Protein AF-0000000075628968 (afdb_homodimer)

Foldseek 3Di:
DPCVVVAPVLLLLLQLLLLLLQQLLQQLCVLQVLQLLLLQLLLLLLLLQLQLLLVCLVPVDDSLVSSLVSSLVLLVVLVVVVVVPDDSNVSSVCSNVVSNVSNVVSNVSNVVVVDDPCLQAAAALSPQDSVLSVVSNVSSVVNLVCCLVCVQLSSVCSVPVPVSVVVVHPNVVSSSVSSSSSSCSNNVSSSHGHSQLSSQSNHQLSLQPVVPDDGSSVSSVSSSNLRSVLSNQLVVVCVVPVDRSSVSSNVVSVVSSVVCCVPVCVVPPD/DPCVVVAPVLLLLLQLLLLLLQQLLQQLCVLQVLQLLLLQLLLLLLLLQLQLLLVCLVPVDDSLVSSLVSSLVLLVVLVVVVVVPDDSNVSSVCSNVVSNVSNVVSNVSNVVVVDDPCLQAAAALSPQDSVLSVVSNVSSVVNLVCCLVCVQLSSVCSVPVPVSVVVVHPNVVSSSVSSSSSSCSNNVSSSHGHSQLSSQSNHQLSLQPVVPDDGSSVSSVSSSNLRSVLSVQLVVVCVVPVDRSSVSSNVVSVVSSVVCCVPVCVVPPD

pLDDT: mean 90.34, std 11.79, range [31.44, 98.62]

Organism: Aeropyrum pernix (strain ATCC 700893 / DSM 11879 / JCM 9820 / NBRC 100138 / K1) (NCBI:txid272557)

Radius of gyration: 22.06 Å; Cα contacts (8 Å, |Δi|>4): 1067; chains: 2; bounding box: 71×61×60 Å

Solvent-accessible surface area (backbone atoms only — not comparable to full-atom values): 24602 Å² total; per-residue (Å²): 133,64,76,60,81,73,44,61,65,34,40,48,33,26,32,28,11,45,11,18,31,31,1,18,46,12,33,52,30,60,45,50,69,38,50,45,38,59,63,18,38,36,31,33,14,44,16,15,44,24,39,12,44,39,48,17,72,73,68,70,48,70,30,66,63,47,9,42,52,46,17,42,50,53,49,47,50,38,50,49,41,34,73,68,64,43,52,59,60,56,36,18,31,43,45,26,10,41,20,32,15,45,18,50,43,17,40,57,55,17,48,76,71,66,50,59,64,60,41,50,44,55,26,39,38,82,72,43,46,61,68,53,9,50,50,35,28,49,47,9,51,49,45,39,54,49,33,60,73,43,21,59,64,51,40,42,40,40,74,37,50,67,59,35,47,72,71,65,45,64,60,66,60,53,52,50,49,51,49,48,51,52,29,48,59,32,36,70,35,21,63,37,45,7,38,44,34,47,39,20,33,38,37,37,28,17,70,50,33,50,86,76,42,76,59,49,44,53,22,23,53,51,6,12,49,50,18,16,50,24,29,44,47,3,45,51,49,11,72,74,69,69,46,52,35,51,25,38,17,22,50,50,49,48,51,51,35,53,53,47,45,67,68,65,36,65,76,55,76,106,134,63,76,59,82,72,43,59,66,34,39,48,34,26,32,28,11,46,12,18,30,29,1,18,47,11,34,50,31,61,45,50,70,37,50,44,39,60,64,19,39,37,31,33,16,44,17,16,44,23,40,12,44,37,47,15,70,73,69,71,47,71,28,66,62,48,9,44,53,44,17,42,49,54,50,48,50,39,50,50,41,36,73,69,65,42,53,59,60,57,37,18,32,44,44,25,11,42,19,32,16,45,18,49,42,17,41,57,56,17,47,76,70,66,49,59,63,60,42,50,44,55,26,40,40,82,72,42,46,61,70,54,8,50,50,36,29,50,48,8,51,48,47,39,51,50,34,60,74,43,23,59,63,52,38,43,38,41,74,37,50,67,60,35,47,73,73,65,47,63,59,66,60,54,51,51,50,51,49,48,51,52,30,48,58,30,36,71,36,22,62,37,46,7,39,44,33,45,40,21,34,40,37,36,28,17,70,51,32,50,86,75,42,76,58,47,43,54,23,23,52,49,6,12,49,50,17,17,48,24,28,44,47,4,47,52,49,11,71,73,68,70,46,53,34,49,24,38,17,21,50,49,49,50,53,50,35,52,52,47,46,67,68,65,37,64,75,56,76,105

Nearest PDB structures (foldseek):
  7kyp-assembly4_N  TM=8.563E-01  e=9.483E-09  Streptococcus pneumoniae D39
  7kyo-assembly1_C-2  TM=8.556E-01  e=2.477E-08  Streptococcus pneumoniae D39
  2nq2-assembly1_B  TM=7.540E-01  e=2.580E-04  Haemophilus influenzae
  2nq2-assembly1_A  TM=7.396E-01  e=2.167E-04  Haemophilus influenzae
  7lb8-assembly1_B  TM=7.090E-01  e=2.117E-02  Escherichia coli K-12

Structure (mmCIF, N/CA/C/O backbone):
data_AF-0000000075628968-model_v1
#
loop_
_entity.id
_entity.type
_entity.pdbx_description
1 polymer 'ABC transporter, permease protein'
#
loop_
_atom_site.group_PDB
_atom_site.id
_atom_site.type_symbol
_atom_site.label_atom_id
_atom_site.label_alt_id
_atom_site.label_comp_id
_atom_site.label_asym_id
_atom_site.label_entity_id
_atom_site.label_seq_id
_atom_site.pdbx_PDB_ins_code
_atom_site.Cartn_x
_atom_site.Cartn_y
_atom_site.Cartn_z
_atom_site.occupancy
_atom_site.B_iso_or_equiv
_atom_site.auth_seq_id
_atom_site.auth_comp_id
_atom_site.auth_asym_id
_atom_site.auth_atom_id
_atom_site.pdbx_PDB_model_num
ATO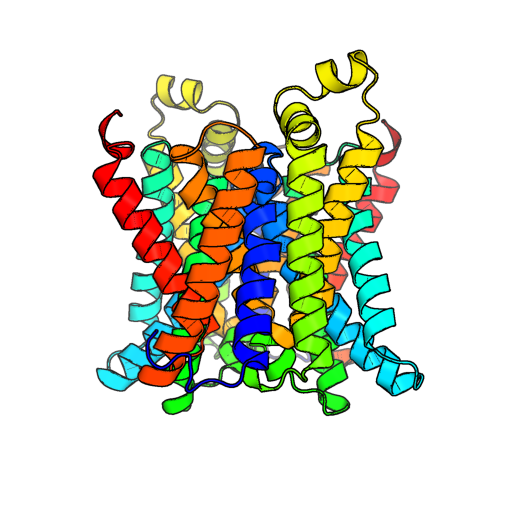M 1 N N . MET A 1 1 ? -35.938 -7.34 -2.707 1 32.19 1 MET A N 1
ATOM 2 C CA . MET A 1 1 ? -35.656 -8.555 -1.94 1 32.19 1 MET A CA 1
ATOM 3 C C . MET A 1 1 ? -34.938 -9.586 -2.795 1 32.19 1 MET A C 1
ATOM 5 O O . MET A 1 1 ? -35.125 -10.789 -2.6 1 32.19 1 MET A O 1
ATOM 9 N N . LEU A 1 2 ? -34.312 -9.125 -3.852 1 40.53 2 LEU A N 1
ATOM 10 C CA . LEU A 1 2 ? -33.75 -9.75 -5.043 1 40.53 2 LEU A CA 1
ATOM 11 C C . LEU A 1 2 ? -32.906 -10.969 -4.676 1 40.53 2 LEU A C 1
ATOM 13 O O . LEU A 1 2 ? -32.562 -11.156 -3.508 1 40.53 2 LEU A O 1
ATOM 17 N N . GLY A 1 3 ? -32.062 -11.641 -5.648 1 43.66 3 GLY A N 1
ATOM 18 C CA . GLY A 1 3 ? -31.25 -12.844 -5.734 1 43.66 3 GLY A CA 1
ATOM 19 C C . GLY A 1 3 ? -30.297 -13.008 -4.574 1 43.66 3 GLY A C 1
ATOM 20 O O . GLY A 1 3 ? -29.375 -13.828 -4.629 1 43.66 3 GLY A O 1
ATOM 21 N N . LEU A 1 4 ? -30.375 -12.062 -3.689 1 54.19 4 LEU A N 1
ATOM 22 C CA . LEU A 1 4 ? -29.578 -12.305 -2.496 1 54.19 4 LEU A CA 1
ATOM 23 C C . LEU A 1 4 ? -30.062 -13.547 -1.759 1 54.19 4 LEU A C 1
ATOM 25 O O . LEU A 1 4 ? -29.281 -14.219 -1.08 1 54.19 4 LEU A O 1
ATOM 29 N N . ALA A 1 5 ? -31.438 -13.781 -1.836 1 55.94 5 ALA A N 1
ATOM 30 C CA . ALA A 1 5 ? -32.031 -14.992 -1.263 1 55.94 5 ALA A CA 1
ATOM 31 C C . ALA A 1 5 ? -31.391 -16.25 -1.866 1 55.94 5 ALA A C 1
ATOM 33 O O . ALA A 1 5 ? -31.469 -17.328 -1.281 1 55.94 5 ALA A O 1
ATOM 34 N N . LEU A 1 6 ? -30.688 -15.953 -2.977 1 62.72 6 LEU A N 1
ATOM 35 C CA . LEU A 1 6 ? -30.094 -17.094 -3.68 1 62.72 6 LEU A CA 1
ATOM 36 C C . LEU A 1 6 ? -28.672 -17.359 -3.18 1 62.72 6 LEU A C 1
ATOM 38 O O . LEU A 1 6 ? -28.125 -18.438 -3.408 1 62.72 6 LEU A O 1
ATOM 42 N N . TYR A 1 7 ? -28.219 -16.359 -2.285 1 82.81 7 TYR A N 1
ATOM 43 C CA . TYR A 1 7 ? -26.875 -16.641 -1.784 1 82.81 7 TYR A CA 1
ATOM 44 C C . TYR A 1 7 ? -26.922 -17.141 -0.344 1 82.81 7 TYR A C 1
ATOM 46 O O . TYR A 1 7 ? -27.75 -16.688 0.446 1 82.81 7 TYR A O 1
ATOM 54 N N . PRO A 1 8 ? -26.234 -18.141 -0.031 1 89 8 PRO A N 1
ATOM 55 C CA . PRO A 1 8 ? -26.125 -18.562 1.368 1 89 8 PRO A CA 1
ATOM 56 C C . PRO A 1 8 ? -25.891 -17.391 2.318 1 89 8 PRO A C 1
ATOM 58 O O . PRO A 1 8 ? -25.156 -16.453 1.975 1 89 8 PRO A O 1
ATOM 61 N N . SER A 1 9 ? -26.578 -17.375 3.402 1 90.75 9 SER A N 1
ATOM 62 C CA . SER A 1 9 ? -26.516 -16.281 4.371 1 90.75 9 SER A CA 1
ATOM 63 C C . SER A 1 9 ? -25.078 -16.047 4.844 1 90.75 9 SER A C 1
ATOM 65 O O . SER A 1 9 ? -24.703 -14.906 5.125 1 90.75 9 SER A O 1
ATOM 67 N N . GLU A 1 10 ? -24.297 -17.078 4.969 1 93.06 10 GLU A N 1
ATOM 68 C CA . GLU A 1 10 ? -22.922 -16.984 5.449 1 93.06 10 GLU A CA 1
ATOM 69 C C . GLU A 1 10 ? -22.078 -16.109 4.516 1 93.06 10 GLU A C 1
ATOM 71 O O . GLU A 1 10 ? -21.203 -15.391 4.969 1 93.06 10 GLU A O 1
ATOM 76 N N . TRP A 1 11 ? -22.391 -16.188 3.252 1 93 11 TRP A N 1
ATOM 77 C CA . TRP A 1 11 ? -21.672 -15.352 2.293 1 93 11 TRP A CA 1
ATOM 78 C C . TRP A 1 11 ? -21.984 -13.875 2.506 1 93 11 TRP A C 1
ATOM 80 O O . TRP A 1 11 ? -21.078 -13.039 2.518 1 93 11 TRP A O 1
ATOM 90 N N . VAL A 1 12 ? -23.219 -13.641 2.746 1 94.19 12 VAL A N 1
ATOM 91 C CA . VAL A 1 12 ? -23.688 -12.273 2.93 1 94.19 12 VAL A CA 1
ATOM 92 C C . VAL A 1 12 ? -23.125 -11.711 4.234 1 94.19 12 VAL A C 1
ATOM 94 O O . VAL A 1 12 ? -22.641 -10.578 4.273 1 94.19 12 VAL A O 1
ATOM 97 N N . PHE A 1 13 ? -23.156 -12.5 5.266 1 95.25 13 PHE A N 1
ATOM 98 C CA . PHE A 1 13 ? -22.625 -12.07 6.555 1 95.25 13 PHE A CA 1
ATOM 99 C C . PHE A 1 13 ? -21.141 -11.766 6.461 1 95.25 13 PHE A C 1
ATOM 101 O O . PHE A 1 13 ? -20.656 -10.797 7.051 1 95.25 13 PHE A O 1
ATOM 108 N N . ALA A 1 14 ? -20.453 -12.578 5.73 1 94.62 14 ALA A N 1
ATOM 109 C CA . ALA A 1 14 ? -19 -12.414 5.598 1 94.62 14 ALA A CA 1
ATOM 110 C C . ALA A 1 14 ? -18.672 -11.094 4.914 1 94.62 14 ALA A C 1
ATOM 112 O O . ALA A 1 14 ? -17.891 -10.289 5.441 1 94.62 14 ALA A O 1
ATOM 113 N N . VAL A 1 15 ? -19.344 -10.805 3.787 1 94.56 15 VAL A N 1
ATOM 114 C CA . VAL A 1 15 ? -18.969 -9.625 3.012 1 94.56 15 VAL A CA 1
ATOM 115 C C . VAL A 1 15 ? -19.578 -8.375 3.654 1 94.56 15 VAL A C 1
ATOM 117 O O . VAL A 1 15 ? -18.938 -7.316 3.676 1 94.56 15 VAL A O 1
ATOM 120 N N . ALA A 1 16 ? -20.766 -8.484 4.176 1 96.44 16 ALA A N 1
ATOM 121 C CA . ALA A 1 16 ? -21.391 -7.352 4.852 1 96.44 16 ALA A CA 1
ATOM 122 C C . ALA A 1 16 ? -20.656 -6.992 6.133 1 96.44 16 ALA A C 1
ATOM 124 O O . ALA A 1 16 ? -20.469 -5.812 6.441 1 96.44 16 ALA A O 1
ATOM 125 N N . GLY A 1 17 ? -20.297 -8.031 6.852 1 97.19 17 GLY A N 1
ATOM 126 C CA . GLY A 1 17 ? -19.547 -7.812 8.078 1 97.19 17 GLY A CA 1
ATOM 127 C C . GLY A 1 17 ? -18.188 -7.191 7.836 1 97.19 17 GLY A C 1
ATOM 128 O O . GLY A 1 17 ? -17.766 -6.281 8.562 1 97.19 17 GLY A O 1
ATOM 129 N N . ALA A 1 18 ? -17.5 -7.699 6.828 1 96.19 18 ALA A N 1
ATOM 130 C CA . ALA A 1 18 ? -16.219 -7.125 6.469 1 96.19 18 ALA A CA 1
ATOM 131 C C . ALA A 1 18 ? -16.359 -5.66 6.066 1 96.19 18 ALA A C 1
ATOM 133 O O . ALA A 1 18 ? -15.586 -4.809 6.512 1 96.19 18 ALA A O 1
ATOM 134 N N . GLY A 1 19 ? -17.359 -5.391 5.223 1 97.19 19 GLY A N 1
ATOM 135 C CA . GLY A 1 19 ? -17.641 -4.016 4.828 1 97.19 19 GLY A CA 1
ATOM 136 C C . GLY A 1 19 ? -17.922 -3.104 6.008 1 97.19 19 GLY A C 1
ATOM 137 O O . GLY A 1 19 ? -17.469 -1.955 6.031 1 97.19 19 GLY A O 1
ATOM 138 N N . LEU A 1 20 ? -18.609 -3.664 6.922 1 98.06 20 LEU A N 1
ATOM 139 C CA . LEU A 1 20 ? -18.953 -2.904 8.117 1 98.06 20 LEU A CA 1
ATOM 140 C C . LEU A 1 20 ? -17.703 -2.611 8.945 1 98.06 20 LEU A C 1
ATOM 142 O O . LEU A 1 20 ? -17.516 -1.487 9.414 1 98.06 20 LEU A O 1
ATOM 146 N N . ALA A 1 21 ? -16.891 -3.574 9.125 1 98 21 ALA A N 1
ATOM 147 C CA . ALA A 1 21 ? -15.688 -3.43 9.93 1 98 21 ALA A CA 1
ATOM 148 C C . ALA A 1 21 ? -14.734 -2.412 9.312 1 98 21 ALA A C 1
ATOM 150 O O . ALA A 1 21 ? -14.352 -1.435 9.961 1 98 21 ALA A O 1
ATOM 151 N N . TYR A 1 22 ? -14.422 -2.6 8.062 1 98.06 22 TYR A N 1
ATOM 152 C CA . TYR A 1 22 ? -13.461 -1.731 7.383 1 98.06 22 TYR A CA 1
ATOM 153 C C . TYR A 1 22 ? -14.062 -0.359 7.113 1 98.06 22 TYR A C 1
ATOM 155 O O . TYR A 1 22 ? -13.414 0.667 7.336 1 98.06 22 TYR A O 1
ATOM 163 N N . GLY A 1 23 ? -15.297 -0.374 6.656 1 98.31 23 GLY A N 1
ATOM 164 C CA . GLY A 1 23 ? -15.945 0.864 6.258 1 98.31 23 GLY A CA 1
ATOM 165 C C . GLY A 1 23 ? -16.172 1.821 7.418 1 98.31 23 GLY A C 1
ATOM 166 O O . GLY A 1 23 ? -16.094 3.039 7.242 1 98.31 23 GLY A O 1
ATOM 167 N N . SER A 1 24 ? -16.453 1.29 8.57 1 98.56 24 SER A N 1
ATOM 168 C CA . SER A 1 24 ? -16.656 2.152 9.727 1 98.56 24 SER A CA 1
ATOM 169 C C . SER A 1 24 ? -15.344 2.748 10.211 1 98.56 24 SER A C 1
ATOM 171 O O . SER A 1 24 ? -15.32 3.859 10.742 1 98.56 24 SER A O 1
ATOM 173 N N . LEU A 1 25 ? -14.32 2.004 10.031 1 98.25 25 LEU A N 1
ATOM 174 C CA . LEU A 1 25 ? -12.992 2.412 10.469 1 98.25 25 LEU A CA 1
ATOM 175 C C . LEU A 1 25 ? -12.398 3.457 9.531 1 98.25 25 LEU A C 1
ATOM 177 O O . LEU A 1 25 ? -11.641 4.324 9.953 1 98.25 25 LEU A O 1
ATOM 181 N N . SER A 1 26 ? -12.781 3.436 8.312 1 98.44 26 SER A N 1
ATOM 182 C CA . SER A 1 26 ? -12.18 4.18 7.215 1 98.44 26 SER A CA 1
ATOM 183 C C . SER A 1 26 ? -12.219 5.684 7.477 1 98.44 26 SER A C 1
ATOM 185 O O . SER A 1 26 ? -11.195 6.359 7.398 1 98.44 26 SER A O 1
ATOM 187 N N . PRO A 1 27 ? -13.336 6.305 7.871 1 97.69 27 PRO A N 1
ATOM 188 C CA . PRO A 1 27 ? -13.352 7.754 8.102 1 97.69 27 PRO A CA 1
ATOM 189 C C . PRO A 1 27 ? -12.422 8.18 9.234 1 97.69 27 PRO A C 1
ATOM 191 O O . PRO A 1 27 ? -11.828 9.258 9.18 1 97.69 27 PRO A O 1
ATOM 194 N N . THR A 1 28 ? -12.336 7.355 10.211 1 97.69 28 THR A N 1
ATOM 195 C CA . THR A 1 28 ? -11.477 7.66 11.352 1 97.69 28 THR A CA 1
ATOM 196 C C . THR A 1 28 ? -10.008 7.672 10.938 1 97.69 28 THR A C 1
ATOM 198 O O . THR A 1 28 ? -9.219 8.477 11.445 1 97.69 28 THR A O 1
ATOM 201 N N . LEU A 1 29 ? -9.656 6.844 10.031 1 97.44 29 LEU A N 1
ATOM 202 C CA . LEU A 1 29 ? -8.281 6.785 9.555 1 97.44 29 LEU A CA 1
ATOM 203 C C . LEU A 1 29 ? -7.902 8.062 8.82 1 97.44 29 LEU A C 1
ATOM 205 O O . LEU A 1 29 ? -6.758 8.516 8.898 1 97.44 29 LEU A O 1
ATOM 209 N N . TYR A 1 30 ? -8.867 8.633 8.117 1 96.44 30 TYR A N 1
ATOM 210 C CA . TYR A 1 30 ? -8.672 9.922 7.457 1 96.44 30 TYR A CA 1
ATOM 211 C C . TYR A 1 30 ? -8.477 11.031 8.484 1 96.44 30 TYR A C 1
ATOM 213 O O . TYR A 1 30 ? -7.543 11.828 8.367 1 96.44 30 TYR A O 1
ATOM 221 N N . SER A 1 31 ? -9.281 11.055 9.523 1 94.75 31 SER A N 1
ATOM 222 C CA . SER A 1 31 ? -9.242 12.117 10.531 1 94.75 31 SER A CA 1
ATOM 223 C C . SER A 1 31 ? -7.965 12.047 11.359 1 94.75 31 SER A C 1
ATOM 225 O O . SER A 1 31 ? -7.473 13.07 11.828 1 94.75 31 SER A O 1
ATOM 227 N N . ARG A 1 32 ? -7.445 10.812 11.43 1 95.81 32 ARG A N 1
ATOM 228 C CA . ARG A 1 32 ? -6.258 10.609 12.25 1 95.81 32 ARG A CA 1
ATOM 229 C C . ARG A 1 32 ? -4.988 10.68 11.406 1 95.81 32 ARG A C 1
ATOM 231 O O . ARG A 1 32 ? -3.879 10.547 11.93 1 95.81 32 ARG A O 1
ATOM 238 N N . ARG A 1 33 ? -5.141 10.844 10.102 1 94.06 33 ARG A N 1
ATOM 239 C CA . ARG A 1 33 ? -4.016 10.945 9.172 1 94.06 33 ARG A CA 1
ATOM 240 C C . ARG A 1 33 ? -3.15 9.695 9.227 1 94.06 33 ARG A C 1
ATOM 242 O O . ARG A 1 33 ? -1.924 9.781 9.297 1 94.06 33 ARG A O 1
ATOM 249 N N . LEU A 1 34 ? -3.799 8.578 9.266 1 96.31 34 LEU A N 1
ATOM 250 C CA . LEU A 1 34 ? -3.133 7.281 9.328 1 96.31 34 LEU A CA 1
ATOM 251 C C . LEU A 1 34 ? -3.418 6.465 8.07 1 96.31 34 LEU A C 1
ATOM 253 O O . LEU A 1 34 ? -3.459 5.23 8.125 1 96.31 34 LEU A O 1
ATOM 257 N N . LEU A 1 35 ? -3.625 7.121 6.938 1 96.94 35 LEU A N 1
ATOM 258 C CA . LEU A 1 35 ? -4.031 6.449 5.711 1 96.94 35 LEU A CA 1
ATOM 259 C C . LEU A 1 35 ? -2.926 5.535 5.199 1 96.94 35 LEU A C 1
ATOM 261 O O . LEU A 1 35 ? -3.189 4.402 4.781 1 96.94 35 LEU A O 1
ATOM 265 N N . PHE A 1 36 ? -1.727 6.086 5.254 1 97.69 36 PHE A N 1
ATOM 266 C CA . PHE A 1 36 ? -0.654 5.242 4.742 1 97.69 36 PHE A CA 1
ATOM 267 C C . PHE A 1 36 ? -0.427 4.043 5.652 1 97.69 36 PHE A C 1
ATOM 269 O O . PHE A 1 36 ? -0.148 2.939 5.18 1 97.69 36 PHE A O 1
ATOM 276 N N . LEU A 1 37 ? -0.553 4.219 6.93 1 97 37 LEU A N 1
ATOM 277 C CA . LEU A 1 37 ? -0.463 3.084 7.844 1 97 37 LEU A CA 1
ATOM 278 C C . LEU A 1 37 ? -1.552 2.059 7.543 1 97 37 LEU A C 1
ATOM 280 O O . LEU A 1 37 ? -1.29 0.853 7.539 1 97 37 LEU A O 1
ATOM 284 N N . ALA A 1 38 ? -2.742 2.566 7.328 1 97.06 38 ALA A N 1
ATOM 285 C CA . ALA A 1 38 ? -3.85 1.689 6.949 1 97.06 38 ALA A CA 1
ATOM 286 C C . ALA A 1 38 ? -3.555 0.969 5.637 1 97.06 38 ALA A C 1
ATOM 288 O O . ALA A 1 38 ? -3.902 -0.203 5.473 1 97.06 38 ALA A O 1
ATOM 289 N N . GLY A 1 39 ? -2.92 1.655 4.695 1 96.81 39 GLY A N 1
ATOM 290 C CA . GLY A 1 39 ? -2.537 1.064 3.422 1 96.81 39 GLY A CA 1
ATOM 291 C C . GLY A 1 39 ? -1.438 0.027 3.553 1 96.81 39 GLY A C 1
ATOM 292 O O . GLY A 1 39 ? -1.311 -0.86 2.707 1 96.81 39 GLY A O 1
ATOM 293 N N . ALA A 1 40 ? -0.681 0.138 4.609 1 96.94 40 ALA A N 1
ATOM 294 C CA . ALA A 1 40 ? 0.424 -0.789 4.844 1 96.94 40 ALA A CA 1
ATOM 295 C C . ALA A 1 40 ? -0.04 -2.004 5.645 1 96.94 40 ALA A C 1
ATOM 297 O O . ALA A 1 40 ? 0.612 -3.051 5.625 1 96.94 40 ALA A O 1
ATOM 298 N N . ALA A 1 41 ? -1.115 -1.885 6.324 1 97.31 41 ALA A N 1
ATOM 299 C CA . ALA A 1 41 ? -1.581 -2.891 7.277 1 97.31 41 ALA A CA 1
ATOM 300 C C . ALA A 1 41 ? -1.864 -4.219 6.574 1 97.31 41 ALA A C 1
ATOM 302 O O . ALA A 1 41 ? -1.581 -5.285 7.121 1 97.31 41 ALA A O 1
ATOM 303 N N . PRO A 1 42 ? -2.404 -4.191 5.371 1 95.75 42 PRO A N 1
ATOM 304 C CA . PRO A 1 42 ? -2.607 -5.473 4.688 1 95.75 42 PRO A CA 1
ATOM 305 C C . PRO A 1 42 ? -1.3 -6.223 4.445 1 95.75 42 PRO A C 1
ATOM 307 O O . PRO A 1 42 ? -1.279 -7.457 4.473 1 95.75 42 PRO A O 1
ATOM 310 N N . HIS A 1 43 ? -0.234 -5.547 4.199 1 94.94 43 HIS A N 1
ATOM 311 C CA . HIS A 1 43 ? 1.062 -6.199 4.059 1 94.94 43 HIS A CA 1
ATOM 312 C C . HIS A 1 43 ? 1.489 -6.871 5.359 1 94.94 43 HIS A C 1
ATOM 314 O O . HIS A 1 43 ? 2.023 -7.98 5.34 1 94.94 43 HIS A O 1
ATOM 320 N N . SER A 1 44 ? 1.262 -6.195 6.434 1 96.62 44 SER A N 1
ATOM 321 C CA . SER A 1 44 ? 1.556 -6.785 7.738 1 96.62 44 SER A CA 1
ATOM 322 C C . SER A 1 44 ? 0.686 -8.008 8 1 96.62 44 SER A C 1
ATOM 324 O O . SER A 1 44 ? 1.143 -8.984 8.602 1 96.62 44 SER A O 1
ATOM 326 N N . ALA A 1 45 ? -0.496 -7.902 7.605 1 95.75 45 ALA A N 1
ATOM 327 C CA . ALA A 1 45 ? -1.41 -9.031 7.77 1 95.75 45 ALA A CA 1
ATOM 328 C C . ALA A 1 45 ? -0.95 -10.234 6.953 1 95.75 45 ALA A C 1
ATOM 330 O O . ALA A 1 45 ? -0.988 -11.367 7.438 1 95.75 45 ALA A O 1
ATOM 331 N N . LEU A 1 46 ? -0.575 -9.984 5.738 1 92.75 46 LEU A N 1
ATOM 332 C CA . LEU A 1 46 ? -0.093 -11.062 4.883 1 92.75 46 LEU A CA 1
ATOM 333 C C . LEU A 1 46 ? 1.165 -11.695 5.469 1 92.75 46 LEU A C 1
ATOM 335 O O . LEU A 1 46 ? 1.303 -12.922 5.469 1 92.75 46 LEU A O 1
ATOM 339 N N . ALA A 1 47 ? 2.053 -10.867 5.914 1 95 47 ALA A N 1
ATOM 340 C CA . ALA A 1 47 ? 3.262 -11.375 6.559 1 95 47 ALA A CA 1
ATOM 341 C C . ALA A 1 47 ? 2.916 -12.234 7.773 1 95 47 ALA A C 1
ATOM 343 O O . ALA A 1 47 ? 3.439 -13.336 7.934 1 95 47 ALA A O 1
ATOM 344 N N . ALA A 1 48 ? 2.041 -11.719 8.578 1 95.94 48 ALA A N 1
ATOM 345 C CA . ALA A 1 48 ? 1.645 -12.414 9.797 1 95.94 48 ALA A CA 1
ATOM 346 C C . ALA A 1 48 ? 0.944 -13.734 9.477 1 95.94 48 ALA A C 1
ATOM 348 O O . ALA A 1 48 ? 1.235 -14.766 10.086 1 95.94 48 ALA A O 1
ATOM 349 N N . ALA A 1 49 ? 0.072 -13.719 8.523 1 92.12 49 ALA A N 1
ATOM 350 C CA . ALA A 1 49 ? -0.699 -14.906 8.164 1 92.12 49 ALA A CA 1
ATOM 351 C C . ALA A 1 49 ? 0.198 -15.969 7.547 1 92.12 49 ALA A C 1
ATOM 353 O O . ALA A 1 49 ? 0.063 -17.156 7.852 1 92.12 49 ALA A O 1
ATOM 354 N N . SER A 1 50 ? 1.056 -15.555 6.617 1 90.94 50 SER A N 1
ATOM 355 C CA . SER A 1 50 ? 1.936 -16.531 5.965 1 90.94 50 SER A CA 1
ATOM 356 C C . SER A 1 50 ? 2.928 -17.125 6.957 1 90.94 50 SER A C 1
ATOM 358 O O . SER A 1 50 ? 3.143 -18.344 6.969 1 90.94 50 SER A O 1
ATOM 360 N N . LEU A 1 51 ? 3.486 -16.312 7.797 1 92.25 51 LEU A N 1
ATOM 361 C CA . LEU A 1 51 ? 4.422 -16.812 8.797 1 92.25 51 LEU A CA 1
ATOM 362 C C . LEU A 1 51 ? 3.697 -17.625 9.867 1 92.25 51 LEU A C 1
ATOM 364 O O . LEU A 1 51 ? 4.258 -18.578 10.414 1 92.25 51 LEU A O 1
ATOM 368 N N . GLY A 1 52 ? 2.529 -17.172 10.203 1 91.19 52 GLY A N 1
ATOM 369 C CA . GLY A 1 52 ? 1.717 -17.969 11.109 1 91.19 52 GLY A CA 1
ATOM 370 C C . GLY A 1 52 ? 1.422 -19.359 10.578 1 91.19 52 GLY A C 1
ATOM 371 O O . GLY A 1 52 ? 1.446 -20.328 11.328 1 91.19 52 GLY A O 1
ATOM 372 N N . ALA A 1 53 ? 1.113 -19.469 9.297 1 87.31 53 ALA A N 1
ATOM 373 C CA . ALA A 1 53 ? 0.874 -20.766 8.664 1 87.31 53 ALA A CA 1
ATOM 374 C C . ALA A 1 53 ? 2.115 -21.641 8.742 1 87.31 53 ALA A C 1
ATOM 376 O O . ALA A 1 53 ? 2.012 -22.844 8.992 1 87.31 53 ALA A O 1
ATOM 377 N N . VAL A 1 54 ? 3.254 -21.016 8.508 1 88.31 54 VAL A N 1
ATOM 378 C CA . VAL A 1 54 ? 4.516 -21.75 8.586 1 88.31 54 VAL A CA 1
ATOM 379 C C . VAL A 1 54 ? 4.73 -22.25 10.016 1 88.31 54 VAL A C 1
ATOM 381 O O . VAL A 1 54 ? 5.09 -23.406 10.219 1 88.31 54 VAL A O 1
ATOM 384 N N . ALA A 1 55 ? 4.496 -21.375 10.945 1 89.56 55 ALA A N 1
ATOM 385 C CA . ALA A 1 55 ? 4.684 -21.734 12.344 1 89.56 55 ALA A CA 1
ATOM 386 C C . ALA A 1 55 ? 3.721 -22.844 12.758 1 89.56 55 ALA A C 1
ATOM 388 O O . ALA A 1 55 ? 4.094 -23.75 13.508 1 89.56 55 ALA A O 1
ATOM 389 N N . ALA A 1 56 ? 2.557 -22.766 12.312 1 87 56 ALA A N 1
ATOM 390 C CA . ALA A 1 56 ? 1.56 -23.781 12.617 1 87 56 ALA A CA 1
ATOM 391 C C . ALA A 1 56 ? 1.989 -25.141 12.07 1 87 56 ALA A C 1
ATOM 393 O O . ALA A 1 56 ? 1.806 -26.172 12.734 1 87 56 ALA A O 1
ATOM 394 N N . ALA A 1 57 ? 2.449 -25.109 10.898 1 85.06 57 ALA A N 1
ATOM 395 C CA . ALA A 1 57 ? 2.898 -26.359 10.281 1 85.06 57 ALA A CA 1
ATOM 396 C C . ALA A 1 57 ? 4.066 -26.969 11.047 1 85.06 57 ALA A C 1
ATOM 398 O O . ALA A 1 57 ? 4.184 -28.188 11.148 1 85.06 57 ALA A O 1
ATOM 399 N N . LEU A 1 58 ? 4.848 -26.141 11.578 1 86.44 58 LEU A N 1
ATOM 400 C CA . LEU A 1 58 ? 6.047 -26.609 12.266 1 86.44 58 LEU A CA 1
ATOM 401 C C . LEU A 1 58 ? 5.73 -27.016 13.703 1 86.44 58 LEU A C 1
ATOM 403 O O . LEU A 1 58 ? 6.363 -27.922 14.25 1 86.44 58 LEU A O 1
ATOM 407 N N . THR A 1 59 ? 4.789 -26.359 14.305 1 88 59 THR A N 1
ATOM 408 C CA . THR A 1 59 ? 4.574 -26.562 15.734 1 88 59 THR A CA 1
ATOM 409 C C . THR A 1 59 ? 3.285 -27.344 15.984 1 88 59 THR A C 1
ATOM 411 O O . THR A 1 59 ? 3.068 -27.859 17.094 1 88 59 THR A O 1
ATOM 414 N N . GLY A 1 60 ? 2.387 -27.344 15.062 1 83.12 60 GLY A N 1
ATOM 415 C CA . GLY A 1 60 ? 1.098 -28 15.242 1 83.12 60 GLY A CA 1
ATOM 416 C C . GLY A 1 60 ? 0.075 -27.125 15.93 1 83.12 60 GLY A C 1
ATOM 417 O O . GLY A 1 60 ? -1.058 -27.547 16.172 1 83.12 60 GLY A O 1
ATOM 418 N N . VAL A 1 61 ? 0.473 -25.953 16.328 1 80.81 61 VAL A N 1
ATOM 419 C CA . VAL A 1 61 ? -0.432 -25.016 16.984 1 80.81 61 VAL A CA 1
ATOM 420 C C . VAL A 1 61 ? -1.256 -24.281 15.93 1 80.81 61 VAL A C 1
ATOM 422 O O . VAL A 1 61 ? -0.811 -24.109 14.789 1 80.81 61 VAL A O 1
ATOM 425 N N . GLY A 1 62 ? -2.463 -23.891 16.266 1 80.25 62 GLY A N 1
ATOM 426 C CA . GLY A 1 62 ? -3.33 -23.188 15.344 1 80.25 62 GLY A CA 1
ATOM 427 C C . GLY A 1 62 ? -2.693 -21.922 14.781 1 80.25 62 GLY A C 1
ATOM 428 O O . GLY A 1 62 ? -2.182 -21.094 15.523 1 80.25 62 GLY A O 1
ATOM 429 N N . GLY A 1 63 ? -2.615 -21.781 13.57 1 84.56 63 GLY A N 1
ATOM 430 C CA . GLY A 1 63 ? -1.948 -20.734 12.812 1 84.56 63 GLY A CA 1
ATOM 431 C C . GLY A 1 63 ? -2.594 -19.359 12.977 1 84.56 63 GLY A C 1
ATOM 432 O O . GLY A 1 63 ? -1.913 -18.344 12.922 1 84.56 63 GLY A O 1
ATOM 433 N N . ALA A 1 64 ? -3.891 -19.406 13.383 1 85.38 64 ALA A N 1
ATOM 434 C CA . ALA A 1 64 ? -4.637 -18.156 13.445 1 85.38 64 ALA A CA 1
ATOM 435 C C . ALA A 1 64 ? -4.164 -17.297 14.617 1 85.38 64 ALA A C 1
ATOM 437 O O . ALA A 1 64 ? -3.996 -16.094 14.477 1 85.38 64 ALA A O 1
ATOM 438 N N . TRP A 1 65 ? -3.881 -17.922 15.742 1 89.62 65 TRP A N 1
ATOM 439 C CA . TRP A 1 65 ? -3.461 -17.188 16.922 1 89.62 65 TRP A CA 1
ATOM 440 C C . TRP A 1 65 ? -2.037 -16.656 16.766 1 89.62 65 TRP A C 1
ATOM 442 O O . TRP A 1 65 ? -1.721 -15.562 17.219 1 89.62 65 TRP A O 1
ATOM 452 N N . ILE A 1 66 ? -1.26 -17.422 16.125 1 93.06 66 ILE A N 1
ATOM 453 C CA . ILE A 1 66 ? 0.111 -16.984 15.875 1 93.06 66 ILE A CA 1
ATOM 454 C C . ILE A 1 66 ? 0.112 -15.805 14.906 1 93.06 66 ILE A C 1
ATOM 456 O O . ILE A 1 66 ? 0.825 -14.82 15.117 1 93.06 66 ILE A O 1
ATOM 460 N N . SER A 1 67 ? -0.698 -15.914 13.891 1 94.81 67 SER A N 1
ATOM 461 C CA . SER A 1 67 ? -0.823 -14.82 12.93 1 94.81 67 SER A CA 1
ATOM 462 C C . SER A 1 67 ? -1.281 -13.531 13.609 1 94.81 67 SER A C 1
ATOM 464 O O . SER A 1 67 ? -0.736 -12.461 13.352 1 94.81 67 SER A O 1
ATOM 466 N N . LEU A 1 68 ? -2.264 -13.719 14.477 1 95.69 68 LEU A N 1
ATOM 467 C CA . LEU A 1 68 ? -2.811 -12.547 15.156 1 95.69 68 LEU A CA 1
ATOM 468 C C . LEU A 1 68 ? -1.77 -11.914 16.062 1 95.69 68 LEU A C 1
ATOM 470 O O . LEU A 1 68 ? -1.625 -10.688 16.094 1 95.69 68 LEU A O 1
ATOM 474 N N . ALA A 1 69 ? -1.073 -12.703 16.781 1 96.44 69 ALA A N 1
ATOM 475 C CA . ALA A 1 69 ? -0.028 -12.195 17.672 1 96.44 69 ALA A CA 1
ATOM 476 C C . ALA A 1 69 ? 1.062 -11.477 16.875 1 96.44 69 ALA A C 1
ATOM 478 O O . ALA A 1 69 ? 1.519 -10.398 17.266 1 96.44 69 ALA A O 1
ATOM 479 N N . LEU A 1 70 ? 1.445 -12.062 15.82 1 96.75 70 LEU A N 1
ATOM 480 C CA . LEU A 1 70 ? 2.479 -11.469 14.977 1 96.75 70 LEU A CA 1
ATOM 481 C C . LEU A 1 70 ? 1.989 -10.172 14.352 1 96.75 70 LEU A C 1
ATOM 483 O O . LEU A 1 70 ? 2.721 -9.18 14.312 1 96.75 70 LEU A O 1
ATOM 487 N N . GLY A 1 71 ? 0.764 -10.188 13.82 1 97.81 71 GLY A N 1
ATOM 488 C CA . GLY A 1 71 ? 0.187 -8.984 13.242 1 97.81 71 GLY A CA 1
ATOM 489 C C . GLY A 1 71 ? 0.089 -7.836 14.227 1 97.81 71 GLY A C 1
ATOM 490 O O . GLY A 1 71 ? 0.437 -6.699 13.898 1 97.81 71 GLY A O 1
ATOM 491 N N . LEU A 1 72 ? -0.377 -8.141 15.445 1 98 72 LEU A N 1
ATOM 492 C CA . LEU A 1 72 ? -0.451 -7.129 16.5 1 98 72 LEU A CA 1
ATOM 493 C C . LEU A 1 72 ? 0.936 -6.59 16.828 1 98 72 LEU A C 1
ATOM 495 O O . LEU A 1 72 ? 1.116 -5.379 16.984 1 98 72 LEU A O 1
ATOM 499 N N . THR A 1 73 ? 1.887 -7.465 16.922 1 98 73 THR A N 1
ATOM 500 C CA . THR A 1 73 ? 3.252 -7.059 17.234 1 98 73 THR A CA 1
ATOM 501 C C . THR A 1 73 ? 3.789 -6.102 16.172 1 98 73 THR A C 1
ATOM 503 O O . THR A 1 73 ? 4.387 -5.074 16.5 1 98 73 THR A O 1
ATOM 506 N N . LEU A 1 74 ? 3.562 -6.387 14.938 1 98.12 74 LEU A N 1
ATOM 507 C CA . LEU A 1 74 ? 4.062 -5.562 13.836 1 98.12 74 LEU A CA 1
ATOM 508 C C . LEU A 1 74 ? 3.402 -4.191 13.844 1 98.12 74 LEU A C 1
ATOM 510 O O . LEU A 1 74 ? 4.086 -3.168 13.727 1 98.12 74 LEU A O 1
ATOM 514 N N . ILE A 1 75 ? 2.092 -4.156 14.023 1 98.19 75 ILE A N 1
ATOM 515 C CA . ILE A 1 75 ? 1.365 -2.889 14.023 1 98.19 75 ILE A CA 1
ATOM 516 C C . ILE A 1 75 ? 1.741 -2.078 15.258 1 98.19 75 ILE A C 1
ATOM 518 O O . ILE A 1 75 ? 1.926 -0.86 15.18 1 98.19 75 ILE A O 1
ATOM 522 N N . TYR A 1 76 ? 1.872 -2.742 16.391 1 98.12 76 TYR A N 1
ATOM 523 C CA . TYR A 1 76 ? 2.262 -2.051 17.609 1 98.12 76 TYR A CA 1
ATOM 524 C C . TYR A 1 76 ? 3.686 -1.517 17.5 1 98.12 76 TYR A C 1
ATOM 526 O O . TYR A 1 76 ? 4 -0.458 18.062 1 98.12 76 TYR A O 1
ATOM 534 N N . ALA A 1 77 ? 4.547 -2.242 16.875 1 97.19 77 ALA A N 1
ATOM 535 C CA . ALA A 1 77 ? 5.906 -1.754 16.656 1 97.19 77 ALA A CA 1
ATOM 536 C C . ALA A 1 77 ? 5.902 -0.466 15.836 1 97.19 77 ALA A C 1
ATOM 538 O O . ALA A 1 77 ? 6.625 0.481 16.156 1 97.19 77 ALA A O 1
ATOM 539 N N . ALA A 1 78 ? 5.102 -0.443 14.773 1 96.94 78 ALA A N 1
ATOM 540 C CA . ALA A 1 78 ? 4.949 0.78 13.992 1 96.94 78 ALA A CA 1
ATOM 541 C C . ALA A 1 78 ? 4.391 1.913 14.844 1 96.94 78 ALA A C 1
ATOM 543 O O . ALA A 1 78 ? 4.906 3.033 14.82 1 96.94 78 ALA A O 1
ATOM 544 N N . GLY A 1 79 ? 3.346 1.584 15.633 1 96.06 79 GLY A N 1
ATOM 545 C CA . GLY A 1 79 ? 2.768 2.572 16.531 1 96.06 79 GLY A CA 1
ATOM 546 C C . GLY A 1 79 ? 3.75 3.09 17.562 1 96.06 79 GLY A C 1
ATOM 547 O O . GLY A 1 79 ? 3.779 4.289 17.859 1 96.06 79 GLY A O 1
ATOM 548 N N . TYR A 1 80 ? 4.523 2.193 18.062 1 95 80 TYR A N 1
ATOM 549 C CA . TYR A 1 80 ? 5.527 2.572 19.047 1 95 80 TYR A CA 1
ATOM 550 C C . TYR A 1 80 ? 6.574 3.494 18.438 1 95 80 TYR A C 1
ATOM 552 O O . TYR A 1 80 ? 7.027 4.445 19.078 1 95 80 TYR A O 1
ATOM 560 N N . SER A 1 81 ? 6.949 3.225 17.25 1 94.19 81 SER A N 1
ATOM 561 C CA . SER A 1 81 ? 7.906 4.094 16.562 1 94.19 81 SER A CA 1
ATOM 562 C C . SER A 1 81 ? 7.336 5.496 16.375 1 9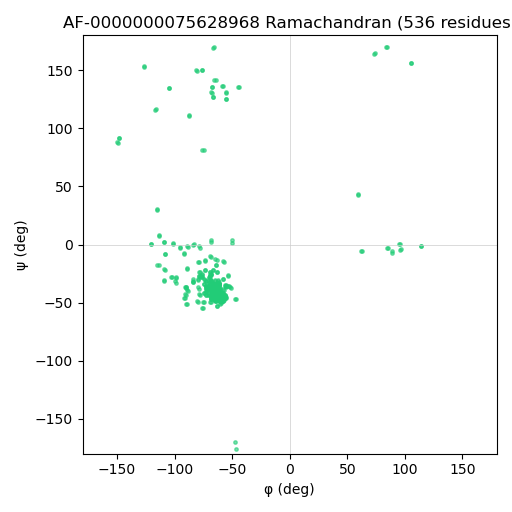4.19 81 SER A C 1
ATOM 564 O O . SER A 1 81 ? 8.055 6.488 16.516 1 94.19 81 SER A O 1
ATOM 566 N N . ILE A 1 82 ? 6.07 5.543 16.062 1 93.88 82 ILE A N 1
ATOM 567 C CA . ILE A 1 82 ? 5.398 6.832 15.93 1 93.88 82 ILE A CA 1
ATOM 568 C C . ILE A 1 82 ? 5.395 7.559 17.266 1 93.88 82 ILE A C 1
ATOM 570 O O . ILE A 1 82 ? 5.68 8.758 17.344 1 93.88 82 ILE A O 1
ATOM 574 N N . TYR A 1 83 ? 5.078 6.77 18.297 1 91.12 83 TYR A N 1
ATOM 575 C CA . TYR A 1 83 ? 5.086 7.32 19.656 1 91.12 83 TYR A CA 1
ATOM 576 C C . TYR A 1 83 ? 6.457 7.891 20 1 91.12 83 TYR A C 1
ATOM 578 O O . TYR A 1 83 ? 6.551 8.898 20.703 1 91.12 83 TYR A O 1
ATOM 586 N N . ARG A 1 84 ? 7.465 7.355 19.438 1 90.56 84 ARG A N 1
ATOM 587 C CA . ARG A 1 84 ? 8.836 7.777 19.734 1 90.56 84 ARG A CA 1
ATOM 588 C C . ARG A 1 84 ? 9.258 8.914 18.812 1 90.56 84 ARG A C 1
ATOM 590 O O . ARG A 1 84 ? 10.422 9.328 18.812 1 90.56 84 ARG A O 1
ATOM 597 N N . GLY A 1 85 ? 8.391 9.289 17.938 1 90.44 85 GLY A N 1
ATOM 598 C CA . GLY A 1 85 ? 8.664 10.508 17.203 1 90.44 85 GLY A CA 1
ATOM 599 C C . GLY A 1 85 ? 8.898 10.266 15.719 1 90.44 85 GLY A C 1
ATOM 600 O O . GLY A 1 85 ? 9.094 11.211 14.953 1 90.44 85 GLY A O 1
ATOM 601 N N . VAL A 1 86 ? 8.859 9.016 15.305 1 92.5 86 VAL A N 1
ATOM 602 C CA . VAL A 1 86 ? 8.977 8.727 13.883 1 92.5 86 VAL A CA 1
ATOM 603 C C . VAL A 1 86 ? 7.746 9.242 13.141 1 92.5 86 VAL A C 1
ATOM 605 O O . VAL A 1 86 ? 6.621 9.094 13.617 1 92.5 86 VAL A O 1
ATOM 608 N N . ASP A 1 87 ? 7.992 9.906 11.977 1 94.44 87 ASP A N 1
ATOM 609 C CA . ASP A 1 87 ? 6.891 10.352 11.125 1 94.44 87 ASP A CA 1
ATOM 610 C C . ASP A 1 87 ? 5.977 9.188 10.75 1 94.44 87 ASP A C 1
ATOM 612 O O . ASP A 1 87 ? 6.453 8.117 10.375 1 94.44 87 ASP A O 1
ATOM 616 N N . PRO A 1 88 ? 4.676 9.375 10.914 1 95.25 88 PRO A N 1
ATOM 617 C CA . PRO A 1 88 ? 3.748 8.281 10.641 1 95.25 88 PRO A CA 1
ATOM 618 C C . PRO A 1 88 ? 3.908 7.715 9.227 1 95.25 88 PRO A C 1
ATOM 620 O O . PRO A 1 88 ? 3.811 6.5 9.031 1 95.25 88 PRO A O 1
ATOM 623 N N . ASP A 1 89 ? 4.199 8.547 8.281 1 96.31 89 ASP A N 1
ATOM 624 C CA . ASP A 1 89 ? 4.367 8.062 6.914 1 96.31 89 ASP A CA 1
ATOM 625 C C . ASP A 1 89 ? 5.656 7.258 6.77 1 96.31 89 ASP A C 1
ATOM 627 O O . ASP A 1 89 ? 5.703 6.281 6.016 1 96.31 89 ASP A O 1
ATOM 631 N N . THR A 1 90 ? 6.684 7.676 7.48 1 95.94 90 THR A N 1
ATOM 632 C CA . THR A 1 90 ? 7.922 6.902 7.492 1 95.94 90 THR A CA 1
ATOM 633 C C . THR A 1 90 ? 7.707 5.539 8.148 1 95.94 90 THR A C 1
ATOM 635 O O . THR A 1 90 ? 8.133 4.516 7.613 1 95.94 90 THR A O 1
ATOM 638 N N . ALA A 1 91 ? 7.027 5.547 9.289 1 96.62 91 ALA A N 1
ATOM 639 C CA . ALA A 1 91 ? 6.723 4.293 9.969 1 96.62 91 ALA A CA 1
ATOM 640 C C . ALA A 1 91 ? 5.926 3.355 9.062 1 96.62 91 ALA A C 1
ATOM 642 O O . ALA A 1 91 ? 6.203 2.154 9.008 1 96.62 91 ALA A O 1
ATOM 643 N N . ALA A 1 92 ? 4.984 3.926 8.367 1 97.81 92 ALA A N 1
ATOM 6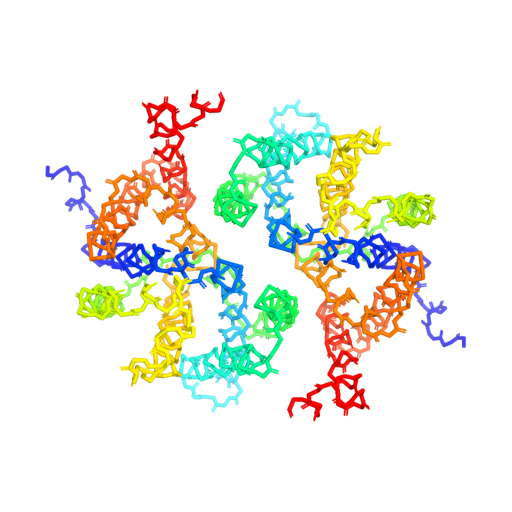44 C CA . ALA A 1 92 ? 4.141 3.141 7.465 1 97.81 92 ALA A CA 1
ATOM 645 C C . ALA A 1 92 ? 4.949 2.605 6.289 1 97.81 92 ALA A C 1
ATOM 647 O O . ALA A 1 92 ? 4.758 1.465 5.859 1 97.81 92 ALA A O 1
ATOM 648 N N . ALA A 1 93 ? 5.824 3.426 5.75 1 97.38 93 ALA A N 1
ATOM 649 C CA . ALA A 1 93 ? 6.68 3.008 4.645 1 97.38 93 ALA A CA 1
ATOM 650 C C . ALA A 1 93 ? 7.566 1.832 5.047 1 97.38 93 ALA A C 1
ATOM 652 O O . ALA A 1 93 ? 7.684 0.851 4.309 1 97.38 93 ALA A O 1
ATOM 653 N N . LEU A 1 94 ? 8.133 1.949 6.223 1 97 94 LEU A N 1
ATOM 654 C CA . LEU A 1 94 ? 8.992 0.887 6.742 1 97 94 LEU A CA 1
ATOM 655 C C . LEU A 1 94 ? 8.188 -0.381 7.004 1 97 94 LEU A C 1
ATOM 657 O O . LEU A 1 94 ? 8.641 -1.485 6.695 1 97 94 LEU A O 1
ATOM 661 N N . LEU A 1 95 ? 7.031 -0.174 7.555 1 97.44 95 LEU A N 1
ATOM 662 C CA . LEU A 1 95 ? 6.156 -1.316 7.793 1 97.44 95 LEU A CA 1
ATOM 663 C C . LEU A 1 95 ? 5.801 -2.014 6.484 1 97.44 95 LEU A C 1
ATOM 665 O O . LEU A 1 95 ? 5.906 -3.238 6.383 1 97.44 95 LEU A O 1
ATOM 669 N N . ALA A 1 96 ? 5.391 -1.255 5.496 1 97 96 ALA A N 1
ATOM 670 C CA . ALA A 1 96 ? 4.988 -1.81 4.207 1 97 96 ALA A CA 1
ATOM 671 C C . ALA A 1 96 ? 6.137 -2.568 3.553 1 97 96 ALA A C 1
ATOM 673 O O . ALA A 1 96 ? 5.977 -3.721 3.141 1 97 96 ALA A O 1
ATOM 674 N N . GLY A 1 97 ? 7.285 -1.92 3.469 1 96.06 97 GLY A N 1
ATOM 675 C CA . GLY A 1 97 ? 8.43 -2.553 2.834 1 96.06 97 GLY A CA 1
ATOM 676 C C . GLY A 1 97 ? 8.898 -3.805 3.555 1 96.06 97 GLY A C 1
ATOM 677 O O . GLY A 1 97 ? 9.117 -4.844 2.928 1 96.06 97 GLY A O 1
ATOM 678 N N . PHE A 1 98 ? 8.992 -3.699 4.832 1 95.88 98 PHE A N 1
ATOM 679 C CA . PHE A 1 98 ? 9.469 -4.812 5.648 1 95.88 98 PHE A CA 1
ATOM 680 C C . PHE A 1 98 ? 8.5 -5.984 5.574 1 95.88 98 PHE A C 1
ATOM 682 O O . PHE A 1 98 ? 8.914 -7.125 5.355 1 95.88 98 PHE A O 1
ATOM 689 N N . THR A 1 99 ? 7.309 -5.688 5.746 1 96.44 99 THR A N 1
ATOM 690 C CA . THR A 1 99 ? 6.332 -6.77 5.824 1 96.44 99 THR A CA 1
ATOM 691 C C . THR A 1 99 ? 6.031 -7.328 4.434 1 96.44 99 THR A C 1
ATOM 693 O O . THR A 1 99 ? 5.617 -8.477 4.301 1 96.44 99 THR A O 1
ATOM 696 N N . ALA A 1 100 ? 6.203 -6.539 3.389 1 93.25 100 ALA A N 1
ATOM 697 C CA . ALA A 1 100 ? 6.156 -7.109 2.045 1 93.25 100 ALA A CA 1
ATOM 698 C C . ALA A 1 100 ? 7.223 -8.188 1.869 1 93.25 100 ALA A C 1
ATOM 700 O O . ALA A 1 100 ? 6.949 -9.258 1.325 1 93.25 100 ALA A O 1
ATOM 701 N N . SER A 1 101 ? 8.391 -7.895 2.355 1 92.12 101 SER A N 1
ATOM 702 C CA . SER A 1 101 ? 9.5 -8.852 2.289 1 92.12 101 SER A CA 1
ATOM 703 C C . SER A 1 101 ? 9.203 -10.094 3.123 1 92.12 101 SER A C 1
ATOM 705 O O . SER A 1 101 ? 9.375 -11.219 2.65 1 92.12 101 SER A O 1
ATOM 707 N N . LEU A 1 102 ? 8.773 -9.898 4.324 1 93.25 102 LEU A N 1
ATOM 708 C CA . LEU A 1 102 ? 8.445 -11.016 5.211 1 93.25 102 LEU A CA 1
ATOM 709 C C . LEU A 1 102 ? 7.297 -11.844 4.641 1 93.25 102 LEU A C 1
ATOM 711 O O . LEU A 1 102 ? 7.273 -13.062 4.797 1 93.25 102 LEU A O 1
ATOM 715 N N . GLY A 1 103 ? 6.367 -11.102 4.094 1 90.38 103 GLY A N 1
ATOM 716 C CA . GLY A 1 103 ? 5.215 -11.773 3.514 1 90.38 103 GLY A CA 1
ATOM 717 C C . GLY A 1 103 ? 5.586 -12.742 2.404 1 90.38 103 GLY A C 1
ATOM 718 O O . GLY A 1 103 ? 5.121 -13.883 2.389 1 90.38 103 GLY A O 1
ATOM 719 N N . ILE A 1 104 ? 6.445 -12.367 1.558 1 83.75 104 ILE A N 1
ATOM 720 C CA . ILE A 1 104 ? 6.859 -13.227 0.454 1 83.75 104 ILE A CA 1
ATOM 721 C C . ILE A 1 104 ? 7.695 -14.391 0.989 1 83.75 104 ILE A C 1
ATOM 723 O O . ILE A 1 104 ? 7.59 -15.516 0.5 1 83.75 104 ILE A O 1
ATOM 727 N N . ALA A 1 105 ? 8.562 -14.102 1.863 1 87.94 105 ALA A N 1
ATOM 728 C CA . ALA A 1 105 ? 9.32 -15.18 2.494 1 87.94 105 ALA A CA 1
ATOM 729 C C . ALA A 1 105 ? 8.391 -16.203 3.135 1 87.94 105 ALA A C 1
ATOM 731 O O . ALA A 1 105 ? 8.594 -17.422 2.992 1 87.94 105 ALA A O 1
ATOM 732 N N . GLY A 1 106 ? 7.43 -15.695 3.842 1 88.94 106 GLY A N 1
ATOM 733 C CA . GLY A 1 106 ? 6.449 -16.578 4.469 1 88.94 106 GLY A CA 1
ATOM 734 C C . GLY A 1 106 ? 5.645 -17.375 3.469 1 88.94 106 GLY A C 1
ATOM 735 O O . GLY A 1 106 ? 5.418 -18.578 3.668 1 88.94 106 GLY A O 1
ATOM 736 N N . LEU A 1 107 ? 5.207 -16.703 2.416 1 84.12 107 LEU A N 1
ATOM 737 C CA . LEU A 1 107 ? 4.434 -17.375 1.381 1 84.12 107 LEU A CA 1
ATOM 738 C C . LEU A 1 107 ? 5.258 -18.484 0.724 1 84.12 107 LEU A C 1
ATOM 740 O O . LEU A 1 107 ? 4.742 -19.562 0.447 1 84.12 107 LEU A O 1
ATOM 744 N N . TYR A 1 108 ? 6.492 -18.109 0.477 1 82.56 108 TYR A N 1
ATOM 745 C CA . TYR A 1 108 ? 7.398 -19.094 -0.111 1 82.56 108 TYR A CA 1
ATOM 746 C C . TYR A 1 108 ? 7.547 -20.297 0.795 1 82.56 108 TYR A C 1
ATOM 748 O O . TYR A 1 108 ? 7.438 -21.438 0.336 1 82.56 108 TYR A O 1
ATOM 756 N N . LEU A 1 109 ? 7.691 -20.125 1.986 1 84.25 109 LEU A N 1
ATOM 757 C CA . LEU A 1 109 ? 7.871 -21.203 2.949 1 84.25 109 LEU A CA 1
ATOM 758 C C . LEU A 1 109 ? 6.566 -21.969 3.168 1 84.25 109 LEU A C 1
ATOM 760 O O . LEU A 1 109 ? 6.574 -23.188 3.318 1 84.25 109 LEU A O 1
ATOM 764 N N . ALA A 1 110 ? 5.504 -21.188 3.184 1 81 110 ALA A N 1
ATOM 765 C CA . ALA A 1 110 ? 4.191 -21.812 3.371 1 81 110 ALA A CA 1
ATOM 766 C C . ALA A 1 110 ? 3.83 -22.703 2.189 1 81 110 ALA A C 1
ATOM 768 O O . ALA A 1 110 ? 3.152 -23.719 2.357 1 81 110 ALA A O 1
ATOM 769 N N . GLY A 1 111 ? 4.133 -22.234 0.988 1 77.12 111 GLY A N 1
ATOM 770 C CA . GLY A 1 111 ? 3.893 -23.047 -0.19 1 77.12 111 GLY A CA 1
ATOM 771 C C . GLY A 1 111 ? 4.531 -24.422 -0.101 1 77.12 111 GLY A C 1
ATOM 772 O O . GLY A 1 111 ? 3.988 -25.406 -0.626 1 77.12 111 GLY A O 1
ATOM 773 N N . ARG A 1 112 ? 5.527 -24.547 0.618 1 77.12 112 ARG A N 1
ATOM 774 C CA . ARG A 1 112 ? 6.191 -25.828 0.809 1 77.12 112 ARG A CA 1
ATOM 775 C C . ARG A 1 112 ? 5.375 -26.75 1.718 1 77.12 112 ARG A C 1
ATOM 777 O O . ARG A 1 112 ? 5.566 -27.969 1.72 1 77.12 112 ARG A O 1
ATOM 784 N N . THR A 1 113 ? 4.426 -26.062 2.346 1 71.62 113 THR A N 1
ATOM 785 C CA . THR A 1 113 ? 3.619 -26.844 3.283 1 71.62 113 THR A CA 1
ATOM 786 C C . THR A 1 113 ? 2.205 -27.047 2.746 1 71.62 113 THR A C 1
ATOM 788 O O . THR A 1 113 ? 1.344 -27.594 3.439 1 71.62 113 THR A O 1
ATOM 791 N N . GLY A 1 114 ? 1.949 -26.562 1.574 1 65.94 114 GLY A N 1
ATOM 792 C CA . GLY A 1 114 ? 0.656 -26.766 0.94 1 65.94 114 GLY A CA 1
ATOM 793 C C . GLY A 1 114 ? -0.298 -25.609 1.138 1 65.94 114 GLY A C 1
ATOM 794 O O . GLY A 1 114 ? -1.428 -25.641 0.645 1 65.94 114 GLY A O 1
ATOM 795 N N . ALA A 1 115 ? 0.089 -24.672 1.857 1 62.56 115 ALA A N 1
ATOM 796 C CA . ALA A 1 115 ? -0.817 -23.531 2.021 1 62.56 115 ALA A CA 1
ATOM 797 C C . ALA A 1 115 ? -1.021 -22.797 0.7 1 62.56 115 ALA A C 1
ATOM 799 O O . ALA A 1 115 ? -0.081 -22.656 -0.085 1 62.56 115 ALA A O 1
ATOM 800 N N . SER A 1 116 ? -2.227 -22.375 0.521 1 65.62 116 SER A N 1
ATOM 801 C CA . SER A 1 116 ? -2.574 -21.781 -0.761 1 65.62 116 SER A CA 1
ATOM 802 C C . SER A 1 116 ? -2.277 -20.281 -0.767 1 65.62 116 SER A C 1
ATOM 804 O O . SER A 1 116 ? -2.877 -19.516 -0.003 1 65.62 116 SER A O 1
ATOM 806 N N . ILE A 1 117 ? -1.355 -19.812 -1.476 1 66.75 117 ILE A N 1
ATOM 807 C CA . ILE A 1 117 ? -1.042 -18.406 -1.737 1 66.75 117 ILE A CA 1
ATOM 808 C C . ILE A 1 117 ? -2.295 -17.672 -2.221 1 66.75 117 ILE A C 1
ATOM 810 O O . ILE A 1 117 ? -2.582 -16.562 -1.776 1 66.75 117 ILE A O 1
ATOM 814 N N . SER A 1 118 ? -3.029 -18.344 -2.953 1 67.56 118 SER A N 1
ATOM 815 C CA . SER A 1 118 ? -4.223 -17.734 -3.543 1 67.56 118 SER A CA 1
ATOM 816 C C . SER A 1 118 ? -5.238 -17.359 -2.471 1 67.56 118 SER A C 1
ATOM 818 O O . SER A 1 118 ? -5.867 -16.297 -2.549 1 67.56 118 SER A O 1
ATOM 820 N N . THR A 1 119 ? -5.312 -18.172 -1.467 1 70.94 119 THR A N 1
ATOM 821 C CA . THR A 1 119 ? -6.281 -17.906 -0.408 1 70.94 119 THR A CA 1
ATOM 822 C C . THR A 1 119 ? -5.883 -16.672 0.395 1 70.94 119 THR A C 1
ATOM 824 O O . THR A 1 119 ? -6.734 -15.859 0.759 1 70.94 119 THR A O 1
ATOM 827 N N . LEU A 1 120 ? -4.664 -16.516 0.606 1 75.62 120 LEU A N 1
ATOM 828 C CA . LEU A 1 120 ? -4.203 -15.391 1.417 1 75.62 120 LEU A CA 1
ATOM 829 C C . LEU A 1 120 ? -4.199 -14.102 0.607 1 75.62 120 LEU A C 1
ATOM 831 O O . LEU A 1 120 ? -4.445 -13.023 1.152 1 75.62 120 LEU A O 1
ATOM 835 N N . VAL A 1 121 ? -4.059 -14.125 -0.678 1 71.19 121 VAL A N 1
ATOM 836 C CA . VAL A 1 121 ? -3.945 -12.938 -1.525 1 71.19 121 VAL A CA 1
ATOM 837 C C . VAL A 1 121 ? -5.332 -12.508 -1.998 1 71.19 121 VAL A C 1
ATOM 839 O O . VAL A 1 121 ? -5.699 -11.336 -1.891 1 71.19 121 VAL A O 1
ATOM 842 N N . ILE A 1 122 ? -6.125 -13.469 -2.375 1 70 122 ILE A N 1
ATOM 843 C CA . ILE A 1 122 ? -7.414 -13.133 -2.975 1 70 122 ILE A CA 1
ATOM 844 C C . ILE A 1 122 ? -8.516 -13.258 -1.926 1 70 122 ILE A C 1
ATOM 846 O O . ILE A 1 122 ? -9.469 -12.469 -1.92 1 70 122 ILE A O 1
ATOM 850 N N . GLY A 1 123 ? -8.422 -14.148 -0.963 1 75.19 123 GLY A N 1
ATOM 851 C CA . GLY A 1 123 ? -9.508 -14.453 -0.043 1 75.19 123 GLY A CA 1
ATOM 852 C C . GLY A 1 123 ? -10.625 -15.258 -0.681 1 75.19 123 GLY A C 1
ATOM 853 O O . GLY A 1 123 ? -10.664 -15.414 -1.903 1 75.19 123 GLY A O 1
ATOM 854 N N . ASP A 1 124 ? -11.523 -15.875 0.129 1 80.94 124 ASP A N 1
ATOM 855 C CA . ASP A 1 124 ? -12.695 -16.594 -0.364 1 80.94 124 ASP A CA 1
ATOM 856 C C . ASP A 1 124 ? -13.844 -16.516 0.638 1 80.94 124 ASP A C 1
ATOM 858 O O . ASP A 1 124 ? -14.023 -17.422 1.449 1 80.94 124 ASP A O 1
ATOM 862 N N . PRO A 1 125 ? -14.57 -15.438 0.434 1 83.44 125 PRO A N 1
ATOM 863 C CA . PRO A 1 125 ? -15.703 -15.312 1.354 1 83.44 125 PRO A CA 1
ATOM 864 C C . PRO A 1 125 ? -16.734 -16.438 1.184 1 83.44 125 PRO A C 1
ATOM 866 O O . PRO A 1 125 ? -17.516 -16.688 2.092 1 83.44 125 PRO A O 1
ATOM 869 N N . LEU A 1 126 ? -16.703 -17.156 0.032 1 83.75 126 LEU A N 1
ATOM 870 C CA . LEU A 1 126 ? -17.672 -18.203 -0.256 1 83.75 126 LEU A CA 1
ATOM 871 C C . LEU A 1 126 ? -17.328 -19.5 0.489 1 83.75 126 LEU A C 1
ATOM 873 O O . LEU A 1 126 ? -18.172 -20.375 0.625 1 83.75 126 LEU A O 1
ATOM 877 N N . LEU A 1 127 ? -16.141 -19.547 0.973 1 83.62 127 LEU A N 1
ATOM 878 C CA . LEU A 1 127 ? -15.711 -20.734 1.683 1 83.62 127 LEU A CA 1
ATOM 879 C C . LEU A 1 127 ? -15.758 -20.531 3.191 1 83.62 127 LEU A C 1
ATOM 881 O O . LEU A 1 127 ? -15.414 -21.422 3.963 1 83.62 127 LEU A O 1
ATOM 885 N N . ALA A 1 128 ? -16.188 -19.328 3.568 1 87.62 128 ALA A N 1
ATOM 886 C CA . ALA A 1 128 ? -16.266 -19.062 5 1 87.62 128 ALA A CA 1
ATOM 887 C C . ALA A 1 128 ? -17.359 -19.906 5.652 1 87.62 128 ALA A C 1
ATOM 889 O O . ALA A 1 128 ? -18.469 -20 5.133 1 87.62 128 ALA A O 1
ATOM 890 N N . SER A 1 129 ? -17.094 -20.594 6.73 1 90.88 129 SER A N 1
ATOM 891 C CA . SER A 1 129 ? -18.109 -21.312 7.508 1 90.88 129 SER A CA 1
ATOM 892 C C . SER A 1 129 ? -19.094 -20.344 8.156 1 90.88 129 SER A C 1
ATOM 894 O O . SER A 1 129 ? -18.844 -19.125 8.195 1 90.88 129 SER A O 1
ATOM 896 N N . ARG A 1 130 ? -20.109 -20.891 8.672 1 92.88 130 ARG A N 1
ATOM 897 C CA . ARG A 1 130 ? -21.109 -20.062 9.367 1 92.88 130 ARG A CA 1
ATOM 898 C C . ARG A 1 130 ? -20.484 -19.391 10.586 1 92.88 130 ARG A C 1
ATOM 900 O O . ARG A 1 130 ? -20.75 -18.203 10.844 1 92.88 130 ARG A O 1
ATOM 907 N N . THR A 1 131 ? -19.672 -20.125 11.266 1 92.56 131 THR A N 1
ATOM 908 C CA . THR A 1 131 ? -19.016 -19.594 12.453 1 92.56 131 THR A CA 1
ATOM 909 C C . THR A 1 131 ? -18.062 -18.453 12.078 1 92.56 131 THR A C 1
ATOM 911 O O . THR A 1 131 ? -18.016 -17.422 12.75 1 92.56 131 THR A O 1
ATOM 914 N N . GLU A 1 132 ? -17.344 -18.641 11.023 1 91.19 132 GLU A N 1
ATOM 915 C CA . GLU A 1 132 ? -16.422 -17.609 10.547 1 91.19 132 GLU A CA 1
ATOM 916 C C . GLU A 1 132 ? -17.172 -16.359 10.102 1 91.19 132 GLU A C 1
ATOM 918 O O . GLU A 1 132 ? -16.781 -15.234 10.43 1 91.19 132 GLU A O 1
ATOM 923 N N . ALA A 1 133 ? -18.25 -16.562 9.391 1 94.94 133 ALA A N 1
ATOM 924 C CA . ALA A 1 133 ? -19.047 -15.453 8.883 1 94.94 133 ALA A CA 1
ATOM 925 C C . ALA A 1 133 ? -19.641 -14.641 10.016 1 94.94 133 ALA A C 1
ATOM 927 O O . ALA A 1 133 ? -19.656 -13.406 9.977 1 94.94 133 ALA A O 1
ATOM 928 N N . LEU A 1 134 ? -20.094 -15.32 10.984 1 95.25 134 LEU A N 1
ATOM 929 C CA . LEU A 1 134 ? -20.688 -14.641 12.133 1 95.25 134 LEU A CA 1
ATOM 930 C C . LEU A 1 134 ? -19.625 -13.891 12.93 1 95.25 134 LEU A C 1
ATOM 932 O O . LEU A 1 134 ? -19.906 -12.828 13.492 1 95.25 134 LEU A O 1
ATOM 936 N N . ALA A 1 135 ? -18.469 -14.438 12.977 1 94.44 135 ALA A N 1
ATOM 937 C CA . ALA A 1 135 ? -17.359 -13.758 13.648 1 94.44 135 ALA A CA 1
ATOM 938 C C . ALA A 1 135 ? -17 -12.453 12.93 1 94.44 135 ALA A C 1
ATOM 940 O O . ALA A 1 135 ? -16.703 -11.445 13.57 1 94.44 135 ALA A O 1
ATOM 941 N N . VAL A 1 136 ? -17.016 -12.477 11.617 1 95.88 136 VAL A N 1
ATOM 942 C CA . VAL A 1 136 ? -16.734 -11.289 10.82 1 95.88 136 VAL A CA 1
ATOM 943 C C . VAL A 1 136 ? -17.812 -10.227 11.086 1 95.88 136 VAL A C 1
ATOM 945 O O . VAL A 1 136 ? -17.484 -9.055 11.305 1 95.88 136 VAL A O 1
ATOM 948 N N . LEU A 1 137 ? -19.047 -10.672 11.078 1 97 137 LEU A N 1
ATOM 949 C CA . LEU A 1 137 ? -20.156 -9.766 11.344 1 97 137 LEU A CA 1
ATOM 950 C C . LEU A 1 137 ? -20.047 -9.172 12.742 1 97 137 LEU A C 1
ATOM 952 O O . LEU A 1 137 ? -20.266 -7.977 12.938 1 97 137 LEU A O 1
ATOM 956 N N . ALA A 1 138 ? -19.75 -10 13.656 1 97.56 138 ALA A N 1
ATOM 957 C CA . ALA A 1 138 ? -19.609 -9.555 15.039 1 97.56 138 ALA A CA 1
ATOM 958 C C . ALA A 1 138 ? -18.5 -8.508 15.172 1 97.56 138 ALA A C 1
ATOM 960 O O . ALA A 1 138 ? -18.656 -7.527 15.906 1 97.56 138 ALA A O 1
ATOM 961 N N . LEU A 1 139 ? -17.438 -8.719 14.5 1 97.44 139 LEU A N 1
ATOM 962 C CA . LEU A 1 139 ? -16.344 -7.762 14.516 1 97.44 139 LEU A CA 1
ATOM 963 C C . LEU A 1 139 ? -16.766 -6.43 13.914 1 97.44 139 LEU A C 1
ATOM 965 O O . LEU A 1 139 ? -16.422 -5.367 14.43 1 97.44 139 LEU A O 1
ATOM 969 N N . GLY A 1 140 ? -17.469 -6.523 12.789 1 98.12 140 GLY A N 1
ATOM 970 C CA . GLY A 1 140 ? -18.016 -5.312 12.188 1 98.12 140 GLY A CA 1
ATOM 971 C C . GLY A 1 140 ? -18.891 -4.52 13.125 1 98.12 140 GLY A C 1
ATOM 972 O O . GLY A 1 140 ? -18.75 -3.303 13.25 1 98.12 140 GLY A O 1
ATOM 973 N N . VAL A 1 141 ? -19.766 -5.227 13.789 1 98.31 141 VAL A N 1
ATOM 974 C CA . VAL A 1 141 ? -20.672 -4.59 14.727 1 98.31 141 VAL A CA 1
ATOM 975 C C . VAL A 1 141 ? -19.891 -4.004 15.898 1 98.31 141 VAL A C 1
ATOM 977 O O . VAL A 1 141 ? -20.172 -2.891 16.344 1 98.31 141 VAL A O 1
ATOM 980 N N . LEU A 1 142 ? -18.953 -4.723 16.328 1 98.44 142 LEU A N 1
ATOM 981 C CA . LEU A 1 142 ? -18.125 -4.27 17.438 1 98.44 142 LEU A CA 1
ATOM 982 C C . LEU A 1 142 ? -17.359 -2.998 17.062 1 98.44 142 LEU A C 1
ATOM 984 O O . LEU A 1 142 ? -17.281 -2.061 17.859 1 98.44 142 LEU A O 1
ATOM 988 N N . PHE A 1 143 ? -16.781 -2.947 15.891 1 98.56 143 PHE A N 1
ATOM 989 C CA . PHE A 1 143 ? -16.047 -1.773 15.438 1 98.56 143 PHE A CA 1
ATOM 990 C C . PHE A 1 143 ? -16.969 -0.567 15.312 1 98.56 143 PHE A C 1
ATOM 992 O O . PHE A 1 143 ? -16.641 0.523 15.789 1 98.56 143 PHE A O 1
ATOM 999 N N . LEU A 1 144 ? -18.094 -0.835 14.719 1 98.56 144 LEU A N 1
ATOM 1000 C CA . LEU A 1 144 ? -19.047 0.259 14.586 1 98.56 144 LEU A CA 1
ATOM 1001 C C . LEU A 1 144 ? -19.469 0.78 15.961 1 98.56 144 LEU A C 1
ATOM 1003 O O . LEU A 1 144 ? -19.5 1.992 16.188 1 98.56 144 LEU A O 1
ATOM 1007 N N . ALA A 1 145 ? -19.828 -0.126 16.844 1 98.62 145 ALA A N 1
ATOM 1008 C CA . ALA A 1 145 ? -20.234 0.261 18.188 1 98.62 145 ALA A CA 1
ATOM 1009 C C . ALA A 1 145 ? -19.141 1.062 18.891 1 98.62 145 ALA A C 1
ATOM 1011 O O . ALA A 1 145 ? -19.422 2.084 19.516 1 98.62 145 ALA A O 1
ATOM 1012 N N . THR A 1 146 ? -17.906 0.632 18.781 1 98.56 146 THR A N 1
ATOM 1013 C CA . THR A 1 146 ? -16.766 1.313 19.375 1 98.56 146 THR A CA 1
ATOM 1014 C C . THR A 1 146 ? -16.625 2.729 18.828 1 98.56 146 THR A C 1
ATOM 1016 O O . THR A 1 146 ? -16.422 3.68 19.578 1 98.56 146 THR A O 1
ATOM 1019 N N . LEU A 1 147 ? -16.812 2.893 17.547 1 98.19 147 LEU A N 1
ATOM 1020 C CA . LEU A 1 147 ? -16.625 4.188 16.906 1 98.19 147 LEU A CA 1
ATOM 1021 C C . LEU A 1 147 ? -17.812 5.102 17.156 1 98.19 147 LEU A C 1
ATOM 1023 O O . LEU A 1 147 ? -17.672 6.328 17.172 1 98.19 147 LEU A O 1
ATOM 1027 N N . LEU A 1 148 ? -18.984 4.477 17.359 1 97.75 148 LEU A N 1
ATOM 1028 C CA . LEU A 1 148 ? -20.141 5.285 17.75 1 97.75 148 LEU A CA 1
ATOM 1029 C C . LEU A 1 148 ? -19.969 5.84 19.156 1 97.75 148 LEU A C 1
ATOM 1031 O O . LEU A 1 148 ? -20.438 6.945 19.453 1 97.75 148 LEU A O 1
ATOM 1035 N N . LEU A 1 149 ? -19.281 5.121 19.953 1 97.38 149 LEU A N 1
ATOM 1036 C CA . LEU A 1 149 ? -19.141 5.504 21.359 1 97.38 149 LEU A CA 1
ATOM 1037 C C . LEU A 1 149 ? -17.922 6.406 21.547 1 97.38 149 LEU A C 1
ATOM 1039 O O . LEU A 1 149 ? -17.969 7.363 22.328 1 97.38 149 LEU A O 1
ATOM 1043 N N . LEU A 1 150 ? -16.844 6.137 20.812 1 96.81 150 LEU A N 1
ATOM 1044 C CA . LEU A 1 150 ? -15.578 6.797 21.109 1 96.81 150 LEU A CA 1
ATOM 1045 C C . LEU A 1 150 ? -15.086 7.602 19.906 1 96.81 150 LEU A C 1
ATOM 1047 O O . LEU A 1 150 ? -14.039 8.25 19.969 1 96.81 150 LEU A O 1
ATOM 1051 N N . GLY A 1 151 ? -15.82 7.617 18.828 1 94.5 151 GLY A N 1
ATOM 1052 C CA . GLY A 1 151 ? -15.375 8.195 17.578 1 94.5 151 GLY A CA 1
ATOM 1053 C C . GLY A 1 151 ? -15.078 9.68 17.672 1 94.5 151 GLY A C 1
ATOM 1054 O O . GLY A 1 151 ? -14.133 10.172 17.062 1 94.5 151 GLY A O 1
ATOM 1055 N N . ASP A 1 152 ? -15.828 10.367 18.5 1 94.5 152 ASP A N 1
ATOM 1056 C CA . ASP A 1 152 ? -15.641 11.805 18.656 1 94.5 152 ASP A CA 1
ATOM 1057 C C . ASP A 1 152 ? -14.305 12.117 19.328 1 94.5 152 ASP A C 1
ATOM 1059 O O . ASP A 1 152 ? -13.578 13.016 18.891 1 94.5 152 ASP A O 1
ATOM 1063 N N . ARG A 1 153 ? -14.031 11.391 20.328 1 94.31 153 ARG A N 1
ATOM 1064 C CA . ARG A 1 153 ? -12.773 11.594 21.047 1 94.31 153 ARG A CA 1
ATOM 1065 C C . ARG A 1 153 ? -11.578 11.219 20.172 1 94.31 153 ARG A C 1
ATOM 1067 O O . ARG A 1 153 ? -10.57 11.922 20.156 1 94.31 153 ARG A O 1
ATOM 1074 N N . ILE A 1 154 ? -11.734 10.18 19.438 1 95.62 154 ILE A N 1
ATOM 1075 C CA . ILE A 1 154 ? -10.664 9.695 18.578 1 95.62 154 ILE A CA 1
ATOM 1076 C C . ILE A 1 154 ? -10.398 10.711 17.469 1 95.62 154 ILE A C 1
ATOM 1078 O O . ILE A 1 154 ? -9.25 11.07 17.203 1 95.62 154 ILE A O 1
ATOM 1082 N N . ALA A 1 155 ? -11.453 11.172 16.891 1 93.25 155 ALA A N 1
ATOM 1083 C CA . ALA A 1 155 ? -11.328 12.148 15.805 1 93.25 155 ALA A CA 1
ATOM 1084 C C . ALA A 1 155 ? -10.742 13.461 16.312 1 93.25 155 ALA A C 1
ATOM 1086 O O . ALA A 1 155 ? -9.977 14.117 15.609 1 93.25 155 ALA A O 1
ATOM 1087 N N . TYR A 1 156 ? -11.047 13.805 17.5 1 93.12 156 TYR A N 1
ATOM 1088 C CA . TYR A 1 156 ? -10.555 15.039 18.094 1 93.12 156 TYR A CA 1
ATOM 1089 C C . TYR A 1 156 ? -9.039 15.008 18.25 1 93.12 156 TYR A C 1
ATOM 1091 O O . TYR A 1 156 ? -8.367 16.031 18.062 1 93.12 156 TYR A O 1
ATOM 1099 N N . ILE A 1 157 ? -8.5 13.891 18.547 1 94.62 157 ILE A N 1
ATOM 1100 C CA . ILE A 1 157 ? -7.055 13.719 18.672 1 94.62 157 ILE A CA 1
ATOM 1101 C C . ILE A 1 157 ? -6.383 14.031 17.328 1 94.62 157 ILE A C 1
ATOM 1103 O O . ILE A 1 157 ? -5.285 14.594 17.297 1 94.62 157 ILE A O 1
ATOM 1107 N N . GLY A 1 158 ? -7.008 13.695 16.266 1 92.31 158 GLY A N 1
ATOM 1108 C CA . GLY A 1 158 ? -6.477 13.977 14.945 1 92.31 158 GLY A CA 1
ATOM 1109 C C . GLY A 1 158 ? -6.488 15.453 14.594 1 92.31 158 GLY A C 1
ATOM 1110 O O . GLY A 1 158 ? -5.637 15.922 13.836 1 92.31 158 GLY A O 1
ATOM 1111 N N . VAL A 1 159 ? -7.402 16.172 15.164 1 91.06 159 VAL A N 1
ATOM 1112 C CA . VAL A 1 159 ? -7.551 17.594 14.891 1 91.06 159 VAL A CA 1
ATOM 1113 C C . VAL A 1 159 ? -6.531 18.391 15.711 1 91.06 159 VAL A C 1
ATOM 1115 O O . VAL A 1 159 ? -5.836 19.266 15.172 1 91.06 159 VAL A O 1
ATOM 1118 N N . ASP A 1 160 ? -6.453 18.094 17 1 94.12 160 ASP A N 1
ATOM 1119 C CA . ASP A 1 160 ? -5.539 18.797 17.891 1 94.12 160 ASP A CA 1
ATOM 1120 C C . ASP A 1 160 ? -5.039 17.891 19.016 1 94.12 160 ASP A C 1
ATOM 1122 O O . ASP A 1 160 ? -5.602 17.875 20.109 1 94.12 160 ASP A O 1
ATOM 1126 N N . ARG A 1 161 ? -3.955 17.312 18.703 1 92.25 161 ARG A N 1
ATOM 1127 C CA . ARG A 1 161 ? -3.406 16.328 19.625 1 92.25 161 ARG A CA 1
ATOM 1128 C C . ARG A 1 161 ? -2.994 16.969 20.938 1 92.25 161 ARG A C 1
ATOM 1130 O O . ARG A 1 161 ? -3.238 16.422 22.016 1 92.25 161 ARG A O 1
ATOM 1137 N N . GLU A 1 162 ? -2.385 18.109 20.859 1 92.88 162 GLU A N 1
ATOM 1138 C CA . GLU A 1 162 ? -1.917 18.828 22.047 1 92.88 162 GLU A CA 1
ATOM 1139 C C . GLU A 1 162 ? -3.082 19.219 22.953 1 92.88 162 GLU A C 1
ATOM 1141 O O . GLU A 1 162 ? -3.016 19.031 24.172 1 92.88 162 GLU A O 1
ATOM 1146 N N . ASP A 1 163 ? -4.059 19.719 22.312 1 94.38 163 ASP A N 1
ATOM 1147 C CA . ASP A 1 163 ? -5.23 20.109 23.094 1 94.38 163 ASP A CA 1
ATOM 1148 C C . ASP A 1 163 ? -5.891 18.891 23.75 1 94.38 163 ASP A C 1
ATOM 1150 O O . ASP A 1 163 ? -6.367 18.969 24.875 1 94.38 163 ASP A O 1
ATOM 1154 N N . ALA A 1 164 ? -5.91 17.844 23 1 93.94 164 ALA A N 1
ATOM 1155 C CA . ALA A 1 164 ? -6.469 16.625 23.562 1 93.94 164 ALA A CA 1
ATOM 1156 C C . ALA A 1 164 ? -5.695 16.188 24.812 1 93.94 164 ALA A C 1
ATOM 1158 O O . ALA A 1 164 ? -6.297 15.805 25.812 1 93.94 164 ALA A O 1
ATOM 1159 N N . MET A 1 165 ? -4.438 16.266 24.766 1 92.88 165 MET A N 1
ATOM 1160 C CA . MET A 1 165 ? -3.59 15.898 25.906 1 92.88 165 MET A CA 1
ATOM 1161 C C . MET A 1 165 ? -3.828 16.828 27.094 1 92.88 165 MET A C 1
ATOM 1163 O O . MET A 1 165 ? -3.941 16.359 28.219 1 92.88 165 MET A O 1
ATOM 1167 N N . LEU A 1 166 ? -3.936 18.047 26.766 1 94.19 166 LEU A N 1
ATOM 1168 C CA . LEU A 1 166 ? -4.113 19.047 27.812 1 94.19 166 LEU A CA 1
ATOM 1169 C C . LEU A 1 166 ? -5.477 18.906 28.484 1 94.19 166 LEU A C 1
ATOM 1171 O O . LEU A 1 166 ? -5.629 19.219 29.656 1 94.19 166 LEU A O 1
ATOM 1175 N N . SER A 1 167 ? -6.387 18.391 27.797 1 94.69 167 SER A N 1
ATOM 1176 C CA . SER A 1 167 ? -7.738 18.219 28.328 1 94.69 167 SER A CA 1
ATOM 1177 C C . SER A 1 167 ? -7.855 16.953 29.156 1 94.69 167 SER A C 1
ATOM 1179 O O . SER A 1 167 ? -8.938 16.625 29.641 1 94.69 167 SER A O 1
ATOM 1181 N N . GLY A 1 168 ? -6.785 16.203 29.297 1 93.94 168 GLY A N 1
ATOM 1182 C CA . GLY A 1 168 ? -6.77 15.023 30.141 1 93.94 168 GLY A CA 1
ATOM 1183 C C . GLY A 1 168 ? -7.047 13.734 29.406 1 93.94 168 GLY A C 1
ATOM 1184 O O . GLY A 1 168 ? -7.105 12.664 30 1 93.94 168 GLY A O 1
ATOM 1185 N N . THR A 1 169 ? -7.246 13.883 28.172 1 93.88 169 THR A N 1
ATOM 1186 C CA . THR A 1 169 ? -7.488 12.695 27.375 1 93.88 169 THR A CA 1
ATOM 1187 C C . THR A 1 169 ? -6.246 11.812 27.312 1 93.88 169 THR A C 1
ATOM 1189 O O . THR A 1 169 ? -5.145 12.297 27.062 1 93.88 169 THR A O 1
ATOM 1192 N N . ARG A 1 170 ? -6.43 10.523 27.656 1 95.56 170 ARG A N 1
ATOM 1193 C CA . ARG A 1 170 ? -5.328 9.578 27.547 1 95.56 170 ARG A CA 1
ATOM 1194 C C . ARG A 1 170 ? -5.09 9.18 26.094 1 95.56 170 ARG A C 1
ATOM 1196 O O . ARG A 1 170 ? -5.418 8.062 25.688 1 95.56 170 ARG A O 1
ATOM 1203 N N . VAL A 1 171 ? -4.414 9.969 25.375 1 95.44 171 VAL A N 1
ATOM 1204 C CA . VAL A 1 171 ? -4.23 9.859 23.922 1 95.44 171 VAL A CA 1
ATOM 1205 C C . VAL A 1 171 ? -3.678 8.484 23.578 1 95.44 171 VAL A C 1
ATOM 1207 O O . VAL A 1 171 ? -4.125 7.852 22.625 1 95.44 171 VAL A O 1
ATOM 1210 N N . TRP A 1 172 ? -2.799 7.957 24.438 1 93.5 172 TRP A N 1
ATOM 1211 C CA . TRP A 1 172 ? -2.154 6.684 24.141 1 93.5 172 TRP A CA 1
ATOM 1212 C C . TRP A 1 172 ? -3.172 5.547 24.125 1 93.5 172 TRP A C 1
ATOM 1214 O O . TRP A 1 172 ? -3.043 4.594 23.359 1 93.5 172 TRP A O 1
ATOM 1224 N N . ALA A 1 173 ? -4.125 5.578 24.875 1 96.19 173 ALA A N 1
ATOM 1225 C CA . ALA A 1 173 ? -5.152 4.543 24.938 1 96.19 173 ALA A CA 1
ATOM 1226 C C . ALA A 1 173 ? -5.973 4.508 23.656 1 96.19 173 ALA A C 1
ATOM 1228 O O . ALA A 1 173 ? -6.324 3.432 23.156 1 96.19 173 ALA A O 1
ATOM 1229 N N . TYR A 1 174 ? -6.262 5.66 23.094 1 96.81 174 TYR A N 1
ATOM 1230 C CA . TYR A 1 174 ? -7.02 5.746 21.859 1 96.81 174 TYR A CA 1
ATOM 1231 C C . TYR A 1 174 ? -6.168 5.336 20.672 1 96.81 174 TYR A C 1
ATOM 1233 O O . TYR A 1 174 ? -6.668 4.738 19.719 1 96.81 174 TYR A O 1
ATOM 1241 N N . ASP A 1 175 ? -4.883 5.652 20.766 1 96.75 175 ASP A N 1
ATOM 1242 C CA . ASP A 1 175 ? -3.967 5.168 19.734 1 96.75 175 ASP A CA 1
ATOM 1243 C C . ASP A 1 175 ? -3.924 3.643 19.703 1 96.75 175 ASP A C 1
ATOM 1245 O O . ASP A 1 175 ? -4.043 3.029 18.641 1 96.75 175 ASP A O 1
ATOM 1249 N N . LEU A 1 176 ? -3.785 3.115 20.891 1 96.88 176 LEU A N 1
ATOM 1250 C CA . LEU A 1 176 ? -3.705 1.662 21 1 96.88 176 LEU A CA 1
ATOM 1251 C C . LEU A 1 176 ? -4.996 1.009 20.516 1 96.88 176 LEU A C 1
ATOM 1253 O O . LEU A 1 176 ? -4.965 -0.058 19.891 1 96.88 176 LEU A O 1
ATOM 1257 N N . LEU A 1 177 ? -6.062 1.583 20.844 1 97.88 177 LEU A N 1
ATOM 1258 C CA . LEU A 1 177 ? -7.359 1.087 20.406 1 97.88 177 LEU A CA 1
ATOM 1259 C C . LEU A 1 177 ? -7.438 1.068 18.875 1 97.88 177 LEU A C 1
ATOM 1261 O O . LEU A 1 177 ? -7.84 0.064 18.281 1 97.88 177 LEU A O 1
ATOM 1265 N N . LEU A 1 178 ? -7.074 2.15 18.297 1 97.44 178 LEU A N 1
ATOM 1266 C CA . LEU A 1 178 ? -7.121 2.262 16.844 1 97.44 178 LEU A CA 1
ATOM 1267 C C . LEU A 1 178 ? -6.176 1.265 16.188 1 97.44 178 LEU A C 1
ATOM 1269 O O . LEU A 1 178 ? -6.543 0.59 15.219 1 97.44 178 LEU A O 1
ATOM 1273 N N . TYR A 1 179 ? -4.965 1.13 16.688 1 97.81 179 TYR A N 1
ATOM 1274 C CA . TYR A 1 179 ? -3.99 0.184 16.156 1 97.81 179 TYR A CA 1
ATOM 1275 C C . TYR A 1 179 ? -4.492 -1.249 16.297 1 97.81 179 TYR A C 1
ATOM 1277 O O . TYR A 1 179 ? -4.293 -2.07 15.398 1 97.81 179 TYR A O 1
ATOM 1285 N N . THR A 1 180 ? -5.109 -1.505 17.422 1 98.31 180 THR A N 1
ATOM 1286 C CA . THR A 1 180 ? -5.676 -2.83 17.641 1 98.31 180 THR A CA 1
ATOM 1287 C C . THR A 1 180 ? -6.785 -3.119 16.625 1 98.31 180 THR A C 1
ATOM 1289 O O . THR A 1 180 ? -6.863 -4.223 16.094 1 98.31 180 THR A O 1
ATOM 1292 N N . MET A 1 181 ? -7.633 -2.17 16.391 1 98.31 181 MET A N 1
ATOM 1293 C CA . MET A 1 181 ? -8.703 -2.338 15.422 1 98.31 181 MET A CA 1
ATOM 1294 C C . MET A 1 181 ? -8.133 -2.572 14.023 1 98.31 181 MET A C 1
ATOM 1296 O O . MET A 1 181 ? -8.633 -3.418 13.281 1 98.31 181 MET A O 1
ATOM 1300 N N . ILE A 1 182 ? -7.09 -1.878 13.688 1 97.69 182 ILE A N 1
ATOM 1301 C CA . ILE A 1 182 ? -6.438 -2.055 12.398 1 97.69 182 ILE A CA 1
ATOM 1302 C C . ILE A 1 182 ? -5.898 -3.479 12.281 1 97.69 182 ILE A C 1
ATOM 1304 O O . ILE A 1 182 ? -6.168 -4.176 11.297 1 97.69 182 ILE A O 1
ATOM 1308 N N . ALA A 1 183 ? -5.203 -3.939 13.312 1 97.5 183 ALA A N 1
ATOM 1309 C CA . ALA A 1 183 ? -4.586 -5.266 13.297 1 97.5 183 ALA A CA 1
ATOM 1310 C C . ALA A 1 183 ? -5.648 -6.359 13.242 1 97.5 183 ALA A C 1
ATOM 1312 O O . ALA A 1 183 ? -5.535 -7.305 12.461 1 97.5 183 ALA A O 1
ATOM 1313 N N . LEU A 1 184 ? -6.699 -6.207 14.008 1 97.06 184 LEU A N 1
ATOM 1314 C CA . LEU A 1 184 ? -7.75 -7.215 14.078 1 97.06 184 LEU A CA 1
ATOM 1315 C C . LEU A 1 184 ? -8.508 -7.301 12.758 1 97.06 184 LEU A C 1
ATOM 1317 O O . LEU A 1 184 ? -8.883 -8.391 12.32 1 97.06 184 LEU A O 1
ATOM 1321 N N . SER A 1 185 ? -8.703 -6.207 12.195 1 96 185 SER A N 1
ATOM 1322 C CA . SER A 1 185 ? -9.477 -6.203 10.961 1 96 185 SER A CA 1
ATOM 1323 C C . SER A 1 185 ? -8.648 -6.75 9.797 1 96 185 SER A C 1
ATOM 1325 O O . SER A 1 185 ? -9.195 -7.355 8.875 1 96 185 SER A O 1
ATOM 1327 N N . THR A 1 186 ? -7.336 -6.586 9.812 1 96.31 186 THR A N 1
ATOM 1328 C CA . THR A 1 186 ? -6.523 -7.008 8.68 1 96.31 186 THR A CA 1
ATOM 1329 C C . THR A 1 186 ? -6.066 -8.453 8.852 1 96.31 186 THR A C 1
ATOM 1331 O O . THR A 1 186 ? -6.395 -9.312 8.031 1 96.31 186 THR A O 1
ATOM 1334 N N . VAL A 1 187 ? -5.488 -8.773 9.992 1 94.75 187 VAL A N 1
ATOM 1335 C CA . VAL A 1 187 ? -5 -10.133 10.203 1 94.75 187 VAL A CA 1
ATOM 1336 C C . VAL A 1 187 ? -6.18 -11.07 10.445 1 94.75 187 VAL A C 1
ATOM 1338 O O . VAL A 1 187 ? -6.227 -12.172 9.898 1 94.75 187 VAL A O 1
ATOM 1341 N N . GLY A 1 188 ? -7.148 -10.664 11.195 1 92.12 188 GLY A N 1
ATOM 1342 C CA . GLY A 1 188 ? -8.258 -11.508 11.594 1 92.12 188 GLY A CA 1
ATOM 1343 C C . GLY A 1 188 ? -9.18 -11.867 10.438 1 92.12 188 GLY A C 1
ATOM 1344 O O . GLY A 1 188 ? -9.836 -12.906 10.461 1 92.12 188 GLY A O 1
ATOM 1345 N N . LEU A 1 189 ? -9.203 -11.008 9.406 1 92.25 189 LEU A N 1
ATOM 1346 C CA . LEU A 1 189 ? -10.188 -11.219 8.359 1 92.25 189 LEU A CA 1
ATOM 1347 C C . LEU A 1 189 ? -9.516 -11.586 7.039 1 92.25 189 LEU A C 1
ATOM 1349 O O . LEU A 1 189 ? -10.188 -11.742 6.016 1 92.25 189 LEU A O 1
ATOM 1353 N N . ILE A 1 190 ? -8.273 -11.812 7.027 1 90.38 190 ILE A N 1
ATOM 1354 C CA . ILE A 1 190 ? -7.531 -11.922 5.777 1 90.38 190 ILE A CA 1
ATOM 1355 C C . ILE A 1 190 ? -7.953 -13.188 5.035 1 90.38 190 ILE A C 1
ATOM 1357 O O . ILE A 1 190 ? -7.984 -13.211 3.803 1 90.38 190 ILE A O 1
ATOM 1361 N N . THR A 1 191 ? -8.344 -14.273 5.715 1 85.56 191 THR A N 1
ATOM 1362 C CA . THR A 1 191 ? -8.719 -15.516 5.043 1 85.56 191 THR A CA 1
ATOM 1363 C C . THR A 1 191 ? -10.086 -15.375 4.371 1 85.56 191 THR A C 1
ATOM 1365 O O . THR A 1 191 ? -10.391 -16.094 3.416 1 85.56 191 THR A O 1
ATOM 1368 N N . VAL A 1 192 ? -10.852 -14.414 4.863 1 86.62 192 VAL A N 1
ATOM 1369 C CA . VAL A 1 192 ? -12.195 -14.211 4.324 1 86.62 192 VAL A CA 1
ATOM 1370 C C . VAL A 1 192 ? -12.148 -13.195 3.184 1 86.62 192 VAL A C 1
ATOM 1372 O O . VAL A 1 192 ? -12.711 -13.43 2.111 1 86.62 192 VAL A O 1
ATOM 1375 N N . VAL A 1 193 ? -11.461 -12.156 3.422 1 87.06 193 VAL A N 1
ATOM 1376 C CA . VAL A 1 193 ? -11.555 -11.047 2.486 1 87.06 193 VAL A CA 1
ATOM 1377 C C . VAL A 1 193 ? -10.32 -11.008 1.589 1 87.06 193 VAL A C 1
ATOM 1379 O O . VAL A 1 193 ? -10.383 -10.539 0.451 1 87.06 193 VAL A O 1
ATOM 1382 N N . GLY A 1 194 ? -9.188 -11.523 2.121 1 86.12 194 GLY A N 1
ATOM 1383 C CA . GLY A 1 194 ? -7.941 -11.516 1.374 1 86.12 194 GLY A CA 1
ATOM 1384 C C . GLY A 1 194 ? -7.188 -10.203 1.487 1 86.12 194 GLY A C 1
ATOM 1385 O O . GLY A 1 194 ? -7.715 -9.227 2.016 1 86.12 194 GLY A O 1
ATOM 1386 N N . PHE A 1 195 ? -5.961 -10.172 1.013 1 87.19 195 PHE A N 1
ATOM 1387 C CA . PHE A 1 195 ? -5.016 -9.062 1.029 1 87.19 195 PHE A CA 1
ATOM 1388 C C . PHE A 1 195 ? -5.547 -7.883 0.223 1 87.19 195 PHE A C 1
ATOM 1390 O O . PHE A 1 195 ? -5.516 -6.738 0.686 1 87.19 195 PHE A O 1
ATOM 1397 N N . ILE A 1 196 ? -6.125 -8.109 -0.887 1 78.25 196 ILE A N 1
ATOM 1398 C CA . ILE A 1 196 ? -6.469 -7.098 -1.875 1 78.25 196 ILE A CA 1
ATOM 1399 C C . ILE A 1 196 ? -7.691 -6.309 -1.401 1 78.25 196 ILE A C 1
ATOM 1401 O O . ILE A 1 196 ? -7.668 -5.078 -1.377 1 78.25 196 ILE A O 1
ATOM 1405 N N . LEU A 1 197 ? -8.773 -7 -0.975 1 84.44 197 LEU A N 1
ATOM 1406 C CA . LEU A 1 197 ? -10.016 -6.352 -0.584 1 84.44 197 LEU A CA 1
ATOM 1407 C C . LEU A 1 197 ? -9.805 -5.449 0.628 1 84.44 197 LEU A C 1
ATOM 1409 O O . LEU A 1 197 ? -10.547 -4.484 0.828 1 84.44 197 LEU A O 1
ATOM 1413 N N . GLU A 1 198 ? -8.805 -5.742 1.371 1 94.12 198 GLU A N 1
ATOM 1414 C CA . GLU A 1 198 ? -8.5 -4.91 2.531 1 94.12 198 GLU A CA 1
ATOM 1415 C C . GLU A 1 198 ? -8.148 -3.486 2.113 1 94.12 198 GLU A C 1
ATOM 1417 O O . GLU A 1 198 ? -8.562 -2.523 2.764 1 94.12 198 GLU A O 1
ATOM 1422 N N . HIS A 1 199 ? -7.402 -3.35 1.025 1 93.62 199 HIS A N 1
ATOM 1423 C CA . HIS A 1 199 ? -7.016 -2.027 0.544 1 93.62 199 HIS A CA 1
ATOM 1424 C C . HIS A 1 199 ? -8.234 -1.229 0.098 1 93.62 199 HIS A C 1
ATOM 1426 O O . HIS A 1 199 ? -8.305 -0.018 0.322 1 93.62 199 HIS A O 1
ATOM 1432 N N . VAL A 1 200 ? -9.195 -1.938 -0.391 1 93.38 200 VAL A N 1
ATOM 1433 C CA . VAL A 1 200 ? -10.375 -1.301 -0.954 1 93.38 200 VAL A CA 1
ATOM 1434 C C . VAL A 1 200 ? -11.266 -0.774 0.171 1 93.38 200 VAL A C 1
ATOM 1436 O O . VAL A 1 200 ? -11.539 0.427 0.245 1 93.38 200 VAL A O 1
ATOM 1439 N N . LEU A 1 201 ? -11.594 -1.64 1.029 1 95.62 201 LEU A N 1
ATOM 1440 C CA . LEU A 1 201 ? -12.625 -1.334 2.016 1 95.62 201 LEU A CA 1
ATOM 1441 C C . LEU A 1 201 ? -12.062 -0.46 3.133 1 95.62 201 LEU A C 1
ATOM 1443 O O . LEU A 1 201 ? -12.805 0.289 3.773 1 95.62 201 LEU A O 1
ATOM 1447 N N . LEU A 1 202 ? -10.797 -0.512 3.32 1 97.25 202 LEU A N 1
ATOM 1448 C CA . LEU A 1 202 ? -10.188 0.312 4.363 1 97.25 202 LEU A CA 1
ATOM 1449 C C . LEU A 1 202 ? -10.016 1.749 3.885 1 97.25 202 LEU A C 1
ATOM 1451 O O . LEU A 1 202 ? -10.086 2.686 4.684 1 97.25 202 LEU A O 1
ATOM 1455 N N . LEU A 1 203 ? -9.82 1.929 2.582 1 97.69 203 LEU A N 1
ATOM 1456 C CA . LEU A 1 203 ? -9.281 3.213 2.145 1 97.69 203 LEU A CA 1
ATOM 1457 C C . LEU A 1 203 ? -10.344 4.031 1.426 1 97.69 203 LEU A C 1
ATOM 1459 O O . LEU A 1 203 ? -10.359 5.262 1.519 1 97.69 203 LEU A O 1
ATOM 1463 N N . ILE A 1 204 ? -11.273 3.445 0.76 1 97.38 204 ILE A N 1
ATOM 1464 C CA . ILE A 1 204 ? -12.109 4.184 -0.186 1 97.38 204 ILE A CA 1
ATOM 1465 C C . ILE A 1 204 ? -13.328 4.758 0.534 1 97.38 204 ILE A C 1
ATOM 1467 O O . ILE A 1 204 ? -13.711 5.902 0.294 1 97.38 204 ILE A O 1
ATOM 1471 N N . PRO A 1 205 ? -13.945 4.043 1.457 1 98 205 PRO A N 1
ATOM 1472 C CA . PRO A 1 205 ? -15.195 4.539 2.037 1 98 205 PRO A CA 1
ATOM 1473 C C . PRO A 1 205 ? -15.031 5.895 2.719 1 98 205 PRO A C 1
ATOM 1475 O O . PRO A 1 205 ? -15.906 6.758 2.609 1 98 205 PRO A O 1
ATOM 1478 N N . GLY A 1 206 ? -13.969 6.062 3.449 1 97.69 206 GLY A N 1
ATOM 1479 C CA . GLY A 1 206 ? -13.734 7.348 4.086 1 97.69 206 GLY A CA 1
ATOM 1480 C C . GLY A 1 206 ? -13.719 8.508 3.107 1 97.69 206 GLY A C 1
ATOM 1481 O O . GLY A 1 206 ? -14.32 9.555 3.363 1 97.69 206 GLY A O 1
ATOM 1482 N N . ALA A 1 207 ? -13.023 8.32 1.979 1 96.19 207 ALA A N 1
ATOM 1483 C CA . ALA A 1 207 ? -12.977 9.352 0.942 1 96.19 207 ALA A CA 1
ATOM 1484 C C . ALA A 1 207 ? -14.367 9.648 0.396 1 96.19 207 ALA A C 1
ATOM 1486 O O . ALA A 1 207 ? -14.68 10.789 0.06 1 96.19 207 ALA A O 1
ATOM 1487 N N . LEU A 1 208 ? -15.148 8.633 0.326 1 96.31 208 LEU A N 1
ATOM 1488 C CA . LEU A 1 208 ? -16.5 8.742 -0.226 1 96.31 208 LEU A CA 1
ATOM 1489 C C . LEU A 1 208 ? -17.422 9.484 0.732 1 96.31 208 LEU A C 1
ATOM 1491 O O . LEU A 1 208 ? -18.188 10.352 0.313 1 96.31 208 LEU A O 1
ATOM 1495 N N . ILE A 1 209 ? -17.328 9.227 2.035 1 96.38 209 ILE A N 1
ATOM 1496 C CA . ILE A 1 209 ? -18.422 9.594 2.932 1 96.38 209 ILE A CA 1
ATOM 1497 C C . ILE A 1 209 ? -18.094 10.914 3.629 1 96.38 209 ILE A C 1
ATOM 1499 O O . ILE A 1 209 ? -18.984 11.672 3.994 1 96.38 209 ILE A O 1
ATOM 1503 N N . LEU A 1 210 ? -16.859 11.219 3.822 1 94.25 210 LEU A N 1
ATOM 1504 C CA . LEU A 1 210 ? -16.469 12.352 4.66 1 94.25 210 LEU A CA 1
ATOM 1505 C C . LEU A 1 210 ? -16.984 13.664 4.078 1 94.25 210 LEU A C 1
ATOM 1507 O O . LEU A 1 210 ? -17.453 14.531 4.816 1 94.25 210 LEU A O 1
ATOM 1511 N N . PRO A 1 211 ? -16.922 13.789 2.744 1 92.06 211 PRO A N 1
ATOM 1512 C CA . PRO A 1 211 ? -17.469 15.031 2.195 1 92.06 211 PRO A CA 1
ATOM 1513 C C . PRO A 1 211 ? -18.984 15.117 2.33 1 92.06 211 PRO A C 1
ATOM 1515 O O . PRO A 1 211 ? -19.578 16.188 2.168 1 92.06 211 PRO A O 1
ATOM 1518 N N . LEU A 1 212 ? -19.656 14.008 2.723 1 93.38 212 LEU A N 1
ATOM 1519 C CA . LEU A 1 212 ? -21.109 13.938 2.727 1 93.38 212 LEU A CA 1
ATOM 1520 C C . LEU A 1 212 ? -21.656 13.953 4.152 1 93.38 212 LEU A C 1
ATOM 1522 O O . LEU A 1 212 ? -22.875 14 4.359 1 93.38 212 LEU A O 1
ATOM 1526 N N . THR A 1 213 ? -20.781 13.859 5.059 1 92.81 213 THR A N 1
ATOM 1527 C CA . THR A 1 213 ? -21.234 13.719 6.438 1 92.81 213 THR A CA 1
ATOM 1528 C C . THR A 1 213 ? -20.594 14.773 7.336 1 92.81 213 THR A C 1
ATOM 1530 O O . THR A 1 213 ? -19.578 15.359 6.98 1 92.81 213 THR A O 1
ATOM 1533 N N . ARG A 1 214 ? -21.422 15.008 8.406 1 90.19 214 ARG A N 1
ATOM 1534 C CA . ARG A 1 214 ? -20.922 15.891 9.461 1 90.19 214 ARG A CA 1
ATOM 1535 C C . ARG A 1 214 ? -20.797 15.133 10.773 1 90.19 214 ARG A C 1
ATOM 1537 O O . ARG A 1 214 ? -21.734 14.484 11.227 1 90.19 214 ARG A O 1
ATOM 1544 N N . GLY A 1 215 ? -19.656 14.969 11.305 1 93.56 215 GLY A N 1
ATOM 1545 C CA . GLY A 1 215 ? -19.406 14.344 12.594 1 93.56 215 GLY A CA 1
ATOM 1546 C C . GLY A 1 215 ? -18.828 12.945 12.477 1 93.56 215 GLY A C 1
ATOM 1547 O O . GLY A 1 215 ? -19.062 12.25 11.492 1 93.56 215 GLY A O 1
ATOM 1548 N N . SER A 1 216 ? -18.203 12.602 13.469 1 95 216 SER A N 1
ATOM 1549 C CA . SER A 1 216 ? -17.453 11.344 13.453 1 95 216 SER A CA 1
ATOM 1550 C C . SER A 1 216 ? -18.391 10.141 13.508 1 95 216 SER A C 1
ATOM 1552 O O . SER A 1 216 ? -18.156 9.141 12.828 1 95 216 SER A O 1
ATOM 1554 N N . ARG A 1 217 ? -19.5 10.219 14.258 1 96.12 217 ARG A N 1
ATOM 1555 C CA . ARG A 1 217 ? -20.438 9.109 14.422 1 96.12 217 ARG A CA 1
ATOM 1556 C C . ARG A 1 217 ? -21.172 8.828 13.117 1 96.12 217 ARG A C 1
ATOM 1558 O O . ARG A 1 217 ? -21.297 7.672 12.703 1 96.12 217 ARG A O 1
ATOM 1565 N N . THR A 1 218 ? -21.625 9.859 12.547 1 96.88 218 THR A N 1
ATOM 1566 C CA . THR A 1 218 ? -22.328 9.711 11.281 1 96.88 218 THR A CA 1
ATOM 1567 C C . THR A 1 218 ? -21.391 9.188 10.195 1 96.88 218 THR A C 1
ATOM 1569 O O . THR A 1 218 ? -21.797 8.383 9.352 1 96.88 218 THR A O 1
ATOM 1572 N N . ALA A 1 219 ? -20.219 9.641 10.234 1 97.62 219 ALA A N 1
ATOM 1573 C CA . ALA A 1 219 ? -19.234 9.188 9.25 1 97.62 219 ALA A CA 1
ATOM 1574 C C . ALA A 1 219 ? -18.938 7.699 9.406 1 97.62 219 ALA A C 1
ATOM 1576 O O . ALA A 1 219 ? -18.859 6.965 8.422 1 97.62 219 ALA A O 1
ATOM 1577 N N . ALA A 1 220 ? -18.797 7.32 10.68 1 98.25 220 ALA A N 1
ATOM 1578 C CA . ALA A 1 220 ? -18.531 5.906 10.938 1 98.25 220 ALA A CA 1
ATOM 1579 C C . ALA A 1 220 ? -19.703 5.039 10.469 1 98.25 220 ALA A C 1
ATOM 1581 O O . ALA A 1 220 ? -19.484 3.998 9.836 1 98.25 220 ALA A O 1
ATOM 1582 N N . LEU A 1 221 ? -20.875 5.453 10.758 1 98.31 221 LEU A N 1
ATOM 1583 C CA . LEU A 1 221 ? -22.062 4.707 10.359 1 98.31 221 LEU A CA 1
ATOM 1584 C C . LEU A 1 221 ? -22.203 4.672 8.844 1 98.31 221 LEU A C 1
ATOM 1586 O O . LEU A 1 221 ? -22.422 3.609 8.258 1 98.31 221 LEU A O 1
ATOM 1590 N N . ALA A 1 222 ? -22.062 5.789 8.234 1 98.38 222 ALA A N 1
ATOM 1591 C CA . ALA A 1 222 ? -22.203 5.883 6.781 1 98.38 222 ALA A CA 1
ATOM 1592 C C . ALA A 1 222 ? -21.094 5.098 6.082 1 98.38 222 ALA A C 1
ATOM 1594 O O . ALA A 1 222 ? -21.328 4.449 5.059 1 98.38 222 ALA A O 1
ATOM 1595 N N . GLY A 1 223 ? -19.875 5.211 6.605 1 98.5 223 GLY A N 1
ATOM 1596 C CA . GLY A 1 223 ? -18.781 4.434 6.055 1 98.5 223 GLY A CA 1
ATOM 1597 C C . GLY A 1 223 ? -19 2.936 6.141 1 98.5 223 GLY A C 1
ATOM 1598 O O . GLY A 1 223 ? -18.781 2.213 5.168 1 98.5 223 GLY A O 1
ATOM 1599 N N . GLY A 1 224 ? -19.453 2.527 7.324 1 98.56 224 GLY A N 1
ATOM 1600 C CA . GLY A 1 224 ? -19.766 1.119 7.496 1 98.56 224 GLY A CA 1
ATOM 1601 C C . GLY A 1 224 ? -20.844 0.633 6.543 1 98.56 224 GLY A C 1
ATOM 1602 O O . GLY A 1 224 ? -20.719 -0.446 5.957 1 98.56 224 GLY A O 1
ATOM 1603 N N . LEU A 1 225 ? -21.844 1.42 6.367 1 98.38 225 LEU A N 1
ATOM 1604 C CA . LEU A 1 225 ? -22.938 1.059 5.477 1 98.38 225 LEU A CA 1
ATOM 1605 C C . LEU A 1 225 ? -22.484 1.042 4.023 1 98.38 225 LEU A C 1
ATOM 1607 O O . LEU A 1 225 ? -22.875 0.168 3.25 1 98.38 225 LEU A O 1
ATOM 1611 N N . ALA A 1 226 ? -21.688 1.993 3.635 1 98.19 226 ALA A N 1
ATOM 1612 C CA . ALA A 1 226 ? -21.141 2.016 2.285 1 98.19 226 ALA A CA 1
ATOM 1613 C C . ALA A 1 226 ? -20.281 0.784 2.025 1 98.19 226 ALA A C 1
ATOM 1615 O O . ALA A 1 226 ? -20.359 0.176 0.956 1 98.19 226 ALA A O 1
ATOM 1616 N N . GLY A 1 227 ? -19.438 0.46 3.031 1 98.06 227 GLY A N 1
ATOM 1617 C CA . GLY A 1 227 ? -18.641 -0.742 2.916 1 98.06 227 GLY A CA 1
ATOM 1618 C C . GLY A 1 227 ? -19.453 -2.01 2.803 1 98.06 227 GLY A C 1
ATOM 1619 O O . GLY A 1 227 ? -19.188 -2.867 1.965 1 98.06 227 GLY A O 1
ATOM 1620 N N . SER A 1 228 ? -20.453 -2.072 3.639 1 98 228 SER A N 1
ATOM 1621 C CA . SER A 1 228 ? -21.344 -3.234 3.613 1 98 228 SER A CA 1
ATOM 1622 C C . SER A 1 228 ? -22.078 -3.334 2.287 1 98 228 SER A C 1
ATOM 1624 O O . SER A 1 228 ? -22.188 -4.418 1.704 1 98 228 SER A O 1
ATOM 1626 N N . ALA A 1 229 ? -22.578 -2.268 1.86 1 98 229 ALA A N 1
ATOM 1627 C CA . ALA A 1 229 ? -23.297 -2.242 0.589 1 98 229 ALA A CA 1
ATOM 1628 C C . ALA A 1 229 ? -22.375 -2.631 -0.568 1 98 229 ALA A C 1
ATOM 1630 O O . ALA A 1 229 ? -22.781 -3.363 -1.472 1 98 229 ALA A O 1
ATOM 1631 N N . ALA A 1 230 ? -21.203 -2.119 -0.58 1 97.12 230 ALA A N 1
ATOM 1632 C CA . ALA A 1 230 ? -20.234 -2.457 -1.625 1 97.12 230 ALA A CA 1
ATOM 1633 C C . ALA A 1 230 ? -19.859 -3.936 -1.57 1 97.12 230 ALA A C 1
ATOM 1635 O O . ALA A 1 230 ? -19.672 -4.574 -2.609 1 97.12 230 ALA A O 1
ATOM 1636 N N . GLY A 1 231 ? -19.656 -4.441 -0.316 1 95.44 231 GLY A N 1
ATOM 1637 C CA . GLY A 1 231 ? -19.391 -5.863 -0.161 1 95.44 231 GLY A CA 1
ATOM 1638 C C . GLY A 1 231 ? -20.484 -6.742 -0.723 1 95.44 231 GLY A C 1
ATOM 1639 O O . GLY A 1 231 ? -20.219 -7.672 -1.485 1 95.44 231 GLY A O 1
ATOM 1640 N N . VAL A 1 232 ? -21.688 -6.43 -0.376 1 96 232 VAL A N 1
ATOM 1641 C CA . VAL A 1 232 ? -22.844 -7.195 -0.85 1 96 232 VAL A CA 1
ATOM 1642 C C . VAL A 1 232 ? -23.016 -6.988 -2.352 1 96 232 VAL A C 1
ATOM 1644 O O . VAL A 1 232 ? -23.281 -7.938 -3.092 1 96 232 VAL A O 1
ATOM 1647 N N . GLY A 1 233 ? -22.922 -5.789 -2.762 1 95.88 233 GLY A N 1
ATOM 1648 C CA . GLY A 1 233 ? -22.969 -5.512 -4.188 1 95.88 233 GLY A CA 1
ATOM 1649 C C . GLY A 1 233 ? -21.922 -6.266 -4.984 1 95.88 233 GLY A C 1
ATOM 1650 O O . GLY A 1 233 ? -22.203 -6.738 -6.09 1 95.88 233 GLY A O 1
ATOM 1651 N N . GLY A 1 234 ? -20.703 -6.273 -4.414 1 94 234 GLY A N 1
ATOM 1652 C CA . GLY A 1 234 ? -19.625 -7.027 -5.055 1 94 234 GLY A CA 1
ATOM 1653 C C . GLY A 1 234 ? -19.922 -8.508 -5.152 1 94 234 GLY A C 1
ATOM 1654 O O . GLY A 1 234 ? -19.578 -9.148 -6.148 1 94 234 GLY A O 1
ATOM 1655 N N . LEU A 1 235 ? -20.516 -9.031 -4.094 1 92.88 235 LEU A N 1
ATOM 1656 C CA . LEU A 1 235 ? -20.922 -10.43 -4.102 1 92.88 235 LEU A CA 1
ATOM 1657 C C . LEU A 1 235 ? -21.922 -10.695 -5.219 1 92.88 235 LEU A C 1
ATOM 1659 O O . LEU A 1 235 ? -21.781 -11.672 -5.965 1 92.88 235 LEU A O 1
ATOM 1663 N N . ILE A 1 236 ? -22.859 -9.836 -5.363 1 93.69 236 ILE A N 1
ATOM 1664 C CA . ILE A 1 236 ? -23.906 -9.984 -6.363 1 93.69 236 ILE A CA 1
ATOM 1665 C C . ILE A 1 236 ? -23.312 -9.82 -7.762 1 93.69 236 ILE A C 1
ATOM 1667 O O . ILE A 1 236 ? -23.516 -10.672 -8.633 1 93.69 236 ILE A O 1
ATOM 1671 N N . LEU A 1 237 ? -22.578 -8.812 -7.949 1 92.69 237 LEU A N 1
ATOM 1672 C CA . LEU A 1 237 ? -21.984 -8.531 -9.258 1 92.69 237 LEU A CA 1
ATOM 1673 C C . LEU A 1 237 ? -20.984 -9.625 -9.641 1 92.69 237 LEU A C 1
ATOM 1675 O O . LEU A 1 237 ? -20.891 -10 -10.812 1 92.69 237 LEU A O 1
ATOM 1679 N N . GLY A 1 238 ? -20.188 -9.977 -8.648 1 89.25 238 GLY A N 1
ATOM 1680 C CA . GLY A 1 238 ? -19.281 -11.078 -8.898 1 89.25 238 GLY A CA 1
ATOM 1681 C C . GLY A 1 238 ? -19.984 -12.344 -9.352 1 89.25 238 GLY A C 1
ATOM 1682 O O . GLY A 1 238 ? -19.531 -13.016 -10.273 1 89.25 238 GLY A O 1
ATOM 1683 N N . GLY A 1 239 ? -21.094 -12.75 -8.742 1 86.88 239 GLY A N 1
ATOM 1684 C CA . GLY A 1 239 ? -21.875 -13.914 -9.133 1 86.88 239 GLY A CA 1
ATOM 1685 C C . GLY A 1 239 ? -22.453 -13.797 -10.523 1 86.88 239 GLY A C 1
ATOM 1686 O O . GLY A 1 239 ? -22.531 -14.789 -11.258 1 86.88 239 GLY A O 1
ATOM 1687 N N . LEU A 1 240 ? -22.734 -12.641 -10.898 1 89.44 240 LEU A N 1
ATOM 1688 C CA . LEU A 1 240 ? -23.375 -12.406 -12.195 1 89.44 240 LEU A CA 1
ATOM 1689 C C . LEU A 1 240 ? -22.344 -12.359 -13.312 1 89.44 240 LEU A C 1
ATOM 1691 O O . LEU A 1 240 ? -22.625 -12.734 -14.453 1 89.44 240 LEU A O 1
ATOM 1695 N N . THR A 1 241 ? -21.109 -11.938 -13.062 1 88.38 241 THR A N 1
ATOM 1696 C CA . THR A 1 241 ? -20.156 -11.648 -14.125 1 88.38 241 THR A CA 1
ATOM 1697 C C . THR A 1 241 ? -18.984 -12.617 -14.07 1 88.38 241 THR A C 1
ATOM 1699 O O . THR A 1 241 ? -18.203 -12.711 -15.016 1 88.38 241 THR A O 1
ATOM 1702 N N . GLY A 1 242 ? -18.828 -13.25 -12.953 1 85.31 242 GLY A N 1
ATOM 1703 C CA . GLY A 1 242 ? -17.703 -14.148 -12.797 1 85.31 242 GLY A CA 1
ATOM 1704 C C . GLY A 1 242 ? -16.453 -13.461 -12.281 1 85.31 242 GLY A C 1
ATOM 1705 O O . GLY A 1 242 ? -15.445 -14.109 -12.008 1 85.31 242 GLY A O 1
ATOM 1706 N N . ILE A 1 243 ? -16.453 -12.156 -12.125 1 86.38 243 ILE A N 1
ATOM 1707 C CA . ILE A 1 243 ? -15.297 -11.461 -11.562 1 86.38 243 ILE A CA 1
ATOM 1708 C C . ILE A 1 243 ? -15.258 -11.656 -10.055 1 86.38 243 ILE A C 1
ATOM 1710 O O . ILE A 1 243 ? -16.297 -11.797 -9.406 1 86.38 243 ILE A O 1
ATOM 1714 N N . PRO A 1 244 ? -14.039 -11.641 -9.5 1 85.38 244 PRO A N 1
ATOM 1715 C CA . PRO A 1 244 ? -13.945 -11.789 -8.047 1 85.38 244 PRO A CA 1
ATOM 1716 C C . PRO A 1 244 ? -14.711 -10.703 -7.293 1 85.38 244 PRO A C 1
ATOM 1718 O O . PRO A 1 244 ? -14.68 -9.539 -7.68 1 85.38 244 PRO A O 1
ATOM 1721 N N . PRO A 1 245 ? -15.422 -11.133 -6.273 1 86.31 245 PRO A N 1
ATOM 1722 C CA . PRO A 1 245 ? -16.203 -10.18 -5.488 1 86.31 245 PRO A CA 1
ATOM 1723 C C . PRO A 1 245 ? -15.375 -8.992 -4.988 1 86.31 245 PRO A C 1
ATOM 1725 O O . PRO A 1 245 ? -15.883 -7.875 -4.906 1 86.31 245 PRO A O 1
ATOM 1728 N N . ALA A 1 246 ? -14.18 -9.227 -4.66 1 84.94 246 ALA A N 1
ATOM 1729 C CA . ALA A 1 246 ? -13.305 -8.156 -4.18 1 84.94 246 ALA A CA 1
ATOM 1730 C C . ALA A 1 246 ? -13.117 -7.082 -5.246 1 84.94 246 ALA A C 1
ATOM 1732 O O . ALA A 1 246 ? -13.18 -5.887 -4.953 1 84.94 246 ALA A O 1
ATOM 1733 N N . ALA A 1 247 ? -12.836 -7.492 -6.453 1 90.44 247 ALA A N 1
ATOM 1734 C CA . ALA A 1 247 ? -12.672 -6.562 -7.566 1 90.44 247 ALA A CA 1
ATOM 1735 C C . ALA A 1 247 ? -13.953 -5.766 -7.805 1 90.44 247 ALA A C 1
ATOM 1737 O O . ALA A 1 247 ? -13.914 -4.543 -7.957 1 90.44 247 ALA A O 1
ATOM 1738 N N . ALA A 1 248 ? -15.047 -6.48 -7.762 1 92.81 248 ALA A N 1
ATOM 1739 C CA . ALA A 1 248 ? -16.328 -5.848 -8.016 1 92.81 248 ALA A CA 1
ATOM 1740 C C . ALA A 1 248 ? -16.656 -4.816 -6.938 1 92.81 248 ALA A C 1
ATOM 1742 O O . ALA A 1 248 ? -17.172 -3.738 -7.238 1 92.81 248 ALA A O 1
ATOM 1743 N N . SER A 1 249 ? -16.391 -5.137 -5.703 1 93.69 249 SER A N 1
ATOM 1744 C CA . SER A 1 249 ? -16.641 -4.219 -4.602 1 93.69 249 SER A CA 1
ATOM 1745 C C . SER A 1 249 ? -15.875 -2.918 -4.77 1 93.69 249 SER A C 1
ATOM 1747 O O . SER A 1 249 ? -16.406 -1.833 -4.543 1 93.69 249 SER A O 1
ATOM 1749 N N . GLY A 1 250 ? -14.625 -3.07 -5.121 1 94.44 250 GLY A N 1
ATOM 1750 C CA . GLY A 1 250 ? -13.789 -1.896 -5.324 1 94.44 250 GLY A CA 1
ATOM 1751 C C . GLY A 1 250 ? -14.266 -1.018 -6.469 1 94.44 250 GLY A C 1
ATOM 1752 O O . GLY A 1 250 ? -14.266 0.21 -6.355 1 94.44 250 GLY A O 1
ATOM 1753 N N . LEU A 1 251 ? -14.688 -1.653 -7.527 1 94.44 251 LEU A N 1
ATOM 1754 C CA . LEU A 1 251 ? -15.18 -0.907 -8.68 1 94.44 251 LEU A CA 1
ATOM 1755 C C . LEU A 1 251 ? -16.453 -0.156 -8.336 1 94.44 251 LEU A C 1
ATOM 1757 O O . LEU A 1 251 ? -16.641 0.994 -8.742 1 94.44 251 LEU A O 1
ATOM 1761 N N . ILE A 1 252 ? -17.266 -0.748 -7.582 1 96.81 252 ILE A N 1
ATOM 1762 C CA . ILE A 1 252 ? -18.516 -0.122 -7.152 1 96.81 252 ILE A CA 1
ATOM 1763 C C . ILE A 1 252 ? -18.203 1.106 -6.297 1 96.81 252 ILE A C 1
ATOM 1765 O O . ILE A 1 252 ? -18.766 2.184 -6.523 1 96.81 252 ILE A O 1
ATOM 1769 N N . LEU A 1 253 ? -17.312 0.944 -5.344 1 96.94 253 LEU A N 1
ATOM 1770 C CA . LEU A 1 253 ? -16.969 2.041 -4.445 1 96.94 253 LEU A CA 1
ATOM 1771 C C . LEU A 1 253 ? -16.328 3.193 -5.211 1 96.94 253 LEU A C 1
ATOM 1773 O O . LEU A 1 253 ? -16.656 4.359 -4.98 1 96.94 253 LEU A O 1
ATOM 1777 N N . MET A 1 254 ? -15.406 2.826 -6.105 1 95.44 254 MET A N 1
ATOM 1778 C CA . MET A 1 254 ? -14.727 3.871 -6.863 1 95.44 254 MET A CA 1
ATOM 1779 C C . MET A 1 254 ? -15.703 4.605 -7.777 1 95.44 254 MET A C 1
ATOM 1781 O O . MET A 1 254 ? -15.648 5.832 -7.887 1 95.44 254 MET A O 1
ATOM 1785 N N . LEU A 1 255 ? -16.562 3.84 -8.438 1 95.75 255 LEU A N 1
ATOM 1786 C CA . LEU A 1 255 ? -17.547 4.469 -9.297 1 95.75 255 LEU A CA 1
ATOM 1787 C C . LEU A 1 255 ? -18.469 5.383 -8.484 1 95.75 255 LEU A C 1
ATOM 1789 O O . LEU A 1 255 ? -18.781 6.492 -8.914 1 95.75 255 LEU A O 1
ATOM 1793 N N . THR A 1 256 ? -18.875 4.934 -7.379 1 96.44 256 THR A N 1
ATOM 1794 C CA . THR A 1 256 ? -19.719 5.754 -6.508 1 96.44 256 THR A CA 1
ATOM 1795 C C . THR A 1 256 ? -18.969 7.016 -6.078 1 96.44 256 THR A C 1
ATOM 1797 O O . THR A 1 256 ? -19.547 8.109 -6.07 1 96.44 256 THR A O 1
ATOM 1800 N N . TYR A 1 257 ? -17.734 6.875 -5.703 1 95.19 257 TYR A N 1
ATOM 1801 C CA . TYR A 1 257 ? -16.906 8.023 -5.328 1 95.19 257 TYR A CA 1
ATOM 1802 C C . TYR A 1 257 ? -16.844 9.039 -6.461 1 95.19 257 TYR A C 1
ATOM 1804 O O . TYR A 1 257 ? -17.016 10.242 -6.234 1 95.19 257 TYR A O 1
ATOM 1812 N N . LEU A 1 258 ? -16.578 8.547 -7.66 1 93.12 258 LEU A N 1
ATOM 1813 C CA . LEU A 1 258 ? -16.453 9.43 -8.812 1 93.12 258 LEU A CA 1
ATOM 1814 C C . LEU A 1 258 ? -17.766 10.148 -9.094 1 93.12 258 LEU A C 1
ATOM 1816 O O . LEU A 1 258 ? -17.766 11.328 -9.453 1 93.12 258 LEU A O 1
ATOM 1820 N N . VAL A 1 259 ? -18.859 9.469 -8.93 1 93.31 259 VAL A N 1
ATOM 1821 C CA . VAL A 1 259 ? -20.172 10.07 -9.141 1 93.31 259 VAL A CA 1
ATOM 1822 C C . VAL A 1 259 ? -20.406 11.172 -8.109 1 93.31 259 VAL A C 1
ATOM 1824 O O . VAL A 1 259 ? -20.875 12.258 -8.453 1 93.31 259 VAL A O 1
ATOM 1827 N N . VAL A 1 260 ? -20.078 10.883 -6.898 1 91.19 260 VAL A N 1
ATOM 1828 C CA . VAL A 1 260 ? -20.266 11.859 -5.836 1 91.19 260 VAL A CA 1
ATOM 1829 C C . VAL A 1 260 ? -19.359 13.07 -6.086 1 91.19 260 VAL A C 1
ATOM 1831 O O . VAL A 1 260 ? -19.766 14.211 -5.887 1 91.19 260 VAL A O 1
ATOM 1834 N N . LEU A 1 261 ? -18.125 12.836 -6.477 1 86.31 261 LEU A N 1
ATOM 1835 C CA . LEU A 1 261 ? -17.172 13.898 -6.773 1 86.31 261 LEU A CA 1
ATOM 1836 C C . LEU A 1 261 ? -17.688 14.805 -7.883 1 86.31 261 LEU A C 1
ATOM 1838 O O . LEU A 1 261 ? -17.531 16.031 -7.82 1 86.31 261 LEU A O 1
ATOM 1842 N N . LEU A 1 262 ? -18.266 14.258 -8.891 1 85.69 262 LEU A N 1
ATOM 1843 C CA . LEU A 1 262 ? -18.766 15.008 -10.031 1 85.69 262 LEU A CA 1
ATOM 1844 C C . LEU A 1 262 ? -19.984 15.844 -9.648 1 85.69 262 LEU A C 1
ATOM 1846 O O . LEU A 1 262 ? -20.172 16.953 -10.164 1 85.69 262 LEU A O 1
ATOM 1850 N N . HIS A 1 263 ? -20.75 15.383 -8.773 1 85.31 263 HIS A N 1
ATOM 1851 C CA . HIS A 1 263 ? -21.984 16.078 -8.422 1 85.31 263 HIS A CA 1
ATOM 1852 C C . HIS A 1 263 ? -21.75 17.078 -7.297 1 85.31 263 HIS A C 1
ATOM 1854 O O . HIS A 1 263 ? -22.531 18.016 -7.137 1 85.31 263 HIS A O 1
ATOM 1860 N N . SER A 1 264 ? -20.859 16.688 -6.344 1 70.75 264 SER A N 1
ATOM 1861 C CA . SER A 1 264 ? -20.641 17.578 -5.211 1 70.75 264 SER A CA 1
ATOM 1862 C C . SER A 1 264 ? -19.922 18.859 -5.645 1 70.75 264 SER A C 1
ATOM 1864 O O . SER A 1 264 ? -19.938 19.844 -4.922 1 70.75 264 SER A O 1
ATOM 1866 N N . GLY A 1 265 ? -19.641 19.047 -6.812 1 61.34 265 GLY A N 1
ATOM 1867 C CA . GLY A 1 265 ? -18.984 20.25 -7.273 1 61.34 265 GLY A CA 1
ATOM 1868 C C . GLY A 1 265 ? -17.594 20.438 -6.688 1 61.34 265 GLY A C 1
ATOM 1869 O O . GLY A 1 265 ? -17.047 21.547 -6.73 1 61.34 265 GLY A O 1
ATOM 1870 N N . VAL A 1 266 ? -17.141 19.641 -5.801 1 52.81 266 VAL A N 1
ATOM 1871 C CA . VAL A 1 266 ? -15.852 19.797 -5.121 1 52.81 266 VAL A CA 1
ATOM 1872 C C . VAL A 1 266 ? -14.766 20.109 -6.145 1 52.81 266 VAL A C 1
ATOM 1874 O O . VAL A 1 266 ? -13.859 20.906 -5.875 1 52.81 266 VAL A O 1
ATOM 1877 N N . TRP A 1 267 ? -14.688 19.375 -7.277 1 50.41 267 TRP A N 1
ATOM 1878 C CA . TRP A 1 267 ? -13.75 19.906 -8.258 1 50.41 267 TRP A CA 1
ATOM 1879 C C . TRP A 1 267 ? -14.227 21.266 -8.766 1 50.41 267 TRP A C 1
ATOM 1881 O O . TRP A 1 267 ? -13.516 21.938 -9.523 1 50.41 267 TRP A O 1
ATOM 1891 N N . ARG A 1 268 ? -15.352 21.625 -8.516 1 42.97 268 ARG A N 1
ATOM 1892 C CA . ARG A 1 268 ? -15.82 22.891 -9.07 1 42.97 268 ARG A CA 1
ATOM 1893 C C . ARG A 1 268 ? -15.273 24.078 -8.281 1 42.97 268 ARG A C 1
ATOM 1895 O O . ARG A 1 268 ? -15.289 25.219 -8.766 1 42.97 268 ARG A O 1
ATOM 1902 N N . SER A 1 269 ? -15.273 24.031 -7.008 1 34.53 269 SER A N 1
ATOM 1903 C CA . SER A 1 269 ? -15.008 25.328 -6.395 1 34.53 269 SER A CA 1
ATOM 1904 C C . SER A 1 269 ? -13.523 25.672 -6.43 1 34.53 269 SER A C 1
ATOM 1906 O O . SER A 1 269 ? -13.086 26.625 -5.789 1 34.53 269 SER A O 1
ATOM 1908 N N . GLY A 1 270 ? -12.57 24.797 -6.941 1 31.44 270 GLY A N 1
ATOM 1909 C CA . GLY A 1 270 ? -11.375 25.594 -7.156 1 31.44 270 GLY A CA 1
ATOM 1910 C C . GLY A 1 270 ? -11.43 26.406 -8.438 1 31.44 270 GLY A C 1
ATOM 1911 O O . GLY A 1 270 ? -12.227 26.109 -9.336 1 31.44 270 GLY A O 1
ATOM 1912 N N . MET B 1 1 ? 35.812 -10.367 -4.254 1 32.03 1 MET B N 1
ATOM 1913 C CA . MET B 1 1 ? 35.406 -10.656 -5.633 1 32.03 1 MET B CA 1
ATOM 1914 C C . MET B 1 1 ? 34.531 -11.891 -5.703 1 32.03 1 MET B C 1
ATOM 1916 O O . MET B 1 1 ? 34.562 -12.633 -6.684 1 32.03 1 MET B O 1
ATOM 1920 N N . LEU B 1 2 ? 33.875 -12.188 -4.641 1 39.97 2 LEU B N 1
ATOM 1921 C CA . LEU B 1 2 ? 33.156 -13.391 -4.23 1 39.97 2 LEU B CA 1
ATOM 1922 C C . LEU B 1 2 ? 32.25 -13.898 -5.359 1 39.97 2 LEU B C 1
ATOM 1924 O O . LEU B 1 2 ? 31.969 -13.172 -6.312 1 39.97 2 LEU B O 1
ATOM 1928 N N . GLY B 1 3 ? 31.359 -15.031 -5.207 1 43.59 3 GLY B N 1
ATOM 1929 C CA . GLY B 1 3 ? 30.516 -15.867 -6.043 1 43.59 3 GLY B CA 1
ATOM 1930 C C . GLY B 1 3 ? 29.594 -15.062 -6.941 1 43.59 3 GLY B C 1
ATOM 1931 O O . GLY B 1 3 ? 28.594 -15.594 -7.453 1 43.59 3 GLY B O 1
ATOM 1932 N N . LEU B 1 4 ? 29.766 -13.781 -6.871 1 53.59 4 LEU B N 1
ATOM 1933 C CA . LEU B 1 4 ? 29 -13.039 -7.875 1 53.59 4 LEU B CA 1
ATOM 1934 C C . LEU B 1 4 ? 29.422 -13.445 -9.281 1 53.59 4 LEU B C 1
ATOM 1936 O O . LEU B 1 4 ? 28.625 -13.383 -10.219 1 53.59 4 LEU B O 1
ATOM 1940 N N . ALA B 1 5 ? 30.766 -13.805 -9.43 1 55.91 5 ALA B N 1
ATOM 1941 C CA . ALA B 1 5 ? 31.281 -14.32 -10.695 1 55.91 5 ALA B CA 1
ATOM 1942 C C . ALA B 1 5 ? 30.516 -15.57 -11.125 1 55.91 5 ALA B C 1
ATOM 1944 O O . ALA B 1 5 ? 30.531 -15.938 -12.305 1 55.91 5 ALA B O 1
ATOM 1945 N N . LEU B 1 6 ? 29.781 -16.062 -10.117 1 62.53 6 LEU B N 1
ATOM 1946 C CA . LEU B 1 6 ? 29.062 -17.297 -10.383 1 62.53 6 LEU B CA 1
ATOM 1947 C C . LEU B 1 6 ? 27.656 -17.016 -10.883 1 62.53 6 LEU B C 1
ATOM 1949 O O . LEU B 1 6 ? 27 -17.891 -11.453 1 62.53 6 LEU B O 1
ATOM 1953 N N . TYR B 1 7 ? 27.312 -15.641 -10.805 1 82.69 7 TYR B N 1
ATOM 1954 C CA . TYR B 1 7 ? 25.969 -15.375 -11.32 1 82.69 7 TYR B CA 1
ATOM 1955 C C . TYR B 1 7 ? 26.031 -14.719 -12.688 1 82.69 7 TYR B C 1
ATOM 1957 O O . TYR B 1 7 ? 26.922 -13.914 -12.961 1 82.69 7 TYR B O 1
ATOM 1965 N N . PRO B 1 8 ? 25.266 -15.141 -13.586 1 88.88 8 PRO B N 1
ATOM 1966 C CA . PRO B 1 8 ? 25.172 -14.445 -14.867 1 88.88 8 PRO B CA 1
ATOM 1967 C C . PRO B 1 8 ? 25.062 -12.93 -14.711 1 88.88 8 PRO B C 1
ATOM 1969 O O . PRO B 1 8 ? 24.406 -12.445 -13.781 1 88.88 8 PRO B O 1
ATOM 1972 N N . SER B 1 9 ? 25.797 -12.211 -15.492 1 90.69 9 SER B N 1
ATOM 1973 C CA . SER B 1 9 ? 25.859 -10.758 -15.414 1 90.69 9 SER B CA 1
ATOM 1974 C C . SER B 1 9 ? 24.484 -10.133 -15.531 1 90.69 9 SER B C 1
ATOM 1976 O O . SER B 1 9 ? 24.203 -9.094 -14.922 1 90.69 9 SER B O 1
ATOM 1978 N N . GLU B 1 10 ? 23.625 -10.719 -16.328 1 92.94 10 GLU B N 1
ATOM 1979 C CA . GLU B 1 10 ? 22.281 -10.188 -16.547 1 92.94 10 GLU B CA 1
ATOM 1980 C C . GLU B 1 10 ? 21.484 -10.156 -15.242 1 92.94 10 GLU B C 1
ATOM 1982 O O . GLU B 1 10 ? 20.672 -9.25 -15.023 1 92.94 10 GLU B O 1
ATOM 1987 N N . TRP B 1 11 ? 21.734 -11.117 -14.398 1 93 11 TRP B N 1
ATOM 1988 C CA . TRP B 1 11 ? 21.047 -11.148 -13.109 1 93 11 TRP B CA 1
ATOM 1989 C C . TRP B 1 11 ? 21.5 -9.977 -12.234 1 93 11 TRP B C 1
ATOM 1991 O O . TRP B 1 11 ? 20.672 -9.305 -11.625 1 93 11 TRP B O 1
ATOM 2001 N N . VAL B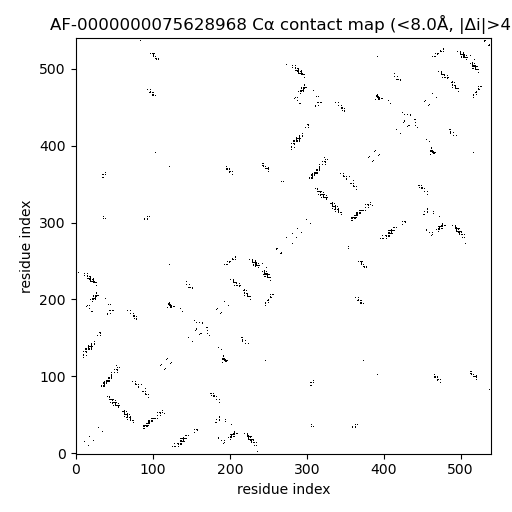 1 12 ? 22.766 -9.766 -12.281 1 94.12 12 VAL B N 1
ATOM 2002 C CA . VAL B 1 12 ? 23.359 -8.703 -11.469 1 94.12 12 VAL B CA 1
ATOM 2003 C C . VAL B 1 12 ? 22.891 -7.344 -11.977 1 94.12 12 VAL B C 1
ATOM 2005 O O . VAL B 1 12 ? 22.5 -6.477 -11.188 1 94.12 12 VAL B O 1
ATOM 2008 N N . PHE B 1 13 ? 22.875 -7.168 -13.266 1 95.19 13 PHE B N 1
ATOM 2009 C CA . PHE B 1 13 ? 22.438 -5.914 -13.859 1 95.19 13 PHE B CA 1
ATOM 2010 C C . PHE B 1 13 ? 20.969 -5.641 -13.531 1 95.19 13 PHE B C 1
ATOM 2012 O O . PHE B 1 13 ? 20.594 -4.5 -13.25 1 95.19 13 PHE B O 1
ATOM 2019 N N . ALA B 1 14 ? 20.203 -6.668 -13.555 1 94.56 14 ALA B N 1
ATOM 2020 C CA . ALA B 1 14 ? 18.766 -6.52 -13.289 1 94.56 14 ALA B CA 1
ATOM 2021 C C . ALA B 1 14 ? 18.516 -6.039 -11.867 1 94.56 14 ALA B C 1
ATOM 2023 O O . ALA B 1 14 ? 17.828 -5.039 -11.648 1 94.56 14 ALA B O 1
ATOM 2024 N N . VAL B 1 15 ? 19.172 -6.688 -10.891 1 94.56 15 VAL B N 1
ATOM 2025 C CA . VAL B 1 15 ? 18.891 -6.367 -9.5 1 94.56 15 VAL B CA 1
ATOM 2026 C C . VAL B 1 15 ? 19.609 -5.086 -9.102 1 94.56 15 VAL B C 1
ATOM 2028 O O . VAL B 1 15 ? 19.078 -4.266 -8.352 1 94.56 15 VAL B O 1
ATOM 2031 N N . ALA B 1 16 ? 20.812 -4.898 -9.586 1 96.38 16 ALA B N 1
ATOM 2032 C CA . ALA B 1 16 ? 21.562 -3.676 -9.297 1 96.38 16 ALA B CA 1
ATOM 2033 C C . ALA B 1 16 ? 20.891 -2.461 -9.93 1 96.38 16 ALA B C 1
ATOM 2035 O O . ALA B 1 16 ? 20.812 -1.396 -9.312 1 96.38 16 ALA B O 1
ATOM 2036 N N . GLY B 1 17 ? 20.469 -2.656 -11.156 1 97.12 17 GLY B N 1
ATOM 2037 C CA . GLY B 1 17 ? 19.781 -1.577 -11.844 1 97.12 17 GLY B CA 1
ATOM 2038 C C . GLY B 1 17 ? 18.469 -1.189 -11.188 1 97.12 17 GLY B C 1
ATOM 2039 O O . GLY B 1 17 ? 18.156 -0.003 -11.055 1 97.12 17 GLY B O 1
ATOM 2040 N N . ALA B 1 18 ? 17.719 -2.201 -10.797 1 96.19 18 ALA B N 1
ATOM 2041 C CA . ALA B 1 18 ? 16.469 -1.937 -10.086 1 96.19 18 ALA B CA 1
ATOM 2042 C C . ALA B 1 18 ? 16.719 -1.199 -8.773 1 96.19 18 ALA B C 1
ATOM 2044 O O . ALA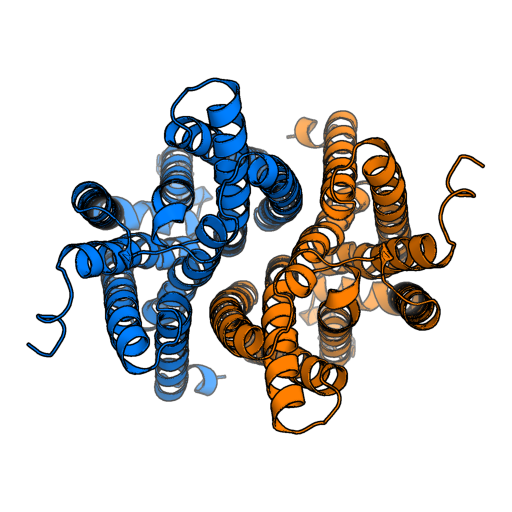 B 1 18 ? 16.047 -0.219 -8.461 1 96.19 18 ALA B O 1
ATOM 2045 N N . GLY B 1 19 ? 17.734 -1.695 -8.031 1 97.19 19 GLY B N 1
ATOM 2046 C CA . GLY B 1 19 ? 18.109 -1.027 -6.797 1 97.19 19 GLY B CA 1
ATOM 2047 C C . GLY B 1 19 ? 18.5 0.424 -7 1 97.19 19 GLY B C 1
ATOM 2048 O O . GLY B 1 19 ? 18.156 1.287 -6.191 1 97.19 19 GLY B O 1
ATOM 2049 N N . LEU B 1 20 ? 19.172 0.621 -8.07 1 98.06 20 LEU B N 1
ATOM 2050 C CA . LEU B 1 20 ? 19.609 1.972 -8.398 1 98.06 20 LEU B CA 1
ATOM 2051 C C . LEU B 1 20 ? 18.422 2.863 -8.734 1 98.06 20 LEU B C 1
ATOM 2053 O O . LEU B 1 20 ? 18.344 4.004 -8.273 1 98.06 20 LEU B O 1
ATOM 2057 N N . ALA B 1 21 ? 17.547 2.377 -9.508 1 98 21 ALA B N 1
ATOM 2058 C CA . ALA B 1 21 ? 16.375 3.148 -9.938 1 98 21 ALA B CA 1
ATOM 2059 C C . ALA B 1 21 ? 15.492 3.516 -8.758 1 98 21 ALA B C 1
ATOM 2061 O O . ALA B 1 21 ? 15.219 4.695 -8.523 1 98 21 ALA B O 1
ATOM 2062 N N . TYR B 1 22 ? 15.125 2.529 -7.98 1 98.06 22 TYR B N 1
ATOM 2063 C CA . TYR B 1 22 ? 14.227 2.748 -6.855 1 98.06 22 TYR B CA 1
ATOM 2064 C C . TYR B 1 22 ? 14.93 3.473 -5.719 1 98.06 22 TYR B C 1
ATOM 2066 O O . TYR B 1 22 ? 14.383 4.41 -5.133 1 98.06 22 TYR B O 1
ATOM 2074 N N . GLY B 1 23 ? 16.141 3.029 -5.449 1 98.31 23 GLY B N 1
ATOM 2075 C CA . GLY B 1 23 ? 16.875 3.566 -4.32 1 98.31 23 GLY B CA 1
ATOM 2076 C C . GLY B 1 23 ? 17.219 5.035 -4.477 1 98.31 23 GLY B C 1
ATOM 2077 O O . GLY B 1 23 ? 17.266 5.777 -3.492 1 98.31 23 GLY B O 1
ATOM 2078 N N . SER B 1 24 ? 17.5 5.453 -5.68 1 98.56 24 SER B N 1
ATOM 2079 C CA . SER B 1 24 ? 17.828 6.859 -5.902 1 98.56 24 SER B CA 1
ATOM 2080 C C . SER B 1 24 ? 16.578 7.734 -5.781 1 98.56 24 SER B C 1
ATOM 2082 O O . SER B 1 24 ? 16.672 8.898 -5.379 1 98.56 24 SER B O 1
ATOM 2084 N N . LEU B 1 25 ? 15.492 7.172 -6.133 1 98.25 25 LEU B N 1
ATOM 2085 C CA . LEU B 1 25 ? 14.219 7.883 -6.109 1 98.25 25 LEU B CA 1
ATOM 2086 C C . LEU B 1 25 ? 13.688 8.008 -4.684 1 98.25 25 LEU B C 1
ATOM 2088 O O . LEU B 1 25 ? 13.016 8.984 -4.348 1 98.25 25 LEU B O 1
ATOM 2092 N N . SER B 1 26 ? 14.023 7.102 -3.854 1 98.44 26 SER B N 1
ATOM 2093 C CA . SER B 1 26 ? 13.445 6.906 -2.529 1 98.44 26 SER B CA 1
ATOM 2094 C C . SER B 1 26 ? 13.625 8.141 -1.657 1 98.44 26 SER B C 1
ATOM 2096 O O . SER B 1 26 ? 12.664 8.656 -1.092 1 98.44 26 SER B O 1
ATOM 2098 N N . PRO B 1 27 ? 14.812 8.766 -1.537 1 97.69 27 PRO B N 1
ATOM 2099 C CA . PRO B 1 27 ? 14.961 9.953 -0.685 1 97.69 27 PRO B CA 1
ATOM 2100 C C . PRO B 1 27 ? 14.109 11.133 -1.16 1 97.69 27 PRO B C 1
ATOM 2102 O O . PRO B 1 27 ? 13.602 11.898 -0.341 1 97.69 27 PRO B O 1
ATOM 2105 N N . THR B 1 28 ? 13.984 11.25 -2.432 1 97.75 28 THR B N 1
ATOM 2106 C CA . THR B 1 28 ? 13.195 12.344 -2.998 1 97.75 28 THR B CA 1
ATOM 2107 C C . THR B 1 28 ? 11.719 12.188 -2.645 1 97.75 28 THR B C 1
ATOM 2109 O O . THR B 1 28 ? 11.023 13.172 -2.408 1 97.75 28 THR B O 1
ATOM 2112 N N . LEU B 1 29 ? 11.266 10.984 -2.572 1 97.5 29 LEU B N 1
ATOM 2113 C CA . LEU B 1 29 ? 9.867 10.727 -2.227 1 97.5 29 LEU B CA 1
ATOM 2114 C C . LEU B 1 29 ? 9.578 11.148 -0.789 1 97.5 29 LEU B C 1
ATOM 2116 O O . LEU B 1 29 ? 8.484 11.617 -0.486 1 97.5 29 LEU B O 1
ATOM 2120 N N . TYR B 1 30 ? 10.562 10.969 0.073 1 96.5 30 TYR B N 1
ATOM 2121 C CA . TYR B 1 30 ? 10.453 11.438 1.452 1 96.5 30 TYR B CA 1
ATOM 2122 C C . TYR B 1 30 ? 10.391 12.961 1.511 1 96.5 30 TYR B C 1
ATOM 2124 O O . TYR B 1 30 ? 9.523 13.523 2.184 1 96.5 30 TYR B O 1
ATOM 2132 N N . SER B 1 31 ? 11.234 13.633 0.758 1 94.88 31 SER B N 1
ATOM 2133 C CA . SER B 1 31 ? 11.32 15.086 0.792 1 94.88 31 SER B CA 1
ATOM 2134 C C . SER B 1 31 ? 10.07 15.734 0.198 1 94.88 31 SER B C 1
ATOM 2136 O O . SER B 1 31 ? 9.688 16.828 0.599 1 94.88 31 SER B O 1
ATOM 2138 N N . ARG B 1 32 ? 9.453 14.961 -0.699 1 95.88 32 ARG B N 1
ATOM 2139 C CA . ARG B 1 32 ? 8.281 15.5 -1.388 1 95.88 32 ARG B CA 1
ATOM 2140 C C . ARG B 1 32 ? 6.996 15.062 -0.696 1 95.88 32 ARG B C 1
ATOM 2142 O O . ARG B 1 32 ? 5.902 15.438 -1.124 1 95.88 32 ARG B O 1
ATOM 2149 N N . ARG B 1 33 ? 7.105 14.25 0.35 1 94.12 33 ARG B N 1
ATOM 2150 C CA . ARG B 1 33 ? 5.965 13.766 1.117 1 94.12 33 ARG B CA 1
ATOM 2151 C C . ARG B 1 33 ? 4.996 12.992 0.23 1 94.12 33 ARG B C 1
ATOM 2153 O O . ARG B 1 33 ? 3.785 13.211 0.28 1 94.12 33 ARG B O 1
ATOM 2160 N N . LEU B 1 34 ? 5.551 12.18 -0.606 1 96.31 34 LEU B N 1
ATOM 2161 C CA . LEU B 1 34 ? 4.781 11.367 -1.54 1 96.31 34 LEU B CA 1
ATOM 2162 C C . LEU B 1 34 ? 4.949 9.883 -1.235 1 96.31 34 LEU B C 1
ATOM 2164 O O . LEU B 1 34 ? 4.887 9.047 -2.141 1 96.31 34 LEU B O 1
ATOM 2168 N N . LEU B 1 35 ? 5.172 9.531 0.021 1 96.94 35 LEU B N 1
ATOM 2169 C CA . LEU B 1 35 ? 5.477 8.156 0.404 1 96.94 35 LEU B CA 1
ATOM 2170 C C . LEU B 1 35 ? 4.273 7.25 0.164 1 96.94 35 LEU B C 1
ATOM 2172 O O . LEU B 1 35 ? 4.426 6.137 -0.343 1 96.94 35 LEU B O 1
ATOM 2176 N N . PHE B 1 36 ? 3.135 7.785 0.558 1 97.69 36 PHE B N 1
ATOM 2177 C CA . PHE B 1 36 ? 1.977 6.918 0.367 1 97.69 36 PHE B CA 1
ATOM 2178 C C . PHE B 1 36 ? 1.678 6.734 -1.115 1 97.69 36 PHE B C 1
ATOM 2180 O O . PHE B 1 36 ? 1.29 5.645 -1.544 1 97.69 36 PHE B O 1
ATOM 2187 N N . LEU B 1 37 ? 1.867 7.742 -1.908 1 97.06 37 LEU B N 1
ATOM 2188 C CA . LEU B 1 37 ? 1.713 7.586 -3.352 1 97.06 37 LEU B CA 1
ATOM 2189 C C . LEU B 1 37 ? 2.695 6.559 -3.896 1 97.06 37 LEU B C 1
ATOM 2191 O O . LEU B 1 37 ? 2.33 5.727 -4.73 1 97.06 37 LEU B O 1
ATOM 2195 N N . ALA B 1 38 ? 3.918 6.66 -3.428 1 97.12 38 ALA B N 1
ATOM 2196 C CA . ALA B 1 38 ? 4.93 5.68 -3.814 1 97.12 38 ALA B CA 1
ATOM 2197 C C . ALA B 1 38 ? 4.527 4.273 -3.379 1 97.12 38 ALA B C 1
ATOM 2199 O O . ALA B 1 38 ? 4.773 3.301 -4.094 1 97.12 38 ALA B O 1
ATOM 2200 N N . GLY B 1 39 ? 3.912 4.148 -2.209 1 96.81 39 GLY B N 1
ATOM 2201 C CA . GLY B 1 39 ? 3.43 2.871 -1.711 1 96.81 39 GLY B CA 1
ATOM 2202 C C . GLY B 1 39 ? 2.254 2.328 -2.5 1 96.81 39 GLY B C 1
ATOM 2203 O O . GLY B 1 39 ? 2.023 1.117 -2.525 1 96.81 39 GLY B O 1
ATOM 2204 N N . ALA B 1 40 ? 1.55 3.217 -3.143 1 97 40 ALA B N 1
ATOM 2205 C CA . ALA B 1 40 ? 0.381 2.824 -3.926 1 97 40 ALA B CA 1
ATOM 2206 C C . ALA B 1 40 ? 0.77 2.49 -5.363 1 97 40 ALA B C 1
ATOM 2208 O O . ALA B 1 40 ? 0.033 1.795 -6.066 1 97 40 ALA B O 1
ATOM 2209 N N . ALA B 1 41 ? 1.881 2.961 -5.801 1 97.31 41 ALA B N 1
ATOM 2210 C CA . ALA B 1 41 ? 2.297 2.877 -7.199 1 97.31 41 ALA B CA 1
ATOM 2211 C C . ALA B 1 41 ? 2.438 1.424 -7.641 1 97.31 41 ALA B C 1
ATOM 2213 O O . ALA B 1 41 ? 2.082 1.075 -8.773 1 97.31 41 ALA B O 1
ATOM 2214 N N . PRO B 1 42 ? 2.936 0.546 -6.785 1 95.75 42 PRO B N 1
ATOM 2215 C CA . PRO B 1 42 ? 3.002 -0.854 -7.211 1 95.75 42 PRO B CA 1
ATOM 2216 C C . PRO B 1 42 ? 1.628 -1.444 -7.52 1 95.75 42 PRO B C 1
ATOM 2218 O O . PRO B 1 42 ? 1.501 -2.295 -8.398 1 95.75 42 PRO B O 1
ATOM 2221 N N . HIS B 1 43 ? 0.614 -1.042 -6.828 1 95 43 HIS B N 1
ATOM 2222 C CA . HIS B 1 43 ? -0.739 -1.491 -7.137 1 95 43 HIS B CA 1
ATOM 2223 C C . HIS B 1 43 ? -1.176 -1.014 -8.516 1 95 43 HIS B C 1
ATOM 2225 O O . HIS B 1 43 ? -1.803 -1.765 -9.266 1 95 43 HIS B O 1
ATOM 2231 N N . SER B 1 44 ? -0.846 0.194 -8.82 1 96.62 44 SER B N 1
ATOM 2232 C CA . SER B 1 44 ? -1.144 0.721 -10.148 1 96.62 44 SER B CA 1
ATOM 2233 C C . SER B 1 44 ? -0.374 -0.035 -11.227 1 96.62 44 SER B C 1
ATOM 2235 O O . SER B 1 44 ? -0.894 -0.266 -12.32 1 96.62 44 SER B O 1
ATOM 2237 N N . ALA B 1 45 ? 0.793 -0.341 -10.914 1 95.75 45 ALA B N 1
ATOM 2238 C CA . ALA B 1 45 ? 1.614 -1.097 -11.859 1 95.75 45 ALA B CA 1
ATOM 2239 C C . ALA B 1 45 ? 1.023 -2.48 -12.109 1 95.75 45 ALA B C 1
ATOM 2241 O O . ALA B 1 45 ? 0.98 -2.945 -13.25 1 95.75 45 ALA B O 1
ATOM 2242 N N . LEU B 1 46 ? 0.633 -3.127 -11.055 1 92.69 46 LEU B N 1
ATOM 2243 C CA . LEU B 1 46 ? 0.03 -4.449 -11.188 1 92.69 46 LEU B CA 1
ATOM 2244 C C . LEU B 1 46 ? -1.257 -4.379 -12.008 1 92.69 46 LEU B C 1
ATOM 2246 O O . LEU B 1 46 ? -1.501 -5.227 -12.867 1 92.69 46 LEU B O 1
ATOM 2250 N N . ALA B 1 47 ? -2.062 -3.404 -11.711 1 95 47 ALA B N 1
ATOM 2251 C CA . ALA B 1 47 ? -3.285 -3.203 -12.477 1 95 47 ALA B CA 1
ATOM 2252 C C . ALA B 1 47 ? -2.973 -2.982 -13.953 1 95 47 ALA B C 1
ATOM 2254 O O . ALA B 1 47 ? -3.588 -3.604 -14.828 1 95 47 ALA B O 1
ATOM 2255 N N . ALA B 1 48 ? -2.025 -2.135 -14.203 1 95.94 48 ALA B N 1
ATOM 2256 C CA . ALA B 1 48 ? -1.648 -1.8 -15.57 1 95.94 48 ALA B CA 1
ATOM 2257 C C . ALA B 1 48 ? -1.076 -3.014 -16.297 1 95.94 48 ALA B C 1
ATOM 2259 O O . ALA B 1 48 ? -1.434 -3.285 -17.438 1 95.94 48 ALA B O 1
ATOM 2260 N N . ALA B 1 49 ? -0.242 -3.748 -15.633 1 92.12 49 ALA B N 1
ATOM 2261 C CA . ALA B 1 49 ? 0.408 -4.906 -16.25 1 92.12 49 ALA B CA 1
ATOM 2262 C C . ALA B 1 49 ? -0.599 -6.016 -16.531 1 92.12 49 ALA B C 1
ATOM 2264 O O . ALA B 1 49 ? -0.556 -6.648 -17.578 1 92.12 49 ALA B O 1
ATOM 2265 N N . SER B 1 50 ? -1.45 -6.301 -15.539 1 90.88 50 SER B N 1
ATOM 2266 C CA . SER B 1 50 ? -2.434 -7.363 -15.727 1 90.88 50 SER B CA 1
ATOM 2267 C C . SER B 1 50 ? -3.438 -7 -16.812 1 90.88 50 SER B C 1
ATOM 2269 O O . SER B 1 50 ? -3.76 -7.828 -17.672 1 90.88 50 SER B O 1
ATOM 2271 N N . LEU B 1 51 ? -3.895 -5.801 -16.828 1 92.25 51 LEU B N 1
ATOM 2272 C CA . LEU B 1 51 ? -4.836 -5.363 -17.859 1 92.25 51 LEU B CA 1
ATOM 2273 C C . LEU B 1 51 ? -4.145 -5.25 -19.219 1 92.25 51 LEU B C 1
ATOM 2275 O O . LEU B 1 51 ? -4.766 -5.484 -20.25 1 92.25 51 LEU B O 1
ATOM 2279 N N . GLY B 1 52 ? -2.926 -4.793 -19.172 1 91.19 52 GLY B N 1
ATOM 2280 C CA . GLY B 1 52 ? -2.154 -4.789 -20.391 1 91.19 52 GLY B CA 1
ATOM 2281 C C . GLY B 1 52 ? -2.002 -6.168 -21.016 1 91.19 52 GLY B C 1
ATOM 2282 O O . GLY B 1 52 ? -2.086 -6.32 -22.234 1 91.19 52 GLY B O 1
ATOM 2283 N N . ALA B 1 53 ? -1.753 -7.164 -20.203 1 87.25 53 ALA B N 1
ATOM 2284 C CA . ALA B 1 53 ? -1.65 -8.547 -20.672 1 87.25 53 ALA B CA 1
ATOM 2285 C C . ALA B 1 53 ? -2.961 -9.008 -21.297 1 87.25 53 ALA B C 1
ATOM 2287 O O . ALA B 1 53 ? -2.955 -9.688 -22.328 1 87.25 53 ALA B O 1
ATOM 2288 N N . VAL B 1 54 ? -4.047 -8.633 -20.656 1 88.31 54 VAL B N 1
ATOM 2289 C CA . VAL B 1 54 ? -5.363 -8.977 -21.172 1 88.31 54 VAL B CA 1
ATOM 2290 C C . VAL B 1 54 ? -5.574 -8.305 -22.531 1 88.31 54 VAL B C 1
ATOM 2292 O O . VAL B 1 54 ? -6.027 -8.945 -23.484 1 88.31 54 VAL B O 1
ATOM 2295 N N . ALA B 1 55 ? -5.23 -7.055 -22.578 1 89.62 55 ALA B N 1
ATOM 2296 C CA . ALA B 1 55 ? -5.395 -6.309 -23.828 1 89.62 55 ALA B CA 1
ATOM 2297 C C . ALA B 1 55 ? -4.52 -6.887 -24.938 1 89.62 55 ALA B C 1
ATOM 2299 O O . ALA B 1 55 ? -4.941 -6.965 -26.094 1 89.62 55 ALA B O 1
ATOM 2300 N N . ALA B 1 56 ? -3.371 -7.246 -24.609 1 87.06 56 ALA B N 1
ATOM 2301 C CA . ALA B 1 56 ? -2.455 -7.84 -25.578 1 87.06 56 ALA B CA 1
ATOM 2302 C C . ALA B 1 56 ? -3.02 -9.141 -26.141 1 87.06 56 ALA B C 1
ATOM 2304 O O . ALA B 1 56 ? -2.904 -9.414 -27.328 1 87.06 56 ALA B O 1
ATOM 2305 N N . ALA B 1 57 ? -3.512 -9.898 -25.266 1 85 57 ALA B N 1
ATOM 2306 C CA . ALA B 1 57 ? -4.09 -11.18 -25.672 1 85 57 ALA B CA 1
ATOM 2307 C C . ALA B 1 57 ? -5.277 -10.961 -26.609 1 85 57 ALA B C 1
ATOM 2309 O O . ALA B 1 57 ? -5.5 -11.75 -27.531 1 85 57 ALA B O 1
ATOM 2310 N N . LEU B 1 58 ? -5.969 -9.945 -26.391 1 86.44 58 LEU B N 1
ATOM 2311 C CA . LEU B 1 58 ? -7.18 -9.688 -27.156 1 86.44 58 LEU B CA 1
ATOM 2312 C C . LEU B 1 58 ? -6.844 -8.992 -28.469 1 86.44 58 LEU B C 1
ATOM 2314 O O . LEU B 1 58 ? -7.543 -9.172 -29.469 1 86.44 58 LEU B O 1
ATOM 2318 N N . THR B 1 59 ? -5.832 -8.188 -28.484 1 87.94 59 THR B N 1
ATOM 2319 C CA . THR B 1 59 ? -5.582 -7.336 -29.641 1 87.94 59 THR B CA 1
ATOM 2320 C C . THR B 1 59 ? -4.359 -7.816 -30.406 1 87.94 59 THR B C 1
ATOM 2322 O O . THR B 1 59 ? -4.148 -7.418 -31.562 1 87.94 59 THR B O 1
ATOM 2325 N N . GLY B 1 60 ? -3.494 -8.555 -29.781 1 83.06 60 GLY B N 1
ATOM 2326 C CA . GLY B 1 60 ? -2.262 -9 -30.406 1 83.06 60 GLY B CA 1
ATOM 2327 C C . GLY B 1 60 ? -1.144 -7.98 -30.312 1 83.06 60 GLY B C 1
ATOM 2328 O O . GLY B 1 60 ? -0.047 -8.203 -30.828 1 83.06 60 GLY B O 1
ATOM 2329 N N . VAL B 1 61 ? -1.43 -6.848 -29.766 1 80.88 61 VAL B N 1
ATOM 2330 C CA . VAL B 1 61 ? -0.424 -5.805 -29.594 1 80.88 61 VAL B CA 1
ATOM 2331 C C . VAL B 1 61 ? 0.421 -6.098 -28.359 1 80.88 61 VAL B C 1
ATOM 2333 O O . VAL B 1 61 ? -0.047 -6.742 -27.422 1 80.88 61 VAL B O 1
ATOM 2336 N N . GLY B 1 62 ? 1.659 -5.688 -28.375 1 80.25 62 GLY B N 1
ATOM 2337 C CA . GLY B 1 62 ? 2.553 -5.914 -27.25 1 80.25 62 GLY B CA 1
ATOM 2338 C C . GLY B 1 62 ? 2.01 -5.375 -25.938 1 80.25 62 GLY B C 1
ATOM 2339 O O . GLY B 1 62 ? 1.604 -4.215 -25.859 1 80.25 62 GLY B O 1
ATOM 2340 N N . GLY B 1 63 ? 1.909 -6.109 -24.984 1 84.62 63 GLY B N 1
ATOM 2341 C CA . GLY B 1 63 ? 1.311 -5.852 -23.672 1 84.62 63 GLY B CA 1
ATOM 2342 C C . GLY B 1 63 ? 2.08 -4.828 -22.859 1 84.62 63 GLY B C 1
ATOM 2343 O O . GLY B 1 63 ? 1.492 -4.09 -22.062 1 84.62 63 GLY B O 1
ATOM 2344 N N . ALA B 1 64 ? 3.375 -4.684 -23.234 1 85.38 64 ALA B N 1
ATOM 2345 C CA . ALA B 1 64 ? 4.234 -3.82 -22.422 1 85.38 64 ALA B CA 1
ATOM 2346 C C . ALA B 1 64 ? 3.881 -2.352 -22.625 1 85.38 64 ALA B C 1
ATOM 2348 O O . ALA B 1 64 ? 3.816 -1.58 -21.672 1 85.38 64 ALA B O 1
ATOM 2349 N N . TRP B 1 65 ? 3.586 -1.97 -23.844 1 89.75 65 TRP B N 1
ATOM 2350 C CA . TRP B 1 65 ? 3.275 -0.578 -24.156 1 89.75 65 TRP B CA 1
ATOM 2351 C C . TRP B 1 65 ? 1.899 -0.196 -23.625 1 89.75 65 TRP B C 1
ATOM 2353 O O . TRP B 1 65 ? 1.697 0.929 -23.156 1 89.75 65 TRP B O 1
ATOM 2363 N N . ILE B 1 66 ? 1.036 -1.112 -23.672 1 93.12 66 ILE B N 1
ATOM 2364 C CA . ILE B 1 66 ? -0.301 -0.87 -23.141 1 93.12 66 ILE B CA 1
ATOM 2365 C C . ILE B 1 66 ? -0.231 -0.717 -21.625 1 93.12 66 ILE B C 1
ATOM 2367 O O . ILE B 1 66 ? -0.848 0.187 -21.062 1 93.12 66 ILE B O 1
ATOM 2371 N N . SER B 1 67 ? 0.528 -1.576 -21.016 1 94.81 67 SER B N 1
ATOM 2372 C CA . SER B 1 67 ? 0.715 -1.493 -19.562 1 94.81 67 SER B CA 1
ATOM 2373 C C . SER B 1 67 ? 1.308 -0.148 -19.156 1 94.81 67 SER B C 1
ATOM 2375 O O . SER B 1 67 ? 0.849 0.476 -18.203 1 94.81 67 SER B O 1
ATOM 2377 N N . LEU B 1 68 ? 2.297 0.244 -19.938 1 95.69 68 LEU B N 1
ATOM 2378 C CA . LEU B 1 68 ? 2.971 1.497 -19.609 1 95.69 68 LEU B CA 1
ATOM 2379 C C . LEU B 1 68 ? 2.021 2.68 -19.781 1 95.69 68 LEU B C 1
ATOM 2381 O O . LEU B 1 68 ? 1.987 3.574 -18.922 1 95.69 68 LEU B O 1
ATOM 2385 N N . ALA B 1 69 ? 1.28 2.689 -20.812 1 96.5 69 ALA B N 1
ATOM 2386 C CA . ALA B 1 69 ? 0.316 3.762 -21.047 1 96.5 69 ALA B CA 1
ATOM 2387 C C . ALA B 1 69 ? -0.735 3.805 -19.938 1 96.5 69 ALA B C 1
ATOM 2389 O O . ALA B 1 69 ? -1.08 4.883 -19.453 1 96.5 69 ALA B O 1
ATOM 2390 N N . LEU B 1 70 ? -1.205 2.676 -19.594 1 96.81 70 LEU B N 1
ATOM 2391 C CA . LEU B 1 70 ? -2.213 2.594 -18.547 1 96.81 70 LEU B CA 1
ATOM 2392 C C . LEU B 1 70 ? -1.635 3.025 -17.203 1 96.81 70 LEU B C 1
ATOM 2394 O O . LEU B 1 70 ? -2.279 3.762 -16.453 1 96.81 70 LEU B O 1
ATOM 2398 N N . GLY B 1 71 ? -0.441 2.537 -16.875 1 97.88 71 GLY B N 1
ATOM 2399 C CA . GLY B 1 71 ? 0.215 2.924 -15.641 1 97.88 71 GLY B CA 1
ATOM 2400 C C . GLY B 1 71 ? 0.453 4.418 -15.531 1 97.88 71 GLY B C 1
ATOM 2401 O O . GLY B 1 71 ? 0.193 5.02 -14.484 1 97.88 71 GLY B O 1
ATOM 2402 N N . LEU B 1 72 ? 0.936 5.016 -16.625 1 98 72 LEU B N 1
ATOM 2403 C CA . LEU B 1 72 ? 1.136 6.461 -16.672 1 98 72 LEU B CA 1
ATOM 2404 C C . LEU B 1 72 ? -0.185 7.199 -16.484 1 98 72 LEU B C 1
ATOM 2406 O O . LEU B 1 72 ? -0.253 8.172 -15.727 1 98 72 LEU B O 1
ATOM 2410 N N . THR B 1 73 ? -1.201 6.727 -17.109 1 98.06 73 THR B N 1
ATOM 2411 C CA . THR B 1 73 ? -2.516 7.352 -17 1 98.06 73 THR B CA 1
ATOM 2412 C C . THR B 1 73 ? -3.008 7.332 -15.562 1 98.06 73 THR B C 1
ATOM 2414 O O . THR B 1 73 ? -3.5 8.344 -15.055 1 98.06 73 THR B O 1
ATOM 2417 N N . LEU B 1 74 ? -2.852 6.242 -14.898 1 98.12 74 LEU B N 1
ATOM 2418 C CA . LEU B 1 74 ? -3.322 6.098 -13.523 1 98.12 74 LEU B CA 1
ATOM 2419 C C . LEU B 1 74 ? -2.545 7.012 -12.586 1 98.12 74 LEU B C 1
ATOM 2421 O O . LEU B 1 74 ? -3.141 7.707 -11.758 1 98.12 74 LEU B O 1
ATOM 2425 N N . ILE B 1 75 ? -1.228 7.051 -12.734 1 98.25 75 ILE B N 1
ATOM 2426 C CA . ILE B 1 75 ? -0.397 7.883 -11.867 1 98.25 75 ILE B CA 1
ATOM 2427 C C . ILE B 1 75 ? -0.657 9.359 -12.156 1 98.25 75 ILE B C 1
ATOM 2429 O O . ILE B 1 75 ? -0.742 10.172 -11.242 1 98.25 75 ILE B O 1
ATOM 2433 N N . TYR B 1 76 ? -0.806 9.688 -13.43 1 98.12 76 TYR B N 1
ATOM 2434 C CA . TYR B 1 76 ? -1.092 11.07 -13.797 1 98.12 76 TYR B CA 1
ATOM 2435 C C . TYR B 1 76 ? -2.467 11.5 -13.297 1 98.12 76 TYR B C 1
ATOM 2437 O O . TYR B 1 76 ? -2.672 12.656 -12.93 1 98.12 76 TYR B O 1
ATOM 2445 N N . ALA B 1 77 ? -3.414 10.617 -13.32 1 97.31 77 ALA B N 1
ATOM 2446 C CA . ALA B 1 77 ? -4.734 10.922 -12.781 1 97.31 77 ALA B CA 1
ATOM 2447 C C . ALA B 1 77 ? -4.648 11.258 -11.289 1 97.31 77 ALA B C 1
ATOM 2449 O O . ALA B 1 77 ? -5.281 12.211 -10.828 1 97.31 77 ALA B O 1
ATOM 2450 N N . ALA B 1 78 ? -3.893 10.461 -10.547 1 97 78 ALA B N 1
ATOM 2451 C CA . ALA B 1 78 ? -3.664 10.766 -9.133 1 97 78 ALA B CA 1
ATOM 2452 C C . ALA B 1 78 ? -2.979 12.117 -8.961 1 97 78 ALA B C 1
ATOM 2454 O O . ALA B 1 78 ? -3.398 12.93 -8.141 1 97 78 ALA B O 1
ATOM 2455 N N . GLY B 1 79 ? -1.935 12.344 -9.797 1 96.25 79 GLY B N 1
ATOM 2456 C CA . GLY B 1 79 ? -1.244 13.625 -9.758 1 96.25 79 GLY B CA 1
ATOM 2457 C C . GLY B 1 79 ? -2.145 14.797 -10.094 1 96.25 79 GLY B C 1
ATOM 2458 O O . GLY B 1 79 ? -2.061 15.852 -9.453 1 96.25 79 GLY B O 1
ATOM 2459 N N . TYR B 1 80 ? -2.982 14.578 -11.047 1 95.25 80 TYR B N 1
ATOM 2460 C CA . TYR B 1 80 ? -3.916 15.625 -11.445 1 95.25 80 TYR B CA 1
ATOM 2461 C C . TYR B 1 80 ? -4.902 15.938 -10.32 1 95.25 80 TYR B C 1
ATOM 2463 O O . TYR B 1 80 ? -5.25 17.094 -10.094 1 95.25 80 TYR B O 1
ATOM 2471 N N . SER B 1 81 ? -5.34 14.93 -9.656 1 94.31 81 SER B N 1
ATOM 2472 C CA . SER B 1 81 ? -6.238 15.148 -8.531 1 94.31 81 SER B CA 1
ATOM 2473 C C . SER B 1 81 ? -5.559 15.961 -7.43 1 94.31 81 SER B C 1
ATOM 2475 O O . SER B 1 81 ? -6.188 16.828 -6.809 1 94.31 81 SER B O 1
ATOM 2477 N N . ILE B 1 82 ? -4.301 15.672 -7.223 1 94 82 ILE B N 1
ATOM 2478 C CA . ILE B 1 82 ? -3.527 16.422 -6.242 1 94 82 ILE B CA 1
ATOM 2479 C C . ILE B 1 82 ? -3.418 17.891 -6.688 1 94 82 ILE B C 1
ATOM 2481 O O . ILE B 1 82 ? -3.602 18.797 -5.879 1 94 82 ILE B O 1
ATOM 2485 N N . TYR B 1 83 ? -3.141 18.031 -7.98 1 91.5 83 TYR B N 1
ATOM 2486 C CA . TYR B 1 83 ? -3.057 19.375 -8.555 1 91.5 83 TYR B CA 1
ATOM 2487 C C . TYR B 1 83 ? -4.359 20.125 -8.344 1 91.5 83 TYR B C 1
ATOM 2489 O O . TYR B 1 83 ? -4.348 21.344 -8.133 1 91.5 83 TYR B O 1
ATOM 2497 N N . ARG B 1 84 ? -5.43 19.438 -8.289 1 90.81 84 ARG B N 1
ATOM 2498 C CA . ARG B 1 84 ? -6.746 20.047 -8.148 1 90.81 84 ARG B CA 1
ATOM 2499 C C . ARG B 1 84 ? -7.105 20.25 -6.68 1 90.81 84 ARG B C 1
ATOM 2501 O O . ARG B 1 84 ? -8.227 20.641 -6.355 1 90.81 84 ARG B O 1
ATOM 2508 N N . GLY B 1 85 ? -6.242 19.828 -5.84 1 90.62 85 GLY B N 1
ATOM 2509 C CA . GLY B 1 85 ? -6.438 20.188 -4.441 1 90.62 85 GLY B CA 1
ATOM 2510 C C . GLY B 1 85 ? -6.73 18.984 -3.557 1 90.62 85 GLY B C 1
ATOM 2511 O O . GLY B 1 85 ? -6.879 19.141 -2.34 1 90.62 85 GLY B O 1
ATOM 2512 N N . VAL B 1 86 ? -6.801 17.812 -4.129 1 92.62 86 VAL B N 1
ATOM 2513 C CA . VAL B 1 86 ? -6.996 16.609 -3.318 1 92.62 86 VAL B CA 1
ATOM 2514 C C . VAL B 1 86 ? -5.75 16.359 -2.469 1 92.62 86 VAL B C 1
ATOM 2516 O O . VAL B 1 86 ? -4.625 16.5 -2.951 1 92.62 86 VAL B O 1
ATOM 2519 N N . ASP B 1 87 ? -5.98 16.031 -1.179 1 94.5 87 ASP B N 1
ATOM 2520 C CA . ASP B 1 87 ? -4.879 15.648 -0.297 1 94.5 87 ASP B CA 1
ATOM 2521 C C . ASP B 1 87 ? -4.078 14.492 -0.879 1 94.5 87 ASP B C 1
ATOM 2523 O O . ASP B 1 87 ? -4.652 13.508 -1.349 1 94.5 87 ASP B O 1
ATOM 2527 N N . PRO B 1 88 ? -2.764 14.633 -0.909 1 95.38 88 PRO B N 1
ATOM 2528 C CA . PRO B 1 88 ? -1.942 13.586 -1.515 1 95.38 88 PRO B CA 1
ATOM 2529 C C . PRO B 1 88 ? -2.199 12.211 -0.904 1 95.38 88 PRO B C 1
ATOM 2531 O O . PRO B 1 88 ? -2.209 11.203 -1.62 1 95.38 88 PRO B O 1
ATOM 2534 N N . ASP B 1 89 ? -2.451 12.156 0.36 1 96.31 89 ASP B N 1
ATOM 2535 C CA . ASP B 1 89 ? -2.705 10.867 0.998 1 96.31 89 ASP B CA 1
ATOM 2536 C C . ASP B 1 89 ? -4.059 10.305 0.577 1 96.31 89 ASP B C 1
ATOM 2538 O O . ASP B 1 89 ? -4.215 9.094 0.426 1 96.31 89 ASP B O 1
ATOM 2542 N N . THR B 1 90 ? -5.027 11.188 0.398 1 95.94 90 THR B N 1
ATOM 2543 C CA . THR B 1 90 ? -6.324 10.75 -0.108 1 95.94 90 THR B CA 1
ATOM 2544 C C . THR B 1 90 ? -6.199 10.234 -1.538 1 95.94 90 THR B C 1
ATOM 2546 O O . THR B 1 90 ? -6.734 9.172 -1.866 1 95.94 90 THR B O 1
ATOM 2549 N N . ALA B 1 91 ? -5.484 10.984 -2.371 1 96.69 91 ALA B N 1
ATOM 2550 C CA . ALA B 1 91 ? -5.262 10.555 -3.748 1 96.69 91 ALA B CA 1
ATOM 2551 C C . ALA B 1 91 ? -4.582 9.188 -3.793 1 96.69 91 ALA B C 1
ATOM 2553 O O . ALA B 1 91 ? -4.961 8.32 -4.586 1 96.69 91 ALA B O 1
ATOM 2554 N N . ALA B 1 92 ? -3.619 9.016 -2.93 1 97.81 92 ALA B N 1
ATOM 2555 C CA . ALA B 1 92 ? -2.879 7.762 -2.871 1 97.81 92 ALA B CA 1
ATOM 2556 C C . ALA B 1 92 ? -3.771 6.621 -2.385 1 97.81 92 ALA B C 1
ATOM 2558 O O . ALA B 1 92 ? -3.688 5.5 -2.889 1 97.81 92 ALA B O 1
ATOM 2559 N N . ALA B 1 93 ? -4.59 6.895 -1.396 1 97.31 93 ALA B N 1
ATOM 2560 C CA . ALA B 1 93 ? -5.516 5.895 -0.874 1 97.31 93 ALA B CA 1
ATOM 2561 C C . ALA B 1 93 ? -6.484 5.426 -1.954 1 97.31 93 ALA B C 1
ATOM 2563 O O . ALA B 1 93 ? -6.711 4.223 -2.117 1 97.31 93 ALA B O 1
ATOM 2564 N N . LEU B 1 94 ? -7 6.387 -2.684 1 97 94 LEU B N 1
ATOM 2565 C CA . LEU B 1 94 ? -7.926 6.074 -3.768 1 97 94 LEU B CA 1
ATOM 2566 C C . LEU B 1 94 ? -7.223 5.293 -4.871 1 97 94 LEU B C 1
ATOM 2568 O O . LEU B 1 94 ? -7.781 4.34 -5.414 1 97 94 LEU B O 1
ATOM 2572 N N . LEU B 1 95 ? -6.039 5.723 -5.16 1 97.44 95 LEU B N 1
ATOM 2573 C CA . LEU B 1 95 ? -5.258 5.012 -6.168 1 97.44 95 LEU B CA 1
ATOM 2574 C C . LEU B 1 95 ? -5.008 3.568 -5.738 1 97.44 95 LEU B C 1
ATOM 2576 O O . LEU B 1 95 ? -5.223 2.639 -6.523 1 97.44 95 LEU B O 1
ATOM 2580 N N . ALA B 1 96 ? -4.566 3.377 -4.516 1 97 96 ALA B N 1
ATOM 2581 C CA . ALA B 1 96 ? -4.258 2.045 -4.004 1 97 96 ALA B CA 1
ATOM 2582 C C . ALA B 1 96 ? -5.488 1.146 -4.031 1 97 96 ALA B C 1
ATOM 2584 O O . ALA B 1 96 ? -5.441 0.031 -4.559 1 97 96 ALA B O 1
ATOM 2585 N N . GLY B 1 97 ? -6.582 1.646 -3.482 1 96.06 97 GLY B N 1
ATOM 2586 C CA . GLY B 1 97 ? -7.801 0.851 -3.439 1 96.06 97 GLY B CA 1
ATOM 2587 C C . GLY B 1 97 ? -8.344 0.514 -4.816 1 96.06 97 GLY B C 1
ATOM 2588 O O . GLY B 1 97 ? -8.672 -0.641 -5.094 1 96.06 97 GLY B O 1
ATOM 2589 N N . PHE B 1 98 ? -8.391 1.492 -5.648 1 95.88 98 PHE B N 1
ATOM 2590 C CA . PHE B 1 98 ? -8.93 1.322 -6.992 1 95.88 98 PHE B CA 1
ATOM 2591 C C . PHE B 1 98 ? -8.07 0.361 -7.805 1 95.88 98 PHE B C 1
ATOM 2593 O O . PHE B 1 98 ? -8.594 -0.56 -8.438 1 95.88 98 PHE B O 1
ATOM 2600 N N . THR B 1 99 ? -6.852 0.593 -7.758 1 96.44 99 THR B N 1
ATOM 2601 C CA . THR B 1 99 ? -5.969 -0.199 -8.609 1 96.44 99 THR B CA 1
ATOM 2602 C C . THR B 1 99 ? -5.77 -1.596 -8.023 1 96.44 99 THR B C 1
ATOM 2604 O O . THR B 1 99 ? -5.461 -2.541 -8.758 1 96.44 99 THR B O 1
ATOM 2607 N N . ALA B 1 100 ? -5.91 -1.759 -6.723 1 93.25 100 ALA B N 1
ATOM 2608 C CA . ALA B 1 100 ? -5.961 -3.111 -6.172 1 93.25 100 ALA B CA 1
ATOM 2609 C C . ALA B 1 100 ? -7.121 -3.9 -6.77 1 93.25 100 ALA B C 1
ATOM 2611 O O . ALA B 1 100 ? -6.961 -5.066 -7.145 1 93.25 100 ALA B O 1
ATOM 2612 N N . SER B 1 101 ? -8.25 -3.248 -6.867 1 92.25 101 SER B N 1
ATOM 2613 C CA . SER B 1 101 ? -9.43 -3.873 -7.453 1 92.25 101 SER B CA 1
ATOM 2614 C C . SER B 1 101 ? -9.219 -4.188 -8.93 1 92.25 101 SER B C 1
ATOM 2616 O O . SER B 1 101 ? -9.5 -5.301 -9.375 1 92.25 101 SER B O 1
ATOM 2618 N N . LEU B 1 102 ? -8.727 -3.248 -9.664 1 93.31 102 LEU B N 1
ATOM 2619 C CA . LEU B 1 102 ? -8.461 -3.439 -11.086 1 93.31 102 LEU B CA 1
ATOM 2620 C C . LEU B 1 102 ? -7.41 -4.523 -11.305 1 9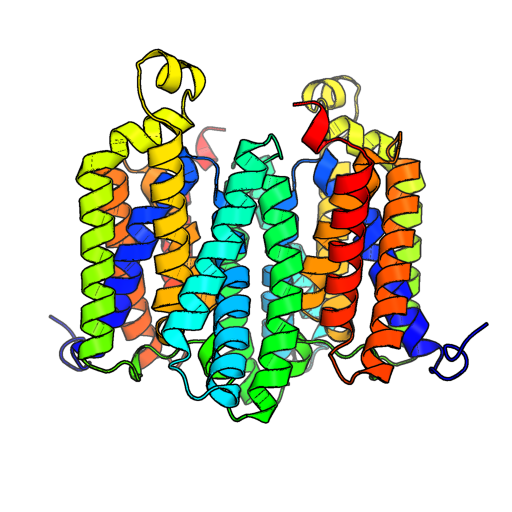3.31 102 LEU B C 1
ATOM 2622 O O . LEU B 1 102 ? -7.484 -5.277 -12.281 1 93.31 102 LEU B O 1
ATOM 2626 N N . GLY B 1 103 ? -6.438 -4.469 -10.43 1 90.38 103 GLY B N 1
ATOM 2627 C CA . GLY B 1 103 ? -5.371 -5.449 -10.531 1 90.38 103 GLY B CA 1
ATOM 2628 C C . GLY B 1 103 ? -5.863 -6.879 -10.414 1 90.38 103 GLY B C 1
ATOM 2629 O O . GLY B 1 103 ? -5.496 -7.738 -11.219 1 90.38 103 GLY B O 1
ATOM 2630 N N . ILE B 1 104 ? -6.723 -7.141 -9.516 1 83.69 104 ILE B N 1
ATOM 2631 C CA . ILE B 1 104 ? -7.25 -8.484 -9.32 1 83.69 104 ILE B CA 1
ATOM 2632 C C . ILE B 1 104 ? -8.164 -8.852 -10.492 1 83.69 104 ILE B C 1
ATOM 2634 O O . ILE B 1 104 ? -8.172 -10 -10.945 1 83.69 104 ILE B O 1
ATOM 2638 N N . ALA B 1 105 ? -8.961 -7.961 -10.883 1 88 105 ALA B N 1
ATOM 2639 C CA . ALA B 1 105 ? -9.789 -8.211 -12.055 1 88 105 ALA B CA 1
ATOM 2640 C C . ALA B 1 105 ? -8.93 -8.562 -13.266 1 88 105 ALA B C 1
ATOM 2642 O O . ALA B 1 105 ? -9.242 -9.5 -14.008 1 88 105 ALA B O 1
ATOM 2643 N N . GLY B 1 106 ? -7.902 -7.793 -13.445 1 89 106 GLY B N 1
ATOM 2644 C CA . GLY B 1 106 ? -6.98 -8.055 -14.539 1 89 106 GLY B CA 1
ATOM 2645 C C . GLY B 1 106 ? -6.285 -9.398 -14.43 1 89 106 GLY B C 1
ATOM 2646 O O . GLY B 1 106 ? -6.16 -10.125 -15.414 1 89 106 GLY B O 1
ATOM 2647 N N . LEU B 1 107 ? -5.832 -9.695 -13.219 1 84.12 107 LEU B N 1
ATOM 2648 C CA . LEU B 1 107 ? -5.16 -10.969 -12.992 1 84.12 107 LEU B CA 1
ATOM 2649 C C . LEU B 1 107 ? -6.102 -12.133 -13.273 1 84.12 107 LEU B C 1
ATOM 2651 O O . LEU B 1 107 ? -5.695 -13.141 -13.852 1 84.12 107 LEU B O 1
ATOM 2655 N N . TYR B 1 108 ? -7.309 -11.945 -12.789 1 82.5 108 TYR B N 1
ATOM 2656 C CA . TYR B 1 108 ? -8.32 -12.977 -13.023 1 82.5 108 TYR B CA 1
ATOM 2657 C C . TYR B 1 108 ? -8.539 -13.188 -14.516 1 82.5 108 TYR B C 1
ATOM 2659 O O . TYR B 1 108 ? -8.547 -14.32 -15 1 82.5 108 TYR B O 1
ATOM 2667 N N . LEU B 1 109 ? -8.633 -12.203 -15.234 1 84.25 109 LEU B N 1
ATOM 2668 C CA . LEU B 1 109 ? -8.875 -12.273 -16.672 1 84.25 109 LEU B CA 1
ATOM 2669 C C . LEU B 1 109 ? -7.633 -12.766 -17.406 1 84.25 109 LEU B C 1
ATOM 2671 O O . LEU B 1 109 ? -7.742 -13.523 -18.375 1 84.25 109 LEU B O 1
ATOM 2675 N N . ALA B 1 110 ? -6.496 -12.305 -16.922 1 81 110 ALA B N 1
ATOM 2676 C CA . ALA B 1 110 ? -5.234 -12.727 -17.531 1 81 110 ALA B CA 1
ATOM 2677 C C . ALA B 1 110 ? -4.996 -14.219 -17.328 1 81 110 ALA B C 1
ATOM 2679 O O . ALA B 1 110 ? -4.402 -14.875 -18.188 1 81 110 ALA B O 1
ATOM 2680 N N . GLY B 1 111 ? -5.309 -14.695 -16.125 1 77.06 111 GLY B N 1
ATOM 2681 C CA . GLY B 1 111 ? -5.184 -16.125 -15.875 1 77.06 111 GLY B CA 1
ATOM 2682 C C . GLY B 1 111 ? -5.93 -16.969 -16.891 1 77.06 111 GLY B C 1
ATOM 2683 O O . GLY B 1 111 ? -5.492 -18.078 -17.219 1 77.06 111 GLY B O 1
ATOM 2684 N N . ARG B 1 112 ? -6.906 -16.469 -17.453 1 76.69 112 ARG B N 1
ATOM 2685 C CA . ARG B 1 112 ? -7.672 -17.188 -18.469 1 76.69 112 ARG B CA 1
ATOM 2686 C C . ARG B 1 112 ? -6.898 -17.266 -19.781 1 76.69 112 ARG B C 1
ATOM 2688 O O . ARG B 1 112 ? -7.195 -18.109 -20.625 1 76.69 112 ARG B O 1
ATOM 2695 N N . THR B 1 113 ? -5.848 -16.422 -19.797 1 70.81 113 THR B N 1
ATOM 2696 C CA . THR B 1 113 ? -5.074 -16.375 -21.031 1 70.81 113 THR B CA 1
ATOM 2697 C C . THR B 1 113 ? -3.703 -17.016 -20.828 1 70.81 113 THR B C 1
ATOM 2699 O O . THR B 1 113 ? -2.861 -16.984 -21.734 1 70.81 113 THR B O 1
ATOM 2702 N N . GLY B 1 114 ? -3.459 -17.531 -19.656 1 65.38 114 GLY B N 1
ATOM 2703 C CA . GLY B 1 114 ? -2.211 -18.234 -19.391 1 65.38 114 GLY B CA 1
ATOM 2704 C C . GLY B 1 114 ? -1.159 -17.344 -18.75 1 65.38 114 GLY B C 1
ATOM 2705 O O . GLY B 1 114 ? -0.055 -17.797 -18.453 1 65.38 114 GLY B O 1
ATOM 2706 N N . ALA B 1 115 ? -1.443 -16.141 -18.625 1 62.28 115 ALA B N 1
ATOM 2707 C CA . ALA B 1 115 ? -0.436 -15.297 -17.984 1 62.28 115 ALA B CA 1
ATOM 2708 C C . ALA B 1 115 ? -0.209 -15.719 -16.531 1 62.28 115 ALA B C 1
ATOM 2710 O O . ALA B 1 115 ? -1.156 -16.078 -15.828 1 62.28 115 ALA B O 1
ATOM 2711 N N . SER B 1 116 ? 1.009 -15.664 -16.141 1 65.44 116 SER B N 1
ATOM 2712 C CA . SER B 1 116 ? 1.369 -16.172 -14.828 1 65.44 116 SER B CA 1
ATOM 2713 C C . SER B 1 116 ? 1.211 -15.102 -13.758 1 65.44 116 SER B C 1
ATOM 2715 O O . SER B 1 116 ? 1.9 -14.078 -13.797 1 65.44 116 SER B O 1
ATOM 2717 N N . ILE B 1 117 ? 0.308 -15.172 -12.883 1 66.44 117 ILE B N 1
ATOM 2718 C CA . ILE B 1 117 ? 0.112 -14.352 -11.695 1 66.44 117 ILE B CA 1
ATOM 2719 C C . ILE B 1 117 ? 1.408 -14.289 -10.891 1 66.44 117 ILE B C 1
ATOM 2721 O O . ILE B 1 117 ? 1.809 -13.211 -10.43 1 66.44 117 ILE B O 1
ATOM 2725 N N . SER B 1 118 ? 2.055 -15.336 -10.875 1 67.19 118 SER B N 1
ATOM 2726 C CA . SER B 1 118 ? 3.273 -15.43 -10.078 1 67.19 118 SER B CA 1
ATOM 2727 C C . SER B 1 118 ? 4.359 -14.5 -10.609 1 67.19 118 SER B C 1
ATOM 2729 O O . SER B 1 118 ? 5.078 -13.875 -9.828 1 67.19 118 SER B O 1
ATOM 2731 N N . THR B 1 119 ? 4.395 -14.375 -11.891 1 70.75 119 THR B N 1
ATOM 2732 C CA . THR B 1 119 ? 5.422 -13.531 -12.492 1 70.75 119 THR B CA 1
ATOM 2733 C C . THR B 1 119 ? 5.168 -12.062 -12.18 1 70.75 119 THR B C 1
ATOM 2735 O O . THR B 1 119 ? 6.102 -11.312 -11.891 1 70.75 119 THR B O 1
ATOM 2738 N N . LEU B 1 120 ? 3.973 -11.688 -12.164 1 75.69 120 LEU B N 1
ATOM 2739 C CA . LEU B 1 120 ? 3.643 -10.281 -11.93 1 75.69 120 LEU B CA 1
ATOM 2740 C C . LEU B 1 120 ? 3.727 -9.938 -10.445 1 75.69 120 LEU B C 1
ATOM 2742 O O . LEU B 1 120 ? 4.086 -8.82 -10.078 1 75.69 120 LEU B O 1
ATOM 2746 N N . VAL B 1 121 ? 3.527 -10.859 -9.547 1 71.19 121 VAL B N 1
ATOM 2747 C CA . VAL B 1 121 ? 3.486 -10.617 -8.109 1 71.19 121 VAL B CA 1
ATOM 2748 C C . VAL B 1 121 ? 4.887 -10.773 -7.52 1 71.19 121 VAL B C 1
ATOM 2750 O O . VAL B 1 121 ? 5.355 -9.898 -6.785 1 71.19 121 VAL B O 1
ATOM 2753 N N . ILE B 1 122 ? 5.566 -11.766 -7.938 1 70.06 122 ILE B N 1
ATOM 2754 C CA . ILE B 1 122 ? 6.855 -12.07 -7.324 1 70.06 122 ILE B CA 1
ATOM 2755 C C . ILE B 1 122 ? 7.984 -11.516 -8.188 1 70.06 122 ILE B C 1
ATOM 2757 O O . ILE B 1 122 ? 8.992 -11.039 -7.672 1 70.06 122 ILE B O 1
ATOM 2761 N N . GLY B 1 123 ? 7.855 -11.469 -9.492 1 75.06 123 GLY B N 1
ATOM 2762 C CA . GLY B 1 123 ? 8.945 -11.125 -10.398 1 75.06 123 GLY B CA 1
ATOM 2763 C C . GLY B 1 123 ? 9.961 -12.242 -10.547 1 75.06 123 GLY B C 1
ATOM 2764 O O . GLY B 1 123 ? 9.938 -13.219 -9.789 1 75.06 123 GLY B O 1
ATOM 2765 N N . ASP B 1 124 ? 10.836 -12.188 -11.57 1 80.88 124 ASP B N 1
ATOM 2766 C CA . ASP B 1 124 ? 11.93 -13.133 -11.758 1 80.88 124 ASP B CA 1
ATOM 2767 C C . ASP B 1 124 ? 13.109 -12.477 -12.461 1 80.88 124 ASP B C 1
ATOM 2769 O O . ASP B 1 124 ? 13.242 -12.57 -13.688 1 80.88 124 ASP B O 1
ATOM 2773 N N . PRO B 1 125 ? 13.93 -11.906 -11.594 1 83.31 125 PRO B N 1
ATOM 2774 C CA . PRO B 1 125 ? 15.102 -11.266 -12.203 1 83.31 125 PRO B CA 1
ATOM 2775 C C . PRO B 1 125 ? 16.016 -12.266 -12.898 1 83.31 125 PRO B C 1
ATOM 2777 O O . PRO B 1 125 ? 16.812 -11.883 -13.758 1 83.31 125 PRO B O 1
ATOM 2780 N N . LEU B 1 126 ? 15.883 -13.586 -12.594 1 83.75 126 LEU B N 1
ATOM 2781 C CA . LEU B 1 126 ? 16.75 -14.609 -13.148 1 83.75 126 LEU B CA 1
ATOM 2782 C C . LEU B 1 126 ? 16.328 -14.969 -14.57 1 83.75 126 LEU B C 1
ATOM 2784 O O . LEU B 1 126 ? 17.094 -15.57 -15.32 1 83.75 126 LEU B O 1
ATOM 2788 N N . LEU B 1 127 ? 15.148 -14.57 -14.914 1 83.44 127 LEU B N 1
ATOM 2789 C CA . LEU B 1 127 ? 14.641 -14.883 -16.25 1 83.44 127 LEU B CA 1
ATOM 2790 C C . LEU B 1 127 ? 14.758 -13.672 -17.172 1 83.44 127 LEU B C 1
ATOM 2792 O O . LEU B 1 127 ? 14.359 -13.742 -18.328 1 83.44 127 LEU B O 1
ATOM 2796 N N . ALA B 1 128 ? 15.297 -12.609 -16.609 1 87.5 128 ALA B N 1
ATOM 2797 C CA . ALA B 1 128 ? 15.445 -11.414 -17.438 1 87.5 128 ALA B CA 1
ATOM 2798 C C . ALA B 1 128 ? 16.484 -11.641 -18.531 1 87.5 128 ALA B C 1
ATOM 2800 O O . ALA B 1 128 ? 17.578 -12.164 -18.266 1 87.5 128 ALA B O 1
ATOM 2801 N N . SER B 1 129 ? 16.203 -11.336 -19.766 1 90.69 129 SER B N 1
ATOM 2802 C CA . SER B 1 129 ? 17.172 -11.383 -20.859 1 90.69 129 SER B CA 1
ATOM 2803 C C . SER B 1 129 ? 18.25 -10.328 -20.688 1 90.69 129 SER B C 1
ATOM 2805 O O . SER B 1 129 ? 18.125 -9.43 -19.844 1 90.69 129 SER B O 1
ATOM 2807 N N . ARG B 1 130 ? 19.25 -10.438 -21.469 1 92.75 130 ARG B N 1
ATOM 2808 C CA . ARG B 1 130 ? 20.328 -9.453 -21.406 1 92.75 130 ARG B CA 1
ATOM 2809 C C . ARG B 1 130 ? 19.812 -8.062 -21.781 1 92.75 130 ARG B C 1
ATOM 2811 O O . ARG B 1 130 ? 20.188 -7.074 -21.141 1 92.75 130 ARG B O 1
ATOM 2818 N N . THR B 1 131 ? 18.969 -8.039 -22.766 1 92.5 131 THR B N 1
ATOM 2819 C CA . THR B 1 131 ? 18.406 -6.766 -23.203 1 92.5 131 THR B CA 1
ATOM 2820 C C . THR B 1 131 ? 17.531 -6.152 -22.109 1 92.5 131 THR B C 1
ATOM 2822 O O . THR B 1 131 ? 17.609 -4.945 -21.859 1 92.5 131 THR B O 1
ATOM 2825 N N . GLU B 1 132 ? 16.766 -6.965 -21.453 1 91.06 132 GLU B N 1
ATOM 2826 C CA . GLU B 1 132 ? 15.914 -6.492 -20.359 1 91.06 132 GLU B CA 1
ATOM 2827 C C . GLU B 1 132 ? 16.766 -5.988 -19.188 1 91.06 132 GLU B C 1
ATOM 2829 O O . GLU B 1 132 ? 16.484 -4.93 -18.625 1 91.06 132 GLU B O 1
ATOM 2834 N N . ALA B 1 133 ? 17.781 -6.734 -18.875 1 94.88 133 ALA B N 1
ATOM 2835 C CA . ALA B 1 133 ? 18.656 -6.379 -17.75 1 94.88 133 ALA B CA 1
ATOM 2836 C C . ALA B 1 133 ? 19.359 -5.051 -18.016 1 94.88 133 ALA B C 1
ATOM 2838 O O . ALA B 1 133 ? 19.469 -4.215 -17.109 1 94.88 133 ALA B O 1
ATOM 2839 N N . LEU B 1 134 ? 19.781 -4.887 -19.188 1 95.19 134 LEU B N 1
ATOM 2840 C CA . LEU B 1 134 ? 20.469 -3.652 -19.547 1 95.19 134 LEU B CA 1
ATOM 2841 C C . LEU B 1 134 ? 19.516 -2.471 -19.547 1 95.19 134 LEU B C 1
ATOM 2843 O O . LEU B 1 134 ? 19.891 -1.351 -19.203 1 95.19 134 LEU B O 1
ATOM 2847 N N . ALA B 1 135 ? 18.312 -2.727 -19.938 1 94.38 135 ALA B N 1
ATOM 2848 C CA . ALA B 1 135 ? 17.297 -1.682 -19.891 1 94.38 135 ALA B CA 1
ATOM 2849 C C . ALA B 1 135 ? 17.031 -1.237 -18.453 1 94.38 135 ALA B C 1
ATOM 2851 O O . ALA B 1 135 ? 16.844 -0.047 -18.188 1 94.38 135 ALA B O 1
ATOM 2852 N N . VAL B 1 136 ? 16.984 -2.172 -17.547 1 95.81 136 VAL B N 1
ATOM 2853 C CA . VAL B 1 136 ? 16.781 -1.861 -16.141 1 95.81 136 VAL B CA 1
ATOM 2854 C C . VAL B 1 136 ? 17.953 -1.02 -15.617 1 95.81 136 VAL B C 1
ATOM 2856 O O . VAL B 1 136 ? 17.734 -0.011 -14.938 1 95.81 136 VAL B O 1
ATOM 2859 N N . LEU B 1 137 ? 19.141 -1.457 -15.961 1 97 137 LEU B N 1
ATOM 2860 C CA . LEU B 1 137 ? 20.328 -0.725 -15.547 1 97 137 LEU B CA 1
ATOM 2861 C C . LEU B 1 137 ? 20.328 0.687 -16.125 1 97 137 LEU B C 1
ATOM 2863 O O . LEU B 1 137 ? 20.672 1.647 -15.43 1 97 137 LEU B O 1
ATOM 2867 N N . ALA B 1 138 ? 20 0.778 -17.344 1 97.5 138 ALA B N 1
ATOM 2868 C CA . ALA B 1 138 ? 19.953 2.078 -18.016 1 97.5 138 ALA B CA 1
ATOM 2869 C C . ALA B 1 138 ? 18.938 3.002 -17.328 1 97.5 138 ALA B C 1
ATOM 2871 O O . ALA B 1 138 ? 19.203 4.195 -17.172 1 97.5 138 ALA B O 1
ATOM 2872 N N . LEU B 1 139 ? 17.844 2.471 -16.969 1 97.38 139 LEU B N 1
ATOM 2873 C CA . LEU B 1 139 ? 16.828 3.256 -16.266 1 97.38 139 LEU B CA 1
ATOM 2874 C C . LEU B 1 139 ? 17.344 3.732 -14.914 1 97.38 139 LEU B C 1
ATOM 2876 O O . LEU B 1 139 ? 17.109 4.875 -14.516 1 97.38 139 LEU B O 1
ATOM 2880 N N . GLY B 1 140 ? 18 2.812 -14.211 1 98.12 140 GLY B N 1
ATOM 2881 C CA . GLY B 1 140 ? 18.609 3.191 -12.953 1 98.12 140 GLY B CA 1
ATOM 2882 C C . GLY B 1 140 ? 19.594 4.336 -13.086 1 98.12 140 GLY B C 1
ATOM 2883 O O . GLY B 1 140 ? 19.547 5.301 -12.32 1 98.12 140 GLY B O 1
ATOM 2884 N N . VAL B 1 141 ? 20.422 4.234 -14.086 1 98.31 141 VAL B N 1
ATOM 2885 C CA . VAL B 1 141 ? 21.422 5.266 -14.336 1 98.31 141 VAL B CA 1
ATOM 2886 C C . VAL B 1 141 ? 20.734 6.57 -14.727 1 98.31 141 VAL B C 1
ATOM 2888 O O . VAL B 1 141 ? 21.125 7.648 -14.273 1 98.31 141 VAL B O 1
ATOM 2891 N N . LEU B 1 142 ? 19.75 6.457 -15.516 1 98.44 142 LEU B N 1
ATOM 2892 C CA . LEU B 1 142 ? 19 7.629 -15.953 1 98.44 142 LEU B CA 1
ATOM 2893 C C . LEU B 1 142 ? 18.344 8.328 -14.766 1 98.44 142 LEU B C 1
ATOM 2895 O O . LEU B 1 142 ? 18.375 9.555 -14.672 1 98.44 142 LEU B O 1
ATOM 2899 N N . PHE B 1 143 ? 17.719 7.59 -13.883 1 98.62 143 PHE B N 1
ATOM 2900 C CA . PHE B 1 143 ? 17.078 8.164 -12.711 1 98.62 143 PHE B CA 1
ATOM 2901 C C . PHE B 1 143 ? 18.094 8.844 -11.797 1 98.62 143 PHE B C 1
ATOM 2903 O O . PHE B 1 143 ? 17.875 9.977 -11.352 1 98.62 143 PHE B O 1
ATOM 2910 N N . LEU B 1 144 ? 19.172 8.125 -11.594 1 98.5 144 LEU B N 1
ATOM 2911 C CA . LEU B 1 144 ? 20.219 8.719 -10.766 1 98.5 144 LEU B CA 1
ATOM 2912 C C . LEU B 1 144 ? 20.734 10.016 -11.383 1 98.5 144 LEU B C 1
ATOM 2914 O O . LEU B 1 144 ? 20.875 11.023 -10.688 1 98.5 144 LEU B O 1
ATOM 2918 N N . ALA B 1 145 ? 21.031 9.977 -12.656 1 98.62 145 ALA B N 1
ATOM 2919 C CA . ALA B 1 145 ? 21.531 11.156 -13.352 1 98.62 145 ALA B CA 1
ATOM 2920 C C . ALA B 1 145 ? 20.531 12.312 -13.25 1 98.62 145 ALA B C 1
ATOM 2922 O O . ALA B 1 145 ? 20.922 13.453 -12.992 1 98.62 145 ALA B O 1
ATOM 2923 N N . THR B 1 146 ? 19.266 12.039 -13.438 1 98.56 146 THR B N 1
ATOM 2924 C CA . THR B 1 146 ? 18.203 13.047 -13.344 1 98.56 146 THR B CA 1
ATOM 2925 C C . THR B 1 146 ? 18.172 13.664 -11.945 1 98.56 146 THR B C 1
ATOM 2927 O O . THR B 1 146 ? 18.078 14.883 -11.805 1 98.56 146 THR B O 1
ATOM 2930 N N . LEU B 1 147 ? 18.312 12.859 -10.922 1 98.12 147 LEU B N 1
ATOM 2931 C CA . LEU B 1 147 ? 18.219 13.344 -9.555 1 98.12 147 LEU B CA 1
ATOM 2932 C C . LEU B 1 147 ? 19.5 14.062 -9.133 1 98.12 147 LEU B C 1
ATOM 2934 O O . LEU B 1 147 ? 19.453 14.953 -8.281 1 98.12 147 LEU B O 1
ATOM 2938 N N . LEU B 1 148 ? 20.609 13.664 -9.758 1 97.75 148 LEU B N 1
ATOM 2939 C CA . LEU B 1 148 ? 21.844 14.398 -9.5 1 97.75 148 LEU B CA 1
ATOM 2940 C C . LEU B 1 148 ? 21.781 15.797 -10.109 1 97.75 148 LEU B C 1
ATOM 2942 O O . LEU B 1 148 ? 22.359 16.734 -9.562 1 97.75 148 LEU B O 1
ATOM 2946 N N . LEU B 1 149 ? 21.062 15.922 -11.156 1 97.38 149 LEU B N 1
ATOM 2947 C CA . LEU B 1 149 ? 21 17.188 -11.875 1 97.38 149 LEU B CA 1
ATOM 2948 C C . LEU B 1 149 ? 19.875 18.062 -11.336 1 97.38 149 LEU B C 1
ATOM 2950 O O . LEU B 1 149 ? 20.031 19.281 -11.227 1 97.38 149 LEU B O 1
ATOM 2954 N N . LEU B 1 150 ? 18.766 17.438 -10.961 1 96.88 150 LEU B N 1
ATOM 2955 C CA . LEU B 1 150 ? 17.562 18.234 -10.664 1 96.88 150 LEU B CA 1
ATOM 2956 C C . LEU B 1 150 ? 17.109 18 -9.227 1 96.88 150 LEU B C 1
ATOM 2958 O O . LEU B 1 150 ? 16.109 18.578 -8.789 1 96.88 150 LEU B O 1
ATOM 2962 N N . GLY B 1 151 ? 17.797 17.203 -8.492 1 94.5 151 GLY B N 1
ATOM 2963 C CA . GLY B 1 151 ? 17.344 16.75 -7.176 1 94.5 151 GLY B CA 1
ATOM 2964 C C . GLY B 1 151 ? 17.172 17.906 -6.191 1 94.5 151 GLY B C 1
ATOM 2965 O O . GLY B 1 151 ? 16.25 17.891 -5.379 1 94.5 151 GLY B O 1
ATOM 2966 N N . ASP B 1 152 ? 18 18.906 -6.309 1 94.5 152 ASP B N 1
ATOM 2967 C CA . ASP B 1 152 ? 17.938 20.047 -5.402 1 94.5 152 ASP B CA 1
ATOM 2968 C C . ASP B 1 152 ? 16.656 20.844 -5.613 1 94.5 152 ASP B C 1
ATOM 2970 O O . ASP B 1 152 ? 15.992 21.234 -4.648 1 94.5 152 ASP B O 1
ATOM 2974 N N . ARG B 1 153 ? 16.359 21.062 -6.828 1 94.38 153 ARG B N 1
ATOM 2975 C CA . ARG B 1 153 ? 15.148 21.812 -7.152 1 94.38 153 ARG B CA 1
ATOM 2976 C C . ARG B 1 153 ? 13.898 21.031 -6.762 1 94.38 153 ARG B C 1
ATOM 2978 O O . ARG B 1 153 ? 12.945 21.609 -6.223 1 94.38 153 ARG B O 1
ATOM 2985 N N . ILE B 1 154 ? 13.945 19.766 -6.98 1 95.75 154 ILE B N 1
ATOM 2986 C CA . ILE B 1 154 ? 12.812 18.906 -6.672 1 95.75 154 ILE B CA 1
ATOM 2987 C C . ILE B 1 154 ? 12.594 18.875 -5.16 1 95.75 154 ILE B C 1
ATOM 2989 O O . ILE B 1 154 ? 11.461 19.047 -4.684 1 95.75 154 ILE B O 1
ATOM 2993 N N . ALA B 1 155 ? 13.656 18.703 -4.469 1 93.38 155 ALA B N 1
ATOM 2994 C CA . ALA B 1 155 ? 13.578 18.625 -3.012 1 93.38 155 ALA B CA 1
ATOM 2995 C C . ALA B 1 155 ? 13.117 19.969 -2.426 1 93.38 155 ALA B C 1
ATOM 2997 O O . ALA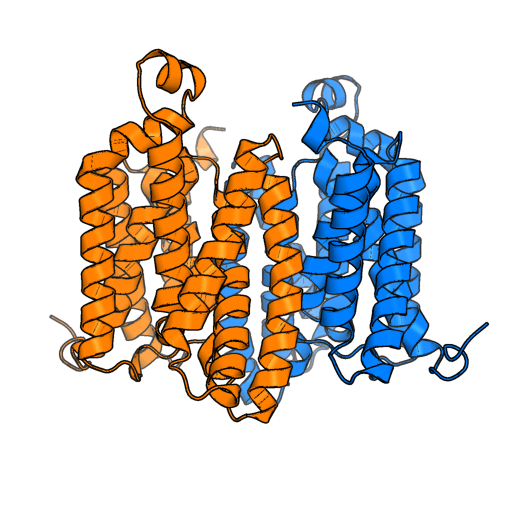 B 1 155 ? 12.383 20 -1.435 1 93.38 155 ALA B O 1
ATOM 2998 N N . TYR B 1 156 ? 13.5 21.016 -3.035 1 93.25 156 TYR B N 1
ATOM 2999 C CA . TYR B 1 156 ? 13.133 22.344 -2.561 1 93.25 156 TYR B CA 1
ATOM 3000 C C . TYR B 1 156 ? 11.625 22.562 -2.643 1 93.25 156 TYR B C 1
ATOM 3002 O O . TYR B 1 156 ? 11.039 23.203 -1.771 1 93.25 156 TYR B O 1
ATOM 3010 N N . ILE B 1 157 ? 11 22.031 -3.621 1 94.69 157 ILE B N 1
ATOM 3011 C CA . ILE B 1 157 ? 9.547 22.125 -3.783 1 94.69 157 ILE B CA 1
ATOM 3012 C C . ILE B 1 157 ? 8.852 21.453 -2.596 1 94.69 157 ILE B C 1
ATOM 3014 O O . ILE B 1 157 ? 7.812 21.922 -2.137 1 94.69 157 ILE B O 1
ATOM 3018 N N . GLY B 1 158 ? 9.414 20.422 -2.094 1 92.44 158 GLY B N 1
ATOM 3019 C CA . GLY B 1 158 ? 8.859 19.734 -0.939 1 92.44 158 GLY B CA 1
ATOM 3020 C C . GLY B 1 158 ? 8.984 20.531 0.347 1 92.44 158 GLY B C 1
ATOM 3021 O O . GLY B 1 158 ? 8.148 20.391 1.246 1 92.44 158 GLY B O 1
ATOM 3022 N N . VAL B 1 159 ? 9.984 21.344 0.416 1 91.19 159 VAL B N 1
ATOM 3023 C CA . VAL B 1 159 ? 10.242 22.156 1.608 1 91.19 159 VAL B CA 1
ATOM 3024 C C . VAL B 1 159 ? 9.32 23.375 1.621 1 91.19 159 VAL B C 1
ATOM 3026 O O . VAL B 1 159 ? 8.688 23.672 2.637 1 91.19 159 VAL B O 1
ATOM 3029 N N . ASP B 1 160 ? 9.266 24.078 0.509 1 94.19 160 ASP B N 1
ATOM 3030 C CA . ASP B 1 160 ? 8.445 25.281 0.405 1 94.19 160 ASP B CA 1
ATOM 3031 C C . ASP B 1 160 ? 7.918 25.469 -1.016 1 94.19 160 ASP B C 1
ATOM 3033 O O . ASP B 1 160 ? 8.516 26.188 -1.821 1 94.19 160 ASP B O 1
ATOM 3037 N N . ARG B 1 161 ? 6.777 24.922 -1.179 1 92.44 161 ARG B N 1
ATOM 3038 C CA . ARG B 1 161 ? 6.184 24.938 -2.512 1 92.44 161 ARG B CA 1
ATOM 3039 C C . ARG B 1 161 ? 5.871 26.344 -2.971 1 92.44 161 ARG B C 1
ATOM 3041 O O . ARG B 1 161 ? 6.105 26.703 -4.129 1 92.44 161 ARG B O 1
ATOM 3048 N N . GLU B 1 162 ? 5.359 27.156 -2.084 1 93.06 162 GLU B N 1
ATOM 3049 C CA . GLU B 1 162 ? 4.988 28.516 -2.412 1 93.06 162 GLU B CA 1
ATOM 3050 C C . GLU B 1 162 ? 6.211 29.344 -2.818 1 93.06 162 GLU B C 1
ATOM 3052 O O . GLU B 1 162 ? 6.172 30.078 -3.801 1 93.06 162 GLU B O 1
ATOM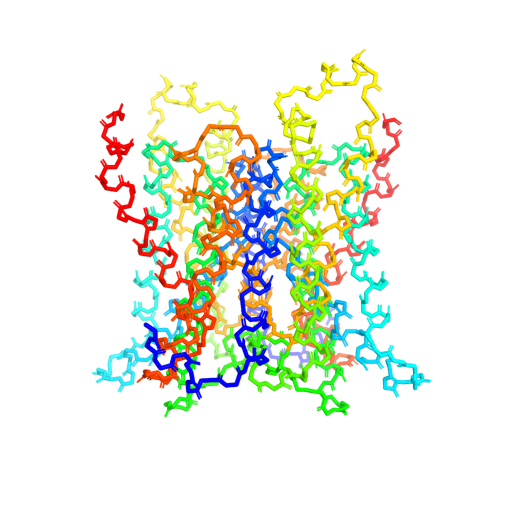 3057 N N . ASP B 1 163 ? 7.207 29.172 -2.043 1 94.5 163 ASP B N 1
ATOM 3058 C CA . ASP B 1 163 ? 8.43 29.891 -2.359 1 94.5 163 ASP B CA 1
ATOM 3059 C C . ASP B 1 163 ? 9.016 29.438 -3.697 1 94.5 163 ASP B C 1
ATOM 3061 O O . ASP B 1 163 ? 9.539 30.25 -4.461 1 94.5 163 ASP B O 1
ATOM 3065 N N . ALA B 1 164 ? 8.914 28.188 -3.908 1 94.06 164 ALA B N 1
ATOM 3066 C CA . ALA B 1 164 ? 9.383 27.672 -5.191 1 94.06 164 ALA B CA 1
ATOM 3067 C C . ALA B 1 164 ? 8.625 28.297 -6.352 1 94.06 164 ALA B C 1
ATOM 3069 O O . ALA B 1 164 ? 9.227 28.703 -7.352 1 94.06 164 ALA B O 1
ATOM 3070 N N . MET B 1 165 ? 7.387 28.438 -6.219 1 92.94 165 MET B N 1
ATOM 3071 C CA . MET B 1 165 ? 6.551 29.047 -7.25 1 92.94 165 MET B CA 1
ATOM 3072 C C . MET B 1 165 ? 6.906 30.516 -7.441 1 92.94 165 MET B C 1
ATOM 3074 O O . MET B 1 165 ? 7.023 30.984 -8.578 1 92.94 165 MET B O 1
ATOM 3078 N N . LEU B 1 166 ? 7.109 31.125 -6.363 1 94.25 166 LEU B N 1
ATOM 3079 C CA . LEU B 1 166 ? 7.402 32.562 -6.398 1 94.25 166 LEU B CA 1
ATOM 3080 C C . LEU B 1 166 ? 8.773 32.812 -7.016 1 94.25 166 LEU B C 1
ATOM 3082 O O . LEU B 1 166 ? 8.992 33.844 -7.629 1 94.25 166 LEU B O 1
ATOM 3086 N N . SER B 1 167 ? 9.617 31.891 -6.93 1 94.69 167 SER B N 1
ATOM 3087 C CA . SER B 1 167 ? 10.969 32.031 -7.457 1 94.69 167 SER B CA 1
ATOM 3088 C C . SER B 1 167 ? 11.023 31.719 -8.945 1 94.69 167 SER B C 1
ATOM 3090 O O . SER B 1 167 ? 12.094 31.75 -9.555 1 94.69 167 SER B O 1
ATOM 3092 N N . GLY B 1 168 ? 9.891 31.375 -9.539 1 93.81 168 GLY B N 1
ATOM 3093 C CA . GLY B 1 168 ? 9.812 31.156 -10.977 1 93.81 168 GLY B CA 1
ATOM 3094 C C . GLY B 1 168 ? 9.961 29.703 -11.367 1 93.81 168 GLY B C 1
ATOM 3095 O O . GLY B 1 168 ? 9.961 29.359 -12.547 1 93.81 168 GLY B O 1
ATOM 3096 N N . THR B 1 169 ? 10.117 28.922 -10.398 1 93.81 169 THR B N 1
ATOM 3097 C CA . THR B 1 169 ? 10.234 27.5 -10.68 1 93.81 169 THR B CA 1
ATOM 3098 C C . THR B 1 169 ? 8.922 26.938 -11.227 1 93.81 169 THR B C 1
ATOM 3100 O O . THR B 1 169 ? 7.852 27.188 -10.664 1 93.81 169 THR B O 1
ATOM 3103 N N . ARG B 1 170 ? 9.023 26.266 -12.391 1 95.38 170 ARG B N 1
ATOM 3104 C CA . ARG B 1 170 ? 7.844 25.594 -12.953 1 95.38 170 ARG B CA 1
ATOM 3105 C C . ARG B 1 170 ? 7.52 24.328 -12.188 1 95.38 170 ARG B C 1
ATOM 3107 O O . ARG B 1 170 ? 7.738 23.219 -12.688 1 95.38 170 ARG B O 1
ATOM 3114 N N . VAL B 1 171 ? 6.871 24.422 -11.094 1 95.56 171 VAL B N 1
ATOM 3115 C CA . VAL B 1 171 ? 6.629 23.344 -10.141 1 95.56 171 VAL B CA 1
ATOM 3116 C C . VAL B 1 171 ? 5.945 22.172 -10.844 1 95.56 171 VAL B C 1
ATOM 3118 O O . VAL B 1 171 ? 6.293 21.016 -10.609 1 95.56 171 VAL B O 1
ATOM 3121 N N . TRP B 1 172 ? 5.074 22.5 -11.797 1 93.69 172 TRP B N 1
ATOM 3122 C CA . TRP B 1 172 ? 4.316 21.438 -12.461 1 93.69 172 TRP B CA 1
ATOM 3123 C C . TRP B 1 172 ? 5.234 20.547 -13.289 1 93.69 172 TRP B C 1
ATOM 3125 O O . TRP B 1 172 ? 5 19.344 -13.398 1 93.69 172 TRP B O 1
ATOM 3135 N N . ALA B 1 173 ? 6.207 21.016 -13.836 1 96.19 173 ALA B N 1
ATOM 3136 C CA . ALA B 1 173 ? 7.148 20.234 -14.633 1 96.19 173 ALA B CA 1
ATOM 3137 C C . ALA B 1 173 ? 7.906 19.234 -13.766 1 96.19 173 ALA B C 1
ATOM 3139 O O . ALA B 1 173 ? 8.148 18.094 -14.18 1 96.19 173 ALA B O 1
ATOM 3140 N N . TYR B 1 174 ? 8.266 19.641 -12.57 1 96.88 174 TYR B N 1
ATOM 3141 C CA . TYR B 1 174 ? 8.984 18.766 -11.648 1 96.88 174 TYR B CA 1
ATOM 3142 C C . TYR B 1 174 ? 8.055 17.719 -11.062 1 96.88 174 TYR B C 1
ATOM 3144 O O . TYR B 1 174 ? 8.469 16.578 -10.82 1 96.88 174 TYR B O 1
ATOM 3152 N N . ASP B 1 175 ? 6.809 18.109 -10.867 1 96.88 175 ASP B N 1
ATOM 3153 C CA . ASP B 1 175 ? 5.816 17.125 -10.438 1 96.88 175 ASP B CA 1
ATOM 3154 C C . ASP B 1 175 ? 5.641 16.031 -11.492 1 96.88 175 ASP B C 1
ATOM 3156 O O . ASP B 1 175 ? 5.676 14.844 -11.172 1 96.88 175 ASP B O 1
ATOM 3160 N N . LEU B 1 176 ? 5.492 16.5 -12.703 1 97 176 LEU B N 1
ATOM 3161 C CA . LEU B 1 176 ? 5.289 15.555 -13.797 1 97 176 LEU B CA 1
ATOM 3162 C C . LEU B 1 176 ? 6.5 14.648 -13.961 1 97 176 LEU B C 1
ATOM 3164 O O . LEU B 1 176 ? 6.359 13.461 -14.273 1 97 176 LEU B O 1
ATOM 3168 N N . LEU B 1 177 ? 7.633 15.195 -13.836 1 97.94 177 LEU B N 1
ATOM 3169 C CA . LEU B 1 177 ? 8.867 14.422 -13.914 1 97.94 177 LEU B CA 1
ATOM 3170 C C . LEU B 1 177 ? 8.891 13.328 -12.852 1 97.94 177 LEU B C 1
ATOM 3172 O O . LEU B 1 177 ? 9.18 12.172 -13.148 1 97.94 177 LEU B O 1
ATOM 3176 N N . LEU B 1 178 ? 8.594 13.719 -11.656 1 97.5 178 LEU B N 1
ATOM 3177 C CA . LEU B 1 178 ? 8.602 12.766 -10.547 1 97.5 178 LEU B CA 1
ATOM 3178 C C . LEU B 1 178 ? 7.543 11.688 -10.75 1 97.5 178 LEU B C 1
ATOM 3180 O O . LEU B 1 178 ? 7.816 10.5 -10.555 1 97.5 178 LEU B O 1
ATOM 3184 N N . TYR B 1 179 ? 6.336 12.055 -11.156 1 97.88 179 TYR B N 1
ATOM 3185 C CA . TYR B 1 179 ? 5.266 11.094 -11.414 1 97.88 179 TYR B CA 1
ATOM 3186 C C . TYR B 1 179 ? 5.652 10.133 -12.539 1 97.88 179 TYR B C 1
ATOM 3188 O O . TYR B 1 179 ? 5.352 8.938 -12.469 1 97.88 179 TYR B O 1
ATOM 3196 N N . THR B 1 180 ? 6.285 10.688 -13.539 1 98.31 180 THR B N 1
ATOM 3197 C CA . THR B 1 180 ? 6.746 9.859 -14.648 1 98.31 180 THR B CA 1
ATOM 3198 C C . THR B 1 180 ? 7.789 8.852 -14.18 1 98.31 180 THR B C 1
ATOM 3200 O O . THR B 1 180 ? 7.75 7.684 -14.57 1 98.31 180 THR B O 1
ATOM 3203 N N . MET B 1 181 ? 8.711 9.281 -13.367 1 98.31 181 MET B N 1
ATOM 3204 C CA . MET B 1 181 ? 9.727 8.383 -12.828 1 98.31 181 MET B CA 1
ATOM 3205 C C . MET B 1 181 ? 9.086 7.285 -11.984 1 98.31 181 MET B C 1
ATOM 3207 O O . MET B 1 181 ? 9.484 6.121 -12.062 1 98.31 181 MET B O 1
ATOM 3211 N N . ILE B 1 182 ? 8.086 7.629 -11.219 1 97.75 182 ILE B N 1
ATOM 3212 C CA . ILE B 1 182 ? 7.379 6.652 -10.406 1 97.75 182 ILE B CA 1
ATOM 3213 C C . ILE B 1 182 ? 6.711 5.613 -11.305 1 97.75 182 ILE B C 1
ATOM 3215 O O . ILE B 1 182 ? 6.883 4.41 -11.109 1 97.75 182 ILE B O 1
ATOM 3219 N N . ALA B 1 183 ? 6.027 6.078 -12.328 1 97.56 183 ALA B N 1
ATOM 3220 C CA . ALA B 1 183 ? 5.301 5.184 -13.219 1 97.56 183 ALA B CA 1
ATOM 3221 C C . ALA B 1 183 ? 6.258 4.285 -14 1 97.56 183 ALA B C 1
ATOM 3223 O O . ALA B 1 183 ? 6.035 3.074 -14.102 1 97.56 183 ALA B O 1
ATOM 3224 N N . LEU B 1 184 ? 7.332 4.84 -14.484 1 97.06 184 LEU B N 1
ATOM 3225 C CA . LEU B 1 184 ? 8.289 4.086 -15.289 1 97.06 184 LEU B CA 1
ATOM 3226 C C . LEU B 1 184 ? 8.992 3.033 -14.438 1 97.06 184 LEU B C 1
ATOM 3228 O O . LEU B 1 184 ? 9.258 1.925 -14.906 1 97.06 184 LEU B O 1
ATOM 3232 N N . SER B 1 185 ? 9.281 3.389 -13.273 1 96.06 185 SER B N 1
ATOM 3233 C CA . SER B 1 185 ? 10.008 2.451 -12.422 1 96.06 185 SER B CA 1
ATOM 3234 C C . SER B 1 185 ? 9.102 1.319 -11.953 1 96.06 185 SER B C 1
ATOM 3236 O O . SER B 1 185 ? 9.562 0.193 -11.742 1 96.06 185 SER B O 1
ATOM 3238 N N . THR B 1 186 ? 7.801 1.569 -11.789 1 96.38 186 THR B N 1
ATOM 3239 C CA . THR B 1 186 ? 6.918 0.54 -11.25 1 96.38 186 THR B CA 1
ATOM 3240 C C . THR B 1 186 ? 6.344 -0.32 -12.375 1 96.38 186 THR B C 1
ATOM 3242 O O . THR B 1 186 ? 6.566 -1.531 -12.414 1 96.38 186 THR B O 1
ATOM 3245 N N . VAL B 1 187 ? 5.777 0.303 -13.391 1 94.75 187 VAL B N 1
ATOM 3246 C CA . VAL B 1 187 ? 5.184 -0.465 -14.477 1 94.75 187 VAL B CA 1
ATOM 3247 C C . VAL B 1 187 ? 6.285 -1.058 -15.352 1 94.75 187 VAL B C 1
ATOM 3249 O O . VAL B 1 187 ? 6.215 -2.225 -15.742 1 94.75 187 VAL B O 1
ATOM 3252 N N . GLY B 1 188 ? 7.305 -0.323 -15.641 1 92.06 188 GLY B N 1
ATOM 3253 C CA . GLY B 1 188 ? 8.352 -0.739 -16.562 1 92.06 188 GLY B CA 1
ATOM 3254 C C . GLY B 1 188 ? 9.195 -1.881 -16.016 1 92.06 188 GLY B C 1
ATOM 3255 O O . GLY B 1 188 ? 9.75 -2.664 -16.797 1 92.06 188 GLY B O 1
ATOM 3256 N N . LEU B 1 189 ? 9.25 -2.002 -14.695 1 92.19 189 LEU B N 1
ATOM 3257 C CA . LEU B 1 189 ? 10.18 -2.977 -14.125 1 92.19 189 LEU B CA 1
ATOM 3258 C C . LEU B 1 189 ? 9.43 -4.102 -13.43 1 92.19 189 LEU B C 1
ATOM 3260 O O . LEU B 1 189 ? 10.047 -5 -12.852 1 92.19 189 LEU B O 1
ATOM 3264 N N . ILE B 1 190 ? 8.172 -4.156 -13.531 1 90.38 190 ILE B N 1
ATOM 3265 C CA . ILE B 1 190 ? 7.383 -5.051 -12.695 1 90.38 190 ILE B CA 1
ATOM 3266 C C . ILE B 1 190 ? 7.664 -6.5 -13.078 1 90.38 190 ILE B C 1
ATOM 3268 O O . ILE B 1 190 ? 7.66 -7.391 -12.227 1 90.38 190 ILE B O 1
ATOM 3272 N N . THR B 1 191 ? 7.984 -6.824 -14.352 1 85.38 191 THR B N 1
ATOM 3273 C CA . THR B 1 191 ? 8.227 -8.203 -14.766 1 85.38 191 THR B CA 1
ATOM 3274 C C . THR B 1 191 ? 9.57 -8.703 -14.242 1 85.38 191 THR B C 1
ATOM 3276 O O . THR B 1 191 ? 9.773 -9.906 -14.094 1 85.38 191 THR B O 1
ATOM 3279 N N . VAL B 1 192 ? 10.438 -7.742 -13.93 1 86.62 192 VAL B N 1
ATOM 3280 C CA . VAL B 1 192 ? 11.766 -8.102 -13.461 1 86.62 192 VAL B CA 1
ATOM 3281 C C . VAL B 1 192 ? 11.773 -8.195 -11.938 1 86.62 192 VAL B C 1
ATOM 3283 O O . VAL B 1 192 ? 12.266 -9.172 -11.367 1 86.62 192 VAL B O 1
ATOM 3286 N N . VAL B 1 193 ? 11.203 -7.223 -11.352 1 86.88 193 VAL B N 1
ATOM 3287 C CA . VAL B 1 193 ? 11.375 -7.109 -9.906 1 86.88 193 VAL B CA 1
ATOM 3288 C C . VAL B 1 193 ? 10.117 -7.609 -9.195 1 86.88 193 VAL B C 1
ATOM 3290 O O . VAL B 1 193 ? 10.18 -8.078 -8.062 1 86.88 193 VAL B O 1
ATOM 3293 N N . GLY B 1 194 ? 8.961 -7.492 -9.883 1 86.12 194 GLY B N 1
ATOM 3294 C CA . GLY B 1 194 ? 7.695 -7.902 -9.297 1 86.12 194 GLY B CA 1
ATOM 3295 C C . GLY B 1 194 ? 7.066 -6.832 -8.43 1 86.12 194 GLY B C 1
ATOM 3296 O O . GLY B 1 194 ? 7.695 -5.812 -8.133 1 86.12 194 GLY B O 1
ATOM 3297 N N . PHE B 1 195 ? 5.824 -7.039 -8.016 1 87.38 195 PHE B N 1
ATOM 3298 C CA . PHE B 1 195 ? 4.98 -6.164 -7.211 1 87.38 195 PHE B CA 1
ATOM 3299 C C . PHE B 1 195 ? 5.59 -5.945 -5.832 1 87.38 195 PHE B C 1
ATOM 3301 O O . PHE B 1 195 ? 5.672 -4.812 -5.355 1 87.38 195 PHE B O 1
ATOM 3308 N N . ILE B 1 196 ? 6.109 -6.945 -5.23 1 78.69 196 ILE B N 1
ATOM 3309 C CA . ILE B 1 196 ? 6.512 -6.957 -3.828 1 78.69 196 ILE B CA 1
ATOM 3310 C C . ILE B 1 196 ? 7.809 -6.164 -3.656 1 78.69 196 ILE B C 1
ATOM 3312 O O . ILE B 1 196 ? 7.891 -5.277 -2.807 1 78.69 196 ILE B O 1
ATOM 3316 N N . LEU B 1 197 ? 8.836 -6.438 -4.484 1 85.06 197 LEU B N 1
ATOM 3317 C CA . LEU B 1 197 ? 10.141 -5.809 -4.352 1 85.06 197 LEU B CA 1
ATOM 3318 C C . LEU B 1 197 ? 10.047 -4.301 -4.566 1 85.06 197 LEU B C 1
ATOM 3320 O O . LEU B 1 197 ? 10.875 -3.545 -4.055 1 85.06 197 LEU B O 1
ATOM 3324 N N . GLU B 1 198 ? 9.039 -3.898 -5.254 1 94.19 198 GLU B N 1
ATOM 3325 C CA . GLU B 1 198 ? 8.852 -2.469 -5.48 1 94.19 198 GLU B CA 1
ATOM 3326 C C . GLU B 1 198 ? 8.602 -1.733 -4.168 1 94.19 198 GLU B C 1
ATOM 3328 O O . GLU B 1 198 ? 9.117 -0.631 -3.961 1 94.19 198 GLU B O 1
ATOM 3333 N N . HIS B 1 199 ? 7.832 -2.34 -3.27 1 93.75 199 HIS B N 1
ATOM 3334 C CA . HIS B 1 199 ? 7.547 -1.718 -1.982 1 93.75 199 HIS B CA 1
ATOM 3335 C C . HIS B 1 199 ? 8.812 -1.582 -1.142 1 93.75 199 HIS B C 1
ATOM 3337 O O . HIS B 1 199 ? 8.984 -0.591 -0.429 1 93.75 199 HIS B O 1
ATOM 3343 N N . VAL B 1 200 ? 9.695 -2.5 -1.344 1 93.56 200 VAL B N 1
ATOM 3344 C CA . VAL B 1 200 ? 10.906 -2.555 -0.539 1 93.56 200 VAL B CA 1
ATOM 3345 C C . VAL B 1 200 ? 11.875 -1.466 -0.992 1 93.56 200 VAL B C 1
ATOM 3347 O O . VAL B 1 200 ? 12.258 -0.595 -0.204 1 93.56 200 VAL B O 1
ATOM 3350 N N . LEU B 1 201 ? 12.156 -1.493 -2.221 1 95.69 201 LEU B N 1
ATOM 3351 C CA . LEU B 1 201 ? 13.242 -0.671 -2.738 1 95.69 201 LEU B CA 1
ATOM 3352 C C . LEU B 1 201 ? 12.805 0.779 -2.898 1 95.69 201 LEU B C 1
ATOM 3354 O O . LEU B 1 201 ? 13.625 1.694 -2.852 1 95.69 201 LEU B O 1
ATOM 3358 N N . LEU B 1 202 ? 11.531 0.989 -3.031 1 97.25 202 LEU B N 1
ATOM 3359 C CA . LEU B 1 202 ? 11.039 2.354 -3.168 1 97.25 202 LEU B CA 1
ATOM 3360 C C . LEU B 1 202 ? 10.969 3.047 -1.811 1 97.25 202 LEU B C 1
ATOM 3362 O O . LEU B 1 202 ? 11.148 4.262 -1.72 1 97.25 202 LEU B O 1
ATOM 3366 N N . LEU B 1 203 ? 10.75 2.268 -0.757 1 97.69 203 LEU B N 1
ATOM 3367 C CA . LEU B 1 203 ? 10.312 2.912 0.475 1 97.69 203 LEU B CA 1
ATOM 3368 C C . LEU B 1 203 ? 11.414 2.895 1.524 1 97.69 203 LEU B C 1
ATOM 3370 O O . LEU B 1 203 ? 11.539 3.828 2.318 1 97.69 203 LEU B O 1
ATOM 3374 N N . ILE B 1 204 ? 12.258 1.926 1.553 1 97.38 204 ILE B N 1
ATOM 3375 C CA . ILE B 1 204 ? 13.117 1.71 2.717 1 97.38 204 ILE B CA 1
ATOM 3376 C C . ILE B 1 204 ? 14.398 2.518 2.568 1 97.38 204 ILE B C 1
ATOM 3378 O O . ILE B 1 204 ? 14.875 3.121 3.533 1 97.38 204 ILE B O 1
ATOM 3382 N N . PRO B 1 205 ? 14.992 2.609 1.395 1 98 205 PRO B N 1
ATOM 3383 C CA . PRO B 1 205 ? 16.297 3.262 1.292 1 98 205 PRO B CA 1
ATOM 3384 C C . PRO B 1 205 ? 16.281 4.715 1.768 1 98 205 PRO B C 1
ATOM 3386 O O . PRO B 1 205 ? 17.219 5.172 2.418 1 98 205 PRO B O 1
ATOM 3389 N N . GLY B 1 206 ? 15.25 5.441 1.404 1 97.69 206 GLY B N 1
ATOM 3390 C CA . GLY B 1 206 ? 15.148 6.816 1.864 1 97.69 206 GLY B CA 1
ATOM 3391 C C . GLY B 1 206 ? 15.195 6.945 3.375 1 97.69 206 GLY B C 1
ATOM 3392 O O . GLY B 1 206 ? 15.891 7.812 3.908 1 97.69 206 GLY B O 1
ATOM 3393 N N . ALA B 1 207 ? 14.453 6.074 4.078 1 96.12 207 ALA B N 1
ATOM 3394 C CA . ALA B 1 207 ? 14.453 6.074 5.539 1 96.12 207 ALA B CA 1
ATOM 3395 C C . ALA B 1 207 ? 15.852 5.781 6.082 1 96.12 207 ALA B C 1
ATOM 3397 O O . ALA B 1 207 ? 16.25 6.324 7.113 1 96.12 207 ALA B O 1
ATOM 3398 N N . LEU B 1 208 ? 16.547 4.953 5.391 1 96.25 208 LEU B N 1
ATOM 3399 C CA . LEU B 1 208 ? 17.875 4.527 5.809 1 96.25 208 LEU B CA 1
ATOM 3400 C C . LEU B 1 208 ? 18.891 5.645 5.613 1 96.25 208 LEU B C 1
ATOM 3402 O O . LEU B 1 208 ? 19.719 5.898 6.496 1 96.25 208 LEU B O 1
ATOM 3406 N N . ILE B 1 209 ? 18.828 6.387 4.52 1 96.38 209 ILE B N 1
ATOM 3407 C CA . ILE B 1 209 ? 19.969 7.188 4.102 1 96.38 209 ILE B CA 1
ATOM 3408 C C . ILE B 1 209 ? 19.781 8.633 4.543 1 96.38 209 ILE B C 1
ATOM 3410 O O . ILE B 1 209 ? 20.75 9.352 4.793 1 96.38 209 ILE B O 1
ATOM 3414 N N . LEU B 1 210 ? 18.578 9.094 4.664 1 94.25 210 LEU B N 1
ATOM 3415 C CA . LEU B 1 210 ? 18.328 10.508 4.875 1 94.25 210 LEU B CA 1
ATOM 3416 C C . LEU B 1 210 ? 18.922 10.984 6.195 1 94.25 210 LEU B C 1
ATOM 3418 O O . LEU B 1 210 ? 19.5 12.078 6.262 1 94.25 210 LEU B O 1
ATOM 3422 N N . PRO B 1 211 ? 18.828 10.141 7.238 1 92 211 PRO B N 1
ATOM 3423 C CA . PRO B 1 211 ? 19.469 10.578 8.484 1 92 211 PRO B CA 1
ATOM 3424 C C . PRO B 1 211 ? 21 10.602 8.391 1 92 211 PRO B C 1
ATOM 3426 O O . PRO B 1 211 ? 21.656 11.195 9.242 1 92 211 PRO B O 1
ATOM 3429 N N . LEU B 1 212 ? 21.578 10.039 7.316 1 93.38 212 LEU B N 1
ATOM 3430 C CA . LEU B 1 212 ? 23.016 9.867 7.211 1 93.38 212 LEU B CA 1
ATOM 3431 C C . LEU B 1 212 ? 23.609 10.836 6.191 1 93.38 212 LEU B C 1
ATOM 3433 O O . LEU B 1 212 ? 24.828 10.914 6.035 1 93.38 212 LEU B O 1
ATOM 3437 N N . THR B 1 213 ? 22.766 11.484 5.512 1 92.75 213 THR B N 1
ATOM 3438 C CA . THR B 1 213 ? 23.25 12.312 4.41 1 92.75 213 THR B CA 1
ATOM 3439 C C . THR B 1 213 ? 22.734 13.742 4.539 1 92.75 213 THR B C 1
ATOM 3441 O O . THR B 1 213 ? 21.75 13.992 5.234 1 92.75 213 THR B O 1
ATOM 3444 N N . ARG B 1 214 ? 23.641 14.594 3.914 1 90.12 214 ARG B N 1
ATOM 3445 C CA . ARG B 1 214 ? 23.25 16 3.801 1 90.12 214 ARG B CA 1
ATOM 3446 C C . ARG B 1 214 ? 23.109 16.406 2.338 1 90.12 214 ARG B C 1
ATOM 3448 O O . ARG B 1 214 ? 24 16.172 1.526 1 90.12 214 ARG B O 1
ATOM 3455 N N . GLY B 1 215 ? 21.969 16.766 1.895 1 93.56 215 GLY B N 1
ATOM 3456 C CA . GLY B 1 215 ? 21.719 17.25 0.544 1 93.56 215 GLY B CA 1
ATOM 3457 C C . GLY B 1 215 ? 21.016 16.219 -0.33 1 93.56 215 GLY B C 1
ATOM 3458 O O . GLY B 1 215 ? 21.141 15.016 -0.118 1 93.56 215 GLY B O 1
ATOM 3459 N N . SER B 1 216 ? 20.391 16.734 -1.266 1 95 216 SER B N 1
ATOM 3460 C CA . SER B 1 216 ? 19.531 15.898 -2.107 1 95 216 SER B CA 1
ATOM 3461 C C . SER B 1 216 ? 20.359 15.008 -3.027 1 95 216 SER B C 1
ATOM 3463 O O . SER B 1 216 ? 20.031 13.844 -3.248 1 95 216 SER B O 1
ATOM 3465 N N . ARG B 1 217 ? 21.484 15.5 -3.539 1 96.12 217 ARG B N 1
ATOM 3466 C CA . ARG B 1 217 ? 22.328 14.75 -4.465 1 96.12 217 ARG B CA 1
ATOM 3467 C C . ARG B 1 217 ? 23 13.57 -3.766 1 96.12 217 ARG B C 1
ATOM 3469 O O . ARG B 1 217 ? 23 12.453 -4.289 1 96.12 217 ARG B O 1
ATOM 3476 N N . THR B 1 218 ? 23.516 13.867 -2.654 1 96.81 218 THR B N 1
ATOM 3477 C CA . THR B 1 218 ? 24.172 12.812 -1.883 1 96.81 218 THR B CA 1
ATOM 3478 C C . THR B 1 218 ? 23.156 11.758 -1.443 1 96.81 218 THR B C 1
ATOM 3480 O O . THR B 1 218 ? 23.469 10.562 -1.43 1 96.81 218 THR B O 1
ATOM 3483 N N . ALA B 1 219 ? 22.031 12.203 -1.108 1 97.62 219 ALA B N 1
ATOM 3484 C CA . ALA B 1 219 ? 20.984 11.273 -0.69 1 97.62 219 ALA B CA 1
ATOM 3485 C C . ALA B 1 219 ? 20.562 10.359 -1.841 1 97.62 219 ALA B C 1
ATOM 3487 O O . ALA B 1 219 ? 20.391 9.156 -1.651 1 97.62 219 ALA B O 1
ATOM 3488 N N . ALA B 1 220 ? 20.438 10.992 -3.01 1 98.25 220 ALA B N 1
ATOM 3489 C CA . ALA B 1 220 ? 20.062 10.195 -4.18 1 98.25 220 ALA B CA 1
ATOM 3490 C C . ALA B 1 220 ? 21.125 9.156 -4.496 1 98.25 220 ALA B C 1
ATOM 3492 O O . ALA B 1 220 ? 20.812 7.996 -4.777 1 98.25 220 ALA B O 1
ATOM 3493 N N . LEU B 1 221 ? 22.344 9.547 -4.453 1 98.31 221 LEU B N 1
ATOM 3494 C CA . LEU B 1 221 ? 23.453 8.641 -4.738 1 98.31 221 LEU B CA 1
ATOM 3495 C C . LEU B 1 221 ? 23.531 7.539 -3.688 1 98.31 221 LEU B C 1
ATOM 3497 O O . LEU B 1 221 ? 23.641 6.359 -4.027 1 98.31 221 LEU B O 1
ATOM 3501 N N . ALA B 1 222 ? 23.469 7.914 -2.467 1 98.38 222 ALA B N 1
ATOM 3502 C CA . ALA B 1 222 ? 23.562 6.945 -1.376 1 98.38 222 ALA B CA 1
ATOM 3503 C C . ALA B 1 222 ? 22.359 5.996 -1.393 1 98.38 222 ALA B C 1
ATOM 3505 O O . ALA B 1 222 ? 22.516 4.797 -1.132 1 98.38 222 ALA B O 1
ATOM 3506 N N . GLY B 1 223 ? 21.172 6.551 -1.639 1 98.5 223 GLY B N 1
ATOM 3507 C CA . GLY B 1 223 ? 20 5.711 -1.759 1 98.5 223 GLY B CA 1
ATOM 3508 C C . GLY B 1 223 ? 20.094 4.695 -2.881 1 98.5 223 GLY B C 1
ATOM 3509 O O . GLY B 1 223 ? 19.781 3.518 -2.691 1 98.5 223 GLY B O 1
ATOM 3510 N N . GLY B 1 224 ? 20.547 5.195 -4.031 1 98.56 224 GLY B N 1
ATOM 3511 C CA . GLY B 1 224 ? 20.75 4.297 -5.156 1 98.56 224 GLY B CA 1
ATOM 3512 C C . GLY B 1 224 ? 21.75 3.189 -4.859 1 98.56 224 GLY B C 1
ATOM 3513 O O . GLY B 1 224 ? 21.516 2.027 -5.199 1 98.56 224 GLY B O 1
ATOM 3514 N N . LEU B 1 225 ? 22.812 3.533 -4.211 1 98.31 225 LEU B N 1
ATOM 3515 C CA . LEU B 1 225 ? 23.844 2.557 -3.871 1 98.31 225 LEU B CA 1
ATOM 3516 C C . LEU B 1 225 ? 23.328 1.564 -2.834 1 98.31 225 LEU B C 1
ATOM 3518 O O . LEU B 1 225 ? 23.625 0.369 -2.914 1 98.31 225 LEU B O 1
ATOM 3522 N N . ALA B 1 226 ? 22.609 2.035 -1.863 1 98.19 226 ALA B N 1
ATOM 3523 C CA . ALA B 1 226 ? 22.016 1.15 -0.868 1 98.19 226 ALA B CA 1
ATOM 3524 C C . ALA B 1 226 ? 21.031 0.172 -1.521 1 98.19 226 ALA B C 1
ATOM 3526 O O . ALA B 1 226 ? 21.031 -1.017 -1.191 1 98.19 226 ALA B O 1
ATOM 3527 N N . GLY B 1 227 ? 20.219 0.724 -2.43 1 98 227 GLY B N 1
ATOM 3528 C CA . GLY B 1 227 ? 19.312 -0.136 -3.166 1 98 227 GLY B CA 1
ATOM 3529 C C . GLY B 1 227 ? 20.016 -1.181 -4.008 1 98 227 GLY B C 1
ATOM 3530 O O . GLY B 1 227 ? 19.641 -2.352 -4.004 1 98 227 GLY B O 1
ATOM 3531 N N . SER B 1 228 ? 21.031 -0.726 -4.688 1 98 228 SER B N 1
ATOM 3532 C CA . SER B 1 228 ? 21.812 -1.64 -5.516 1 98 228 SER B CA 1
ATOM 3533 C C . SER B 1 228 ? 22.5 -2.707 -4.668 1 98 228 SER B C 1
ATOM 3535 O O . SER B 1 228 ? 22.484 -3.891 -5.02 1 98 228 SER B O 1
ATOM 3537 N N . ALA B 1 229 ? 23.047 -2.295 -3.623 1 98 229 ALA B N 1
ATOM 3538 C CA . ALA B 1 229 ? 23.719 -3.232 -2.729 1 98 229 ALA B CA 1
ATOM 3539 C C . ALA B 1 229 ? 22.734 -4.242 -2.148 1 98 229 ALA B C 1
ATOM 3541 O O . ALA B 1 229 ? 23.047 -5.43 -2.033 1 98 229 ALA B O 1
ATOM 3542 N N . ALA B 1 230 ? 21.609 -3.787 -1.737 1 97.12 230 ALA B N 1
ATOM 3543 C CA . ALA B 1 230 ? 20.578 -4.676 -1.2 1 97.12 230 ALA B CA 1
ATOM 3544 C C . ALA B 1 230 ? 20.094 -5.648 -2.266 1 97.12 230 ALA B C 1
ATOM 3546 O O . ALA B 1 230 ? 19.812 -6.816 -1.971 1 97.12 230 ALA B O 1
ATOM 3547 N N . GLY B 1 231 ? 19.891 -5.113 -3.51 1 95.44 231 GLY B N 1
ATOM 3548 C CA . GLY B 1 231 ? 19.516 -5.984 -4.609 1 95.44 231 GLY B CA 1
ATOM 3549 C C . GLY B 1 231 ? 20.516 -7.094 -4.867 1 95.44 231 GLY B C 1
ATOM 3550 O O . GLY B 1 231 ? 20.141 -8.266 -4.973 1 95.44 231 GLY B O 1
ATOM 3551 N N . VAL B 1 232 ? 21.734 -6.73 -4.941 1 96 232 VAL B N 1
ATOM 3552 C CA . VAL B 1 232 ? 22.797 -7.703 -5.188 1 96 232 VAL B CA 1
ATOM 3553 C C . VAL B 1 232 ? 22.938 -8.625 -3.98 1 96 232 VAL B C 1
ATOM 3555 O O . VAL B 1 232 ? 23.109 -9.844 -4.133 1 96 232 VAL B O 1
ATOM 3558 N N . GLY B 1 233 ? 22.938 -8.062 -2.842 1 95.88 233 GLY B N 1
ATOM 3559 C CA . GLY B 1 233 ? 22.969 -8.875 -1.636 1 95.88 233 GLY B CA 1
ATOM 3560 C C . GLY B 1 233 ? 21.828 -9.875 -1.562 1 95.88 233 GLY B C 1
ATOM 3561 O O . GLY B 1 233 ? 22.016 -11.016 -1.12 1 95.88 233 GLY B O 1
ATOM 3562 N N . GLY B 1 234 ? 20.625 -9.375 -1.927 1 94 234 GLY B N 1
ATOM 3563 C CA . GLY B 1 234 ? 19.484 -10.266 -1.963 1 94 234 GLY B CA 1
ATOM 3564 C C . GLY B 1 234 ? 19.641 -11.406 -2.947 1 94 234 GLY B C 1
ATOM 3565 O O . GLY B 1 234 ? 19.203 -12.531 -2.678 1 94 234 GLY B O 1
ATOM 3566 N N . LEU B 1 235 ? 20.219 -11.07 -4.082 1 92.88 235 LEU B N 1
ATOM 3567 C CA . LEU B 1 235 ? 20.5 -12.102 -5.078 1 92.88 235 LEU B CA 1
ATOM 3568 C C . LEU B 1 235 ? 21.438 -13.164 -4.512 1 92.88 235 LEU B C 1
ATOM 3570 O O . LEU B 1 235 ? 21.188 -14.359 -4.66 1 92.88 235 LEU B O 1
ATOM 3574 N N . ILE B 1 236 ? 22.438 -12.742 -3.832 1 93.62 236 ILE B N 1
ATOM 3575 C CA . ILE B 1 236 ? 23.438 -13.641 -3.264 1 93.62 236 ILE B CA 1
ATOM 3576 C C . ILE B 1 236 ? 22.812 -14.461 -2.135 1 93.62 236 ILE B C 1
ATOM 3578 O O . ILE B 1 236 ? 22.906 -15.688 -2.125 1 93.62 236 ILE B O 1
ATOM 3582 N N . LEU B 1 237 ? 22.156 -13.812 -1.26 1 92.62 237 LEU B N 1
ATOM 3583 C CA . LEU B 1 237 ? 21.547 -14.484 -0.12 1 92.62 237 LEU B CA 1
ATOM 3584 C C . LEU B 1 237 ? 20.438 -15.438 -0.579 1 92.62 237 LEU B C 1
ATOM 3586 O O . LEU B 1 237 ? 20.266 -16.516 -0.01 1 92.62 237 LEU B O 1
ATOM 3590 N N . GLY B 1 238 ? 19.656 -14.914 -1.504 1 89.19 238 GLY B N 1
ATOM 3591 C CA . GLY B 1 238 ? 18.641 -15.789 -2.074 1 89.19 238 GLY B CA 1
ATOM 3592 C C . GLY B 1 238 ? 19.219 -17.062 -2.666 1 89.19 238 GLY B C 1
ATOM 3593 O O . GLY B 1 238 ? 18.672 -18.141 -2.467 1 89.19 238 GLY B O 1
ATOM 3594 N N . GLY B 1 239 ? 20.312 -17.016 -3.436 1 86.94 239 GLY B N 1
ATOM 3595 C CA . GLY B 1 239 ? 20.969 -18.172 -4 1 86.94 239 GLY B CA 1
ATOM 3596 C C . GLY B 1 239 ? 21.516 -19.125 -2.949 1 86.94 239 GLY B C 1
ATOM 3597 O O . GLY B 1 239 ? 21.469 -20.344 -3.133 1 86.94 239 GLY B O 1
ATOM 3598 N N . LEU B 1 240 ? 21.875 -18.609 -1.873 1 89.31 240 LEU B N 1
ATOM 3599 C CA . LEU B 1 240 ? 22.484 -19.406 -0.819 1 89.31 240 LEU B CA 1
ATOM 3600 C C . LEU B 1 240 ? 21.406 -20.078 0.044 1 89.31 240 LEU B C 1
ATOM 3602 O O . LEU B 1 240 ? 21.625 -21.172 0.576 1 89.31 240 LEU B O 1
ATOM 3606 N N . THR B 1 241 ? 20.25 -19.484 0.215 1 88.31 241 THR B N 1
ATOM 3607 C CA . THR B 1 241 ? 19.281 -19.938 1.203 1 88.31 241 THR B CA 1
ATOM 3608 C C . THR B 1 241 ? 18.031 -20.484 0.521 1 88.31 241 THR B C 1
ATOM 3610 O O . THR B 1 241 ? 17.203 -21.156 1.157 1 88.31 241 THR B O 1
ATOM 3613 N N . GLY B 1 242 ? 17.859 -20.141 -0.721 1 85.19 242 GLY B N 1
ATOM 3614 C CA . GLY B 1 242 ? 16.656 -20.578 -1.422 1 85.19 242 GLY B CA 1
ATOM 3615 C C . GLY B 1 242 ? 15.5 -19.609 -1.267 1 85.19 242 GLY B C 1
ATOM 3616 O O . GLY B 1 242 ? 14.453 -19.797 -1.885 1 85.19 242 GLY B O 1
ATOM 3617 N N . ILE B 1 243 ? 15.617 -18.594 -0.449 1 86.25 243 ILE B N 1
ATOM 3618 C CA . ILE B 1 243 ? 14.547 -17.609 -0.314 1 86.25 243 ILE B CA 1
ATOM 3619 C C . ILE B 1 243 ? 14.547 -16.672 -1.523 1 86.25 243 ILE B C 1
ATOM 3621 O O . ILE B 1 243 ? 15.594 -16.406 -2.111 1 86.25 243 ILE B O 1
ATOM 3625 N N . PRO B 1 244 ? 13.352 -16.172 -1.862 1 85.25 244 PRO B N 1
ATOM 3626 C CA . PRO B 1 244 ? 13.297 -15.242 -2.994 1 85.25 244 PRO B CA 1
ATOM 3627 C C . PRO B 1 244 ? 14.18 -14.016 -2.793 1 85.25 244 PRO B C 1
ATOM 3629 O O . PRO B 1 244 ? 14.227 -13.453 -1.695 1 85.25 244 PRO B O 1
ATOM 3632 N N . PRO B 1 245 ? 14.883 -13.656 -3.84 1 86.31 245 PRO B N 1
ATOM 3633 C CA . PRO B 1 245 ? 15.781 -12.5 -3.752 1 86.31 245 PRO B CA 1
ATOM 3634 C C . PRO B 1 245 ? 15.078 -11.242 -3.246 1 86.31 245 PRO B C 1
ATOM 3636 O O . PRO B 1 245 ? 15.68 -10.438 -2.531 1 86.31 245 PRO B O 1
ATOM 3639 N N . ALA B 1 246 ? 13.867 -11.062 -3.607 1 84.88 246 ALA B N 1
ATOM 3640 C CA . ALA B 1 246 ? 13.102 -9.898 -3.162 1 84.88 246 ALA B CA 1
ATOM 3641 C C . ALA B 1 246 ? 12.969 -9.883 -1.643 1 84.88 246 ALA B C 1
ATOM 3643 O O . ALA B 1 246 ? 13.148 -8.836 -1.013 1 84.88 246 ALA B O 1
ATOM 3644 N N . ALA B 1 247 ? 12.617 -10.992 -1.073 1 90.31 247 ALA B N 1
ATOM 3645 C CA . ALA B 1 247 ? 12.5 -11.109 0.377 1 90.31 247 ALA B CA 1
ATOM 3646 C C . ALA B 1 247 ? 13.836 -10.828 1.061 1 90.31 247 ALA B C 1
ATOM 3648 O O . ALA B 1 247 ? 13.891 -10.07 2.031 1 90.31 247 ALA B O 1
ATOM 3649 N N . ALA B 1 248 ? 14.859 -11.398 0.495 1 92.88 248 ALA B N 1
ATOM 3650 C CA . ALA B 1 248 ? 16.188 -11.242 1.075 1 92.88 248 ALA B CA 1
ATOM 3651 C C . ALA B 1 248 ? 16.641 -9.781 1.027 1 92.88 248 ALA B C 1
ATOM 3653 O O . ALA B 1 248 ? 17.234 -9.281 1.982 1 92.88 248 ALA B O 1
ATOM 3654 N N . SER B 1 249 ? 16.375 -9.109 -0.065 1 93.69 249 SER B N 1
ATOM 3655 C CA . SER B 1 249 ? 16.766 -7.707 -0.209 1 93.69 249 SER B CA 1
ATOM 3656 C C . SER B 1 249 ? 16.094 -6.844 0.854 1 93.69 249 SER B C 1
ATOM 3658 O O . SER B 1 249 ? 16.734 -5.965 1.438 1 93.69 249 SER B O 1
ATOM 3660 N N . GLY B 1 250 ? 14.82 -7.09 1.04 1 94.44 250 GLY B N 1
ATOM 3661 C CA . GLY B 1 250 ? 14.086 -6.332 2.041 1 94.44 250 GLY B CA 1
ATOM 3662 C C . GLY B 1 250 ? 14.594 -6.559 3.451 1 94.44 250 GLY B C 1
ATOM 3663 O O . GLY B 1 250 ? 14.703 -5.609 4.234 1 94.44 250 GLY B O 1
ATOM 3664 N N . LEU B 1 251 ? 14.922 -7.789 3.742 1 94.38 251 LEU B N 1
ATOM 3665 C CA . LEU B 1 251 ? 15.43 -8.117 5.066 1 94.38 251 LEU B CA 1
ATOM 3666 C C . LEU B 1 251 ? 16.781 -7.453 5.305 1 94.38 251 LEU B C 1
ATOM 3668 O O . LEU B 1 251 ? 17.047 -6.941 6.395 1 94.38 251 LEU B O 1
ATOM 3672 N N . ILE B 1 252 ? 17.562 -7.41 4.328 1 96.81 252 ILE B N 1
ATOM 3673 C CA . ILE B 1 252 ? 18.875 -6.77 4.418 1 96.81 252 ILE B CA 1
ATOM 3674 C C . ILE B 1 252 ? 18.703 -5.277 4.688 1 96.81 252 ILE B C 1
ATOM 3676 O O . ILE B 1 252 ? 19.344 -4.723 5.582 1 96.81 252 ILE B O 1
ATOM 3680 N N . LEU B 1 253 ? 17.828 -4.648 3.934 1 96.94 253 LEU B N 1
ATOM 3681 C CA . LEU B 1 253 ? 17.609 -3.213 4.078 1 96.94 253 LEU B CA 1
ATOM 3682 C C . LEU B 1 253 ? 17.047 -2.885 5.457 1 96.94 253 LEU B C 1
ATOM 3684 O O . LEU B 1 253 ? 17.484 -1.929 6.102 1 96.94 253 LEU B O 1
ATOM 3688 N N . MET B 1 254 ? 16.078 -3.693 5.855 1 95.38 254 MET B N 1
ATOM 3689 C CA . MET B 1 254 ? 15.453 -3.43 7.152 1 95.38 254 MET B CA 1
ATOM 3690 C C . MET B 1 254 ? 16.453 -3.641 8.289 1 95.38 254 MET B C 1
ATOM 3692 O O . MET B 1 254 ? 16.5 -2.85 9.227 1 95.38 254 MET B O 1
ATOM 3696 N N . LEU B 1 255 ? 17.219 -4.719 8.195 1 95.62 255 LEU B N 1
ATOM 3697 C CA . LEU B 1 255 ? 18.234 -4.961 9.203 1 95.62 255 LEU B CA 1
ATOM 3698 C C . LEU B 1 255 ? 19.25 -3.826 9.242 1 95.62 255 LEU B C 1
ATOM 3700 O O . LEU B 1 255 ? 19.641 -3.373 10.312 1 95.62 255 LEU B O 1
ATOM 3704 N N . THR B 1 256 ? 19.656 -3.396 8.133 1 96.38 256 THR B N 1
ATOM 3705 C CA . THR B 1 256 ? 20.594 -2.279 8.062 1 96.38 256 THR B CA 1
ATOM 3706 C C . THR B 1 256 ? 19.984 -1.021 8.672 1 96.38 256 THR B C 1
ATOM 3708 O O . THR B 1 256 ? 20.656 -0.297 9.414 1 96.38 256 THR B O 1
ATOM 3711 N N . TYR B 1 257 ? 18.75 -0.757 8.344 1 95.12 257 TYR B N 1
ATOM 3712 C CA . TYR B 1 257 ? 18.047 0.39 8.914 1 95.12 257 TYR B CA 1
ATOM 3713 C C . TYR B 1 257 ? 18.016 0.317 10.438 1 95.12 257 TYR B C 1
ATOM 3715 O O . TYR B 1 257 ? 18.297 1.309 11.109 1 95.12 257 TYR B O 1
ATOM 3723 N N . LEU B 1 258 ? 17.688 -0.847 10.953 1 93 258 LEU B N 1
ATOM 3724 C CA . LEU B 1 258 ? 17.594 -1.021 12.398 1 93 258 LEU B CA 1
ATOM 3725 C C . LEU B 1 258 ? 18.953 -0.824 13.062 1 93 258 LEU B C 1
ATOM 3727 O O . LEU B 1 258 ? 19.031 -0.245 14.148 1 93 258 LEU B O 1
ATOM 3731 N N . VAL B 1 259 ? 19.969 -1.275 12.422 1 93.25 259 VAL B N 1
ATOM 3732 C CA . VAL B 1 259 ? 21.328 -1.115 12.945 1 93.25 259 VAL B CA 1
ATOM 3733 C C . VAL B 1 259 ? 21.688 0.366 12.977 1 93.25 259 VAL B C 1
ATOM 3735 O O . VAL B 1 259 ? 22.234 0.854 13.969 1 93.25 259 VAL B O 1
ATOM 3738 N N . VAL B 1 260 ? 21.391 1.042 11.938 1 91.12 260 VAL B N 1
ATOM 3739 C CA . VAL B 1 260 ? 21.688 2.469 11.859 1 91.12 260 VAL B CA 1
ATOM 3740 C C . VAL B 1 260 ? 20.875 3.221 12.922 1 91.12 260 VAL B C 1
ATOM 3742 O O . VAL B 1 260 ? 21.391 4.137 13.562 1 91.12 260 VAL B O 1
ATOM 3745 N N . LEU B 1 261 ? 19.625 2.883 13.078 1 86.06 261 LEU B N 1
ATOM 3746 C CA . LEU B 1 261 ? 18.75 3.506 14.07 1 86.06 261 LEU B CA 1
ATOM 3747 C C . LEU B 1 261 ? 19.312 3.324 15.477 1 86.06 261 LEU B C 1
ATOM 3749 O O . LEU B 1 261 ? 19.25 4.242 16.297 1 86.06 261 LEU B O 1
ATOM 3753 N N . LEU B 1 262 ? 19.812 2.176 15.781 1 85.56 262 LEU B N 1
ATOM 3754 C CA . LEU B 1 262 ? 20.328 1.857 17.109 1 85.56 262 LEU B CA 1
ATOM 3755 C C . LEU B 1 262 ? 21.625 2.617 17.375 1 85.56 262 LEU B C 1
ATOM 3757 O O . LEU B 1 262 ? 21.891 3.021 18.516 1 85.56 262 LEU B O 1
ATOM 3761 N N . HIS B 1 263 ? 22.359 2.848 16.406 1 85.19 263 HIS B N 1
ATOM 3762 C CA . HIS B 1 263 ? 23.656 3.477 16.609 1 85.19 263 HIS B CA 1
ATOM 3763 C C . HIS B 1 263 ? 23.562 4.996 16.516 1 85.19 263 HIS B C 1
ATOM 3765 O O . HIS B 1 263 ? 24.406 5.715 17.031 1 85.19 263 HIS B O 1
ATOM 3771 N N . SER B 1 264 ? 22.688 5.453 15.578 1 70.12 264 SER B N 1
ATOM 3772 C CA . SER B 1 264 ? 22.594 6.898 15.406 1 70.12 264 SER B CA 1
ATOM 3773 C C . SER B 1 264 ? 21.953 7.566 16.625 1 70.12 264 SER B C 1
ATOM 3775 O O . SER B 1 264 ? 22.078 8.781 16.812 1 70.12 264 SER B O 1
ATOM 3777 N N . GLY B 1 265 ? 21.656 6.906 17.609 1 60.88 265 GLY B N 1
ATOM 3778 C CA . GLY B 1 265 ? 21.078 7.504 18.797 1 60.88 265 GLY B CA 1
ATOM 3779 C C . GLY B 1 265 ? 19.734 8.172 18.547 1 60.88 265 GLY B C 1
ATOM 3780 O O . GLY B 1 265 ? 19.281 8.977 19.359 1 60.88 265 GLY B O 1
ATOM 3781 N N . VAL B 1 266 ? 19.266 8.266 17.359 1 52.75 266 VAL B N 1
ATOM 3782 C CA . VAL B 1 266 ? 18.047 8.977 17 1 52.75 266 VAL B CA 1
ATOM 3783 C C . VAL B 1 266 ? 16.922 8.586 17.953 1 52.75 266 VAL B C 1
ATOM 3785 O O . VAL B 1 266 ? 16.094 9.43 18.328 1 52.75 266 VAL B O 1
ATOM 3788 N N . TRP B 1 267 ? 16.703 7.277 18.234 1 50.56 267 TRP B N 1
ATOM 3789 C CA . TRP B 1 267 ? 15.758 7.066 19.312 1 50.56 267 TRP B CA 1
ATOM 3790 C C . TRP B 1 267 ? 16.281 7.629 20.625 1 50.56 267 TRP B C 1
ATOM 3792 O O . TRP B 1 267 ? 15.578 7.645 21.641 1 50.56 267 TRP B O 1
ATOM 3802 N N . ARG B 1 268 ? 17.469 7.938 20.688 1 42.47 268 ARG B N 1
ATOM 3803 C CA . ARG B 1 268 ? 18 8.398 21.969 1 42.47 268 ARG B CA 1
ATOM 3804 C C . ARG B 1 268 ? 17.625 9.852 22.219 1 42.47 268 ARG B C 1
ATOM 3806 O O . ARG B 1 268 ? 17.688 10.328 23.359 1 42.47 268 ARG B O 1
ATOM 3813 N N . SER B 1 269 ? 17.703 10.695 21.266 1 34.84 269 SER B N 1
ATOM 3814 C CA . SER B 1 269 ? 17.594 12.078 21.719 1 34.84 269 SER B CA 1
ATOM 3815 C C . SER B 1 269 ? 16.141 12.461 21.984 1 34.84 269 SER B C 1
ATOM 3817 O O . SER B 1 269 ? 15.82 13.641 22.156 1 34.84 269 SER B O 1
ATOM 3819 N N . GLY B 1 270 ? 15.094 11.578 21.781 1 31.62 270 GLY B N 1
ATOM 3820 C CA . GLY B 1 270 ? 13.945 12.125 22.469 1 31.62 270 GLY B CA 1
ATOM 3821 C C . GLY B 1 270 ? 13.969 11.852 23.969 1 31.62 270 GLY B C 1
ATOM 3822 O O . GLY B 1 270 ? 14.633 10.914 24.422 1 31.62 270 GLY B O 1
#

Secondary structure (DSSP, 8-state):
--TTTTS-HHHHHHHHHHHHHHHHHHHHHHHTT-HHHHHHHHHHHHHHHHHHHHHHHHH-S-HHHHHHHHHHHHHHHHHHHHHTT--HHHHHHHHHHHHHHHHHHHHHHHHTTT--HHHHHH--GGG--HHHHHHHHHHHHHHHHHHHHHHHHHHHHHH-HHHHHHTT--HHHHHHHHHHHHHHHHHTTHHHHHHHHHHHHHHHHHHHHGGG--SHHHHHHHHHHHHHHHHHHHHHHHHHH-S-HHHHHHHHHHHHHHHHHHHHTTTT--/--TTTTS-HHHHHHHHHHHHHHHHHHHHHHHTT-HHHHHHHHHHHHHHHHHHHHHHHHH-S-HHHHHHHHHHHHHHHHHHHHHTT--HHHHHHHHHHHHHHHHHHHHHHHHTTT--HHHHHH--GGG--HHHHHHHHHHHHHHHHHHHHHHHHHHHHHH-HHHHHHTT--HHHHHHHHHHHHHHHHHTTHHHHHHHHHHHHHHHHHHHHGGG--SHHHHHHHHHHHHHHHHHHHHHHHHHH-S-HHHHHHHHHHHHHHHHHHHH-TTT--

InterPro domains:
  IPR001626 ABC transporter, TroCD-like [PF00950] (18-262)
  IPR001626 ABC transporter, TroCD-like [PTHR30477] (11-264)
  IPR037294 ABC transporter, BtuC-like [SSF81345] (14-262)

Sequence (540 aa):
MLGLALYPSEWVFAVAGAGLAYGSLSPTLYSRRLLFLAGAAPHSALAAASLGAVAAALTGVGGAWISLALGLTLIYAAGYSIYRGVDPDTAAALLAGFTASLGIAGLYLAGRTGASISTLVIGDPLLASRTEALAVLALGVLFLATLLLLGDRIAYIGVDREDAMLSGTRVWAYDLLLYTMIALSTVGLITVVGFILEHVLLLIPGALILPLTRGSRTAALAGGLAGSAAGVGGLILGGLTGIPPAAASGLILMLTYLVVLLHSGVWRSGMLGLALYPSEWVFAVAGAGLAYGSLSPTLYSRRLLFLAGAAPHSALAAASLGAVAAALTGVGGAWISLALGLTLIYAAGYSIYRGVDPDTAAALLAGFTASLGIAGLYLAGRTGASISTLVIGDPLLASRTEALAVLALGVLFLATLLLLGDRIAYIGVDREDAMLSGTRVWAYDLLLYTMIALSTVGLITVVGFILEHVLLLIPGALILPLTRGSRTAALAGGLAGSAAGVGGLILGGLTGIPPAAASGLILMLTYLVVLLHSGVWRSG